Protein 8WCT (pdb70)

Secondary structure (DSSP, 8-state):
--------HHHHHHHHHHHHHHHHHHHHHHHHHHHHHHHHB-HHHHHHHSSS--HIIIIIT-SSSTHHHHTT--SEEEEEETTEEEEEEETTEE----HHHHBSS-HHHHHHHHHHHGGGT--EEEEEEETTEEEEEEEEE-B--TTSPP--GGG--EEEEEEE--HHHHHHHHHHTT-EEEEE--SS--TTSEEEE-TTSS-EEEEE---TT-/--------HHHHHHHHHHHHHHHHHHHHHHHHHHHHHHHHB-HHHHHHHSSS--HIIIIIT-SSSTHHHHTT--SEEEEEETTEEEEEEETTEE----HHHHBSS-HHHHHHHHHHHGGGT--EEEEEEETTEEEEEEEEE-B--TTSPP--GGG--EEEEEEE--HHHHHHHHHHTT-EEEEE--SS--TTSEEEE-TTSS-EEEEE---S--

Foldseek 3Di:
DPDDDDDDVLVVLLVVQVVLVVVLVVVVLVVVFVVQLVLQQAVVCCVQVWPAHDCCVQDVVVSVFQCCCVPVNQQWKFKAFPVFTRWIAGNRHTDPQTQVNQWPDDVVVQLVVQLVCVVVVTKDWAWIRGNNFIWIKIKHFRHYHPVDDDDRSVGTIMMMTIHTCDQVNQVVSCVVRQFARWDWDDDDDQVQWDWDDRPPYPIIIIGHRDRGPD/DPDDDDDDPLVVLLVVQVVLVVVLVVVVLVVVFVVQLVLQQAAVCCVQPFPQHDCCVQDVVVSVFQCCCVPVNFQWKFKAFPVFTRWIAGNGHTDPDTQCNQWPDDVVCQLQVQLVVVVVPTKDWAWTQGNNFIWIKIKHFRDYHPVDDDDRSNGTIMIMTIHTCDQVNQVVSCVVRQFARKDKDDDDDQVQWDWDDRPPYPIIIIGHRDRGPD

InterPro domains:
  IPR000014 PAS domain [PS50112] (301-355)
  IPR000014 PAS domain [SM00091] (303-371)
  IPR000014 PAS domain [TIGR00229] (300-420)
  IPR000014 PAS domain [cd00130] (312-411)
  IPR000160 GGDEF domain [PF00990] (426-580)
  IPR000160 GGDEF domain [PS50887] (454-587)
  IPR000160 GGDEF domain [SM00267] (414-585)
  IPR000160 GGDEF domain [TIGR00254] (421-582)
  IPR000160 GGDEF domain [cd01949] (426-583)
  IPR001633 EAL domain [PF00563] (602-832)
  IPR001633 EAL domain [PS50883] (596-846)
  IPR001633 EAL domain [SM00052] (595-837)
  IPR001633 EAL domain [cd01948] (601-837)
  IPR007892 CHASE4 [PF05228] (59-219)
  IPR029787 Nucleotide cyclase [SSF55073] (430-585)
  IPR035919 EAL domain superfamily [G3DSA:3.20.20.450] (600-858)
  IPR035919 EAL domain superfamily [SSF141868] (600-844)
  IPR035965 PAS domain superfamily [SSF55785] (291-412)
  IPR043128 Reverse transcriptase/Diguanylate cyclase domain [G3DSA:3.30.70.270] (419-599)
  IPR052155 Bacterial biofilm regulation/maintenance [PTHR44757] (50-850)

Organism: Pseudomonas aeruginosa (strain ATCC 15692 / DSM 22644 / CIP 104116 / JCM 14847 / LMG 12228 / 1C / PRS 101 / PAO1) (NCBI:txid208964)

Structure (mmCIF, N/CA/C/O backbone):
data_8WCT
#
_entry.id   8WCT
#
_cell.length_a   64.431
_cell.length_b   75.205
_cell.length_c   104.080
_cell.angle_alpha   90.000
_cell.angle_beta   90.000
_cell.angle_gamma   90.000
#
_symmetry.space_group_name_H-M   'P 2 21 21'
#
loop_
_entity.id
_entity.type
_entity.pdbx_description
1 polymer 'Bifunctional diguanylate cyclase/phosphodiesterase'
2 non-polymer GLYCEROL
3 water water
#
loop_
_atom_site.group_PDB
_atom_site.id
_atom_site.type_symbol
_atom_site.label_atom_id
_atom_site.label_alt_id
_atom_site.label_comp_id
_atom_site.label_asym_id
_atom_site.label_entity_id
_atom_site.label_seq_id
_atom_site.pdbx_PDB_ins_code
_atom_site.Cartn_x
_atom_site.Cartn_y
_atom_site.Cartn_z
_atom_site.occupancy
_atom_site.B_iso_or_equiv
_atom_site.auth_seq_id
_atom_site.auth_comp_id
_atom_site.auth_asym_id
_atom_site.auth_atom_id
_atom_site.pdbx_PDB_model_num
ATOM 1 N N . GLY A 1 31 ? 31.85100 -33.45000 41.98900 1.000 69.66625 36 GLY A N 1
ATOM 2 C CA . GLY A 1 31 ? 31.22500 -32.82000 40.84000 1.000 70.03734 36 GLY A CA 1
ATOM 3 C C . GLY A 1 31 ? 31.43100 -33.60800 39.56100 1.000 73.26931 36 GLY A C 1
ATOM 4 O O . GLY A 1 31 ? 32.54300 -34.06500 39.28400 1.000 73.76937 36 GLY A O 1
ATOM 5 N N . ARG A 1 32 ? 30.36600 -33.77100 38.77200 1.000 66.18162 37 ARG A N 1
ATOM 6 C CA . ARG A 1 32 ? 30.52900 -34.45400 37.49500 1.000 64.99990 37 ARG A CA 1
ATOM 7 C C . ARG A 1 32 ? 31.25000 -33.57600 36.48000 1.000 57.88852 37 ARG A C 1
ATOM 8 O O . ARG A 1 32 ? 31.88700 -34.09600 35.55500 1.000 39.81793 37 ARG A O 1
ATOM 16 N N . GLY A 1 33 ? 31.17100 -32.26600 36.64300 1.000 53.05636 38 GLY A N 1
ATOM 17 C CA . GLY A 1 33 ? 31.68100 -31.31500 35.68000 1.000 38.84676 38 GLY A CA 1
ATOM 18 C C . GLY A 1 33 ? 30.56500 -30.74200 34.83000 1.000 32.95658 38 GLY A C 1
ATOM 19 O O . GLY A 1 33 ? 29.53800 -31.38400 34.57700 1.000 38.00192 38 GLY A O 1
ATOM 20 N N . SER A 1 34 ? 30.75900 -29.50800 34.39000 1.000 31.49588 39 SER A N 1
ATOM 21 C CA . SER A 1 34 ? 29.75400 -28.81200 33.60500 1.000 34.22779 39 SER A CA 1
ATOM 22 C C . SER A 1 34 ? 29.84100 -29.24600 32.14400 1.000 32.37493 39 SER A C 1
ATOM 23 O O . SER A 1 34 ? 30.80200 -29.89500 31.71400 1.000 29.84305 39 SER A O 1
ATOM 26 N N . ILE A 1 35 ? 28.81000 -28.89500 31.37900 1.000 29.08507 40 ILE A N 1
ATOM 27 C CA . ILE A 1 35 ? 28.82700 -29.04800 29.92900 1.000 30.47207 40 ILE A CA 1
ATOM 28 C C . ILE A 1 35 ? 28.64600 -27.65500 29.33700 1.000 31.69327 40 ILE A C 1
ATOM 29 O O . ILE A 1 35 ? 27.58000 -27.04100 29.47500 1.000 34.58309 40 ILE A O 1
ATOM 34 N N . ALA A 1 36 ? 29.70100 -27.13400 28.72900 1.000 26.92165 41 ALA A N 1
ATOM 35 C CA . ALA A 1 36 ? 29.64900 -25.82200 28.10300 1.000 25.87152 41 ALA A CA 1
ATOM 36 C C . ALA A 1 36 ? 29.06800 -25.93800 26.69900 1.000 29.41668 41 ALA A C 1
ATOM 37 O O . ALA A 1 36 ? 29.34500 -26.90000 25.97700 1.000 28.37182 41 ALA A O 1
ATOM 39 N N . ARG A 1 37 ? 28.26700 -24.94000 26.30300 1.000 31.55642 42 ARG A N 1
ATOM 40 C CA . ARG A 1 37 ? 27.53200 -24.98900 25.04600 1.000 33.18556 42 ARG A CA 1
ATOM 41 C C . ARG A 1 37 ? 27.79100 -23.75000 24.19800 1.000 24.88983 42 ARG A C 1
ATOM 42 O O . ARG A 1 37 ? 28.05800 -22.66300 24.71900 1.000 24.30555 42 ARG A O 1
ATOM 50 N N . HIS A 1 38 ? 27.72000 -23.94300 22.87900 1.000 25.88468 43 HIS A N 1
ATOM 51 C CA . HIS A 1 38 ? 27.79100 -22.84800 21.91500 1.000 32.46705 43 HIS A CA 1
ATOM 52 C C . HIS A 1 38 ? 26.59900 -21.91900 22.11200 1.000 34.74101 43 HIS A C 1
ATOM 53 O O . HIS A 1 38 ? 25.45800 -22.38400 22.20200 1.000 29.08770 43 HIS A O 1
ATOM 60 N N . GLN A 1 39 ? 26.84800 -20.60200 22.16000 1.000 31.64327 44 GLN A N 1
ATOM 61 C CA . GLN A 1 39 ? 25.74200 -19.67500 22.43200 1.000 37.68083 44 GLN A CA 1
ATOM 62 C C . GLN A 1 39 ? 24.66300 -19.75400 21.35500 1.000 37.88086 44 GLN A C 1
ATOM 63 O O . GLN A 1 39 ? 23.47700 -19.54700 21.64600 1.000 35.78324 44 GLN A O 1
ATOM 69 N N . ASP A 1 40 ? 25.04500 -20.05000 20.10900 1.000 34.69890 45 ASP A N 1
ATOM 70 C CA . ASP A 1 40 ? 24.05000 -20.19000 19.04900 1.000 40.67330 45 ASP A CA 1
ATOM 71 C C . ASP A 1 40 ? 23.16800 -21.41300 19.27400 1.000 40.10218 45 ASP A C 1
ATOM 72 O O . ASP A 1 40 ? 21.96700 -21.38900 18.96800 1.000 35.40951 45 ASP A O 1
ATOM 77 N N . ASP A 1 41 ? 23.74500 -22.50000 19.79100 1.000 34.45150 46 ASP A N 1
ATOM 78 C CA . ASP A 1 41 ? 22.93700 -23.67300 20.10800 1.000 32.62760 46 ASP A CA 1
ATOM 79 C C . ASP A 1 41 ? 21.91800 -23.35400 21.19100 1.000 34.31990 46 ASP A C 1
ATOM 80 O O . ASP A 1 41 ? 20.75500 -23.77400 21.11400 1.000 27.02956 46 ASP A O 1
ATOM 85 N N . ILE A 1 42 ? 22.34100 -22.61100 22.21300 1.000 33.23820 47 ILE A N 1
ATOM 86 C CA . ILE A 1 42 ? 21.41500 -22.20500 23.26000 1.000 36.36225 47 ILE A CA 1
ATOM 87 C C . ILE A 1 42 ? 20.30900 -21.32700 22.68600 1.000 35.59901 47 ILE A C 1
ATOM 88 O O . ILE A 1 42 ? 19.13500 -21.50300 23.02000 1.000 25.14775 47 ILE A O 1
ATOM 93 N N . ALA A 1 43 ? 20.66200 -20.37900 21.80600 1.000 31.59326 48 ALA A N 1
ATOM 94 C CA . ALA A 1 43 ? 19.64600 -19.50500 21.21000 1.000 36.35699 48 ALA A CA 1
ATOM 95 C C . ALA A 1 43 ? 18.64300 -20.29500 20.37400 1.000 31.07741 48 ALA A C 1
ATOM 96 O O . ALA A 1 43 ? 17.43300 -20.03800 20.43200 1.000 24.77665 48 ALA A O 1
ATOM 98 N N . ILE A 1 44 ? 19.13000 -21.25400 19.58400 1.000 22.93170 49 ILE A N 1
ATOM 99 C CA . ILE A 1 44 ? 18.25300 -22.07600 18.75000 1.000 30.75895 49 ILE A CA 1
ATOM 100 C C . ILE A 1 44 ? 17.31200 -22.91000 19.61600 1.000 27.06114 49 ILE A C 1
ATOM 101 O O . ILE A 1 44 ? 16.10700 -23.02600 19.32700 1.000 25.71361 49 ILE A O 1
ATOM 106 N N . GLU A 1 45 ? 17.84800 -23.50700 20.68800 1.000 28.49289 50 GLU A N 1
ATOM 107 C CA . GLU A 1 45 ? 17.01600 -24.28500 21.60200 1.000 32.89342 50 GLU A CA 1
ATOM 108 C C . GLU A 1 45 ? 15.94600 -23.42400 22.26600 1.000 27.89282 50 GLU A C 1
ATOM 109 O O . GLU A 1 45 ? 14.78000 -23.82900 22.36000 1.000 20.91567 50 GLU A O 1
ATOM 115 N N . GLN A 1 46 ? 16.31500 -22.22600 22.72000 1.000 28.38235 51 GLN A N 1
ATOM 116 C CA . GLN A 1 46 ? 15.31000 -21.34200 23.30200 1.000 19.26284 51 GLN A CA 1
ATOM 117 C C . GLN A 1 46 ? 14.26200 -20.95800 22.27600 1.000 20.65248 51 GLN A C 1
ATOM 118 O O . GLN A 1 46 ? 13.08200 -20.84900 22.60300 1.000 21.26571 51 GLN A O 1
ATOM 124 N N . SER A 1 47 ? 14.67400 -20.71300 21.03600 1.000 26.29526 52 SER A N 1
ATOM 125 C CA . SER A 1 47 ? 13.70800 -20.29600 20.02600 1.000 23.40281 52 SER A CA 1
ATOM 126 C C . SER A 1 47 ? 12.69300 -21.40300 19.73400 1.000 25.52674 52 SER A C 1
ATOM 127 O O . SER A 1 47 ? 11.49000 -21.12700 19.61200 1.000 19.61025 52 SER A O 1
ATOM 130 N N . HIS A 1 48 ? 13.15200 -22.66000 19.62700 1.000 21.10779 53 HIS A N 1
ATOM 131 C CA . HIS A 1 48 ? 12.20900 -23.77400 19.46400 1.000 19.31021 53 HIS A CA 1
ATOM 132 C C . HIS A 1 48 ? 11.29700 -23.89800 20.67500 1.000 26.07944 53 HIS A C 1
ATOM 133 O O . HIS A 1 48 ? 10.08600 -24.12400 20.53000 1.000 22.20529 53 HIS A O 1
ATOM 140 N N . PHE A 1 49 ? 11.85500 -23.75500 21.88100 1.000 22.15266 54 PHE A N 1
ATOM 141 C CA . PHE A 1 49 ? 11.02000 -23.80100 23.08300 1.000 23.53177 54 PHE A CA 1
ATOM 142 C C . PHE A 1 49 ? 9.89400 -22.76400 23.01400 1.000 23.03171 54 PHE A C 1
ATOM 143 O O . PHE A 1 49 ? 8.72000 -23.08100 23.26300 1.000 17.86530 54 PHE A O 1
ATOM 151 N N . TYR A 1 50 ? 10.22600 -21.51800 22.64000 1.000 21.36835 55 TYR A N 1
ATOM 152 C CA . TYR A 1 50 ? 9.21200 -20.46200 22.67800 1.000 22.28425 55 TYR A CA 1
ATOM 153 C C . TYR A 1 50 ? 8.24700 -20.51200 21.50000 1.000 23.93182 55 TYR A C 1
ATOM 154 O O . TYR A 1 50 ? 7.08200 -20.14100 21.66200 1.000 18.04690 55 TYR A O 1
ATOM 163 N N . VAL A 1 51 ? 8.67000 -20.98000 20.32500 1.000 20.04977 56 VAL A N 1
ATOM 164 C CA . VAL A 1 51 ? 7.67700 -21.21500 19.27300 1.000 19.37074 56 VAL A CA 1
ATOM 165 C C . VAL A 1 51 ? 6.69700 -22.30700 19.70600 1.000 21.37888 56 VAL A C 1
ATOM 166 O O . VAL A 1 51 ? 5.46600 -22.18100 19.52900 1.000 21.75524 56 VAL A O 1
ATOM 170 N N . GLU A 1 52 ? 7.21600 -23.38800 20.30400 1.000 24.46346 57 GLU A N 1
ATOM 171 C CA . GLU A 1 52 ? 6.33400 -24.45300 20.77200 1.000 26.56108 57 GLU A CA 1
ATOM 172 C C . GLU A 1 52 ? 5.36800 -23.94000 21.84200 1.000 19.56550 57 GLU A C 1
ATOM 173 O O . GLU A 1 52 ? 4.18500 -24.30800 21.85200 1.000 18.42326 57 GLU A O 1
ATOM 179 N N . LYS A 1 53 ? 5.85800 -23.11100 22.76900 1.000 19.85764 58 LYS A N 1
ATOM 180 C CA . LYS A 1 53 ? 4.98300 -22.58300 23.81700 1.000 21.97895 58 LYS A CA 1
ATOM 181 C C . LYS A 1 53 ? 3.96400 -21.59600 23.25900 1.000 21.49205 58 LYS A C 1
ATOM 182 O O . LYS A 1 53 ? 2.81100 -21.56600 23.70900 1.000 22.73167 58 LYS A O 1
ATOM 188 N N . ALA A 1 54 ? 4.36700 -20.76200 22.29900 1.000 16.60199 59 ALA A N 1
ATOM 189 C CA . ALA A 1 54 ? 3.41400 -19.86800 21.65100 1.000 19.84975 59 ALA A CA 1
ATOM 190 C C . ALA A 1 54 ? 2.23800 -20.65500 21.08000 1.000 17.27049 59 ALA A C 1
ATOM 191 O O . ALA A 1 54 ? 1.06300 -20.29900 21.29600 1.000 21.14201 59 ALA A O 1
ATOM 193 N N . LEU A 1 55 ? 2.54200 -21.74600 20.36200 1.000 17.61527 60 LEU A N 1
ATOM 194 C CA . LEU A 1 55 ? 1.48400 -22.57300 19.77100 1.000 18.40747 60 LEU A CA 1
ATOM 195 C C . LEU A 1 55 ? 0.65800 -23.28700 20.84000 1.000 23.84233 60 LEU A C 1
ATOM 196 O O . LEU A 1 55 ? -0.57600 -23.34300 20.74400 1.000 17.61001 60 LEU A O 1
ATOM 201 N N . GLN A 1 56 ? 1.31600 -23.86600 21.84900 1.000 18.95754 61 GLN A N 1
ATOM 202 C CA . GLN A 1 56 ? 0.58500 -24.57500 22.89500 1.000 24.09236 61 GLN A CA 1
ATOM 203 C C . GLN A 1 56 ? -0.33600 -23.64000 23.66700 1.000 22.92380 61 GLN A C 1
ATOM 204 O O . GLN A 1 56 ? -1.47500 -23.99800 23.99000 1.000 21.42362 61 GLN A O 1
ATOM 210 N N . ASN A 1 57 ? 0.15500 -22.45100 24.00900 1.000 16.17299 62 ASN A N 1
ATOM 211 C CA . ASN A 1 57 ? -0.65200 -21.48500 24.74200 1.000 18.62329 62 ASN A CA 1
ATOM 212 C C . ASN A 1 57 ? -1.82100 -20.98500 23.89600 1.000 19.39969 62 ASN A C 1
ATOM 213 O O . ASN A 1 57 ? -2.94400 -20.84200 24.40000 1.000 26.33737 62 ASN A O 1
ATOM 218 N N . ARG A 1 58 ? -1.58400 -20.73900 22.60200 1.000 17.44156 63 ARG A N 1
ATOM 219 C CA . ARG A 1 58 ? -2.66900 -20.35600 21.70600 1.000 16.18615 63 ARG A CA 1
ATOM 220 C C . ARG A 1 58 ? -3.74700 -21.44300 21.65000 1.000 18.54170 63 ARG A C 1
ATOM 221 O O . ARG A 1 58 ? -4.95500 -21.14600 21.71300 1.000 17.37577 63 ARG A O 1
ATOM 229 N N . ARG A 1 59 ? -3.32300 -22.71400 21.55700 1.000 18.25219 64 ARG A N 1
ATOM 230 C CA . ARG A 1 59 ? -4.27500 -23.82400 21.49000 1.000 16.57041 64 ARG A CA 1
ATOM 231 C C . ARG A 1 59 ? -5.07400 -23.96600 22.77800 1.000 20.60247 64 ARG A C 1
ATOM 232 O O . ARG A 1 59 ? -6.28500 -24.21700 22.74000 1.000 19.33916 64 ARG A O 1
ATOM 240 N N . GLU A 1 60 ? -4.42600 -23.79800 23.92700 1.000 16.59409 65 GLU A N 1
ATOM 241 C CA . GLU A 1 60 ? -5.11900 -23.97200 25.23100 1.000 21.52627 65 GLU A CA 1
ATOM 242 C C . GLU A 1 60 ? -6.13100 -22.83500 25.42700 1.000 20.57878 65 GLU A C 1
ATOM 243 O O . GLU A 1 60 ? -7.20500 -23.08900 25.96900 1.000 20.92619 65 GLU A O 1
ATOM 249 N N . ASN A 1 61 ? -5.78400 -21.63800 24.97300 1.000 17.07310 66 ASN A N 1
ATOM 250 C CA . ASN A 1 61 ? -6.70900 -20.48300 25.05900 1.000 21.45257 66 ASN A CA 1
ATOM 251 C C . ASN A 1 61 ? -7.92000 -20.76800 24.17100 1.000 22.19213 66 ASN A C 1
ATOM 252 O O . ASN A 1 61 ? -9.04600 -20.49900 24.59900 1.000 22.98433 66 ASN A O 1
ATOM 257 N N . SER A 1 62 ? -7.66300 -21.28900 22.97600 1.000 14.88863 67 SER A N 1
ATOM 258 C CA . SER A 1 62 ? -8.77300 -21.57200 22.08100 1.000 18.02058 67 SER A CA 1
ATOM 259 C C . SER A 1 62 ? -9.63900 -22.73100 22.57200 1.000 17.05468 67 SER A C 1
ATOM 260 O O . SER A 1 62 ? -10.85400 -22.71200 22.35900 1.000 14.81493 67 SER A O 1
ATOM 263 N N . GLU A 1 63 ? -9.05200 -23.73800 23.22900 1.000 18.36536 68 GLU A N 1
ATOM 264 C CA . GLU A 1 63 ? -9.87500 -24.80600 23.79800 1.000 17.43893 68 GLU A CA 1
ATOM 265 C C . GLU A 1 63 ? -10.81600 -24.24600 24.85300 1.000 17.41525 68 GLU A C 1
ATOM 266 O O . GLU A 1 63 ? -12.00100 -24.61900 24.91500 1.000 18.51275 68 GLU A O 1
ATOM 272 N N . GLN A 1 64 ? -10.30000 -23.34800 25.70400 1.000 17.20206 69 GLN A N 1
ATOM 273 C CA . GLN A 1 64 ? -11.16600 -22.70500 26.69300 1.000 21.08148 69 GLN A CA 1
ATOM 274 C C . GLN A 1 64 ? -12.26200 -21.86600 26.02600 1.000 21.86578 69 GLN A C 1
ATOM 275 O O . GLN A 1 64 ? -13.42700 -21.86700 26.47000 1.000 21.14201 69 GLN A O 1
ATOM 281 N N . PHE A 1 65 ? -11.90900 -21.12800 24.96900 1.000 17.19680 70 PHE A N 1
ATOM 282 C CA . PHE A 1 65 ? -12.90500 -20.34700 24.23000 1.000 24.13974 70 PHE A CA 1
ATOM 283 C C . PHE A 1 65 ? -14.02000 -21.24800 23.68200 1.000 18.83910 70 PHE A C 1
ATOM 284 O O . PHE A 1 65 ? -15.22800 -20.93800 23.78000 1.000 16.84939 70 PHE A O 1
ATOM 292 N N . SER A 1 66 ? -13.62200 -22.38300 23.10500 1.000 17.48631 71 SER A N 1
ATOM 293 C CA . SER A 1 66 ? -14.58600 -23.31300 22.52900 1.000 13.56215 71 SER A CA 1
ATOM 294 C C . SER A 1 66 ? -15.53800 -23.85200 23.59200 1.000 17.28628 71 SER A C 1
ATOM 295 O O . SER A 1 66 ? -16.74800 -23.91000 23.36200 1.000 16.55725 71 SER A O 1
ATOM 298 N N . THR A 1 67 ? -15.01800 -24.24900 24.76200 1.000 18.67856 72 THR A N 1
ATOM 299 C CA . THR A 1 67 ? -15.93400 -24.77200 25.78700 1.000 17.45736 72 THR A CA 1
ATOM 300 C C . THR A 1 67 ? -16.79600 -23.66200 26.38500 1.000 16.19668 72 THR A C 1
ATOM 301 O O . THR A 1 67 ? -17.89800 -23.92700 26.88700 1.000 19.28915 72 THR A O 1
ATOM 305 N N . THR A 1 68 ? -16.31200 -22.42000 26.36400 1.000 15.91507 73 THR A N 1
ATOM 306 C CA . THR A 1 68 ? -17.15300 -21.29400 26.76300 1.000 24.48715 73 THR A CA 1
ATOM 307 C C . THR A 1 68 ? -18.37100 -21.17500 25.86900 1.000 17.18890 73 THR A C 1
ATOM 308 O O . THR A 1 68 ? -19.48400 -20.90900 26.34100 1.000 21.82630 73 THR A O 1
ATOM 312 N N . TYR A 1 69 ? -18.17700 -21.35500 24.57000 1.000 16.89413 74 TYR A N 1
ATOM 313 C CA . TYR A 1 69 ? -19.30500 -21.22300 23.65900 1.000 18.41273 74 TYR A CA 1
ATOM 314 C C . TYR A 1 69 ? -20.14100 -22.49200 23.54100 1.000 18.05216 74 TYR A C 1
ATOM 315 O O . TYR A 1 69 ? -21.35400 -22.40800 23.28100 1.000 19.46812 74 TYR A O 1
ATOM 324 N N . SER A 1 70 ? -19.56300 -23.66300 23.78800 1.000 14.52279 75 SER A N 1
ATOM 325 C CA . SER A 1 70 ? -20.29900 -24.90900 23.53400 1.000 17.94689 75 SER A CA 1
ATOM 326 C C . SER A 1 70 ? -20.91500 -25.54300 24.78500 1.000 15.70978 75 SER A C 1
ATOM 327 O O . SER A 1 70 ? -21.91400 -26.27100 24.66900 1.000 22.06317 75 SER A O 1
ATOM 330 N N . PHE A 1 71 ? -20.36000 -25.30900 25.97600 1.000 15.08076 76 PHE A N 1
ATOM 331 C CA . PHE A 1 71 ? -20.95900 -25.78400 27.22700 1.000 16.81781 76 PHE A CA 1
ATOM 332 C C . PHE A 1 71 ? -21.90400 -24.68700 27.71700 1.000 17.47315 76 PHE A C 1
ATOM 333 O O . PHE A 1 71 ? -21.61000 -23.91400 28.63500 1.000 18.74698 76 PHE A O 1
ATOM 341 N N . TRP A 1 72 ? -23.07700 -24.63800 27.10200 1.000 17.77318 77 TRP A N 1
ATOM 342 C CA . TRP A 1 72 ? -23.94300 -23.47000 27.21800 1.000 16.17826 77 TRP A CA 1
ATOM 343 C C . TRP A 1 72 ? -25.35700 -23.91100 26.85900 1.000 16.78886 77 TRP A C 1
ATOM 344 O O . TRP A 1 72 ? -25.59600 -24.36600 25.73700 1.000 18.00479 77 TRP A O 1
ATOM 355 N N . THR A 1 73 ? -26.28800 -23.80100 27.80400 1.000 16.68884 78 THR A N 1
ATOM 356 C CA . THR A 1 73 ? -27.62400 -24.35700 27.55500 1.000 18.07585 78 THR A CA 1
ATOM 357 C C . THR A 1 73 ? -28.28700 -23.68700 26.35300 1.000 21.38941 78 THR A C 1
ATOM 358 O O . THR A 1 73 ? -28.89300 -24.36500 25.51700 1.000 19.36548 78 THR A O 1
ATOM 362 N N . ASP A 1 74 ? -28.15300 -22.36000 26.22800 1.000 18.68382 79 ASP A N 1
ATOM 363 C CA . ASP A 1 74 ? -28.70000 -21.65700 25.06300 1.000 23.96340 79 ASP A CA 1
ATOM 364 C C . ASP A 1 74 ? -28.15100 -22.22600 23.76000 1.000 20.16294 79 ASP A C 1
ATOM 365 O O . ASP A 1 74 ? -28.89300 -22.39300 22.78800 1.000 21.81577 79 ASP A O 1
ATOM 370 N N . ALA A 1 75 ? -26.84500 -22.50200 23.70400 1.000 22.71588 80 ALA A N 1
ATOM 371 C CA . ALA A 1 75 ? -26.28900 -23.09200 22.48800 1.000 20.77354 80 ALA A CA 1
ATOM 372 C C . ALA A 1 75 ? -26.89000 -24.46900 22.23100 1.000 19.67604 80 ALA A C 1
ATOM 373 O O . ALA A 1 75 ? -27.17700 -24.83100 21.08500 1.000 19.82343 80 ALA A O 1
ATOM 375 N N . TYR A 1 76 ? -27.06300 -25.25700 23.28700 1.000 16.12562 81 TYR A N 1
ATOM 376 C CA . TYR A 1 76 ? -27.63900 -26.58000 23.12300 1.000 19.74974 81 TYR A CA 1
ATOM 377 C C . TYR A 1 76 ? -29.06400 -26.48300 22.57900 1.000 19.87607 81 TYR A C 1
ATOM 378 O O . TYR A 1 76 ? -29.46600 -27.28900 21.73100 1.000 19.97345 81 TYR A O 1
ATOM 387 N N . VAL A 1 77 ? -29.82900 -25.48000 23.03000 1.000 21.87894 82 VAL A N 1
ATOM 388 C CA . VAL A 1 77 ? -31.20400 -25.30300 22.54900 1.000 23.96603 82 VAL A CA 1
ATOM 389 C C . VAL A 1 77 ? -31.20200 -24.85400 21.08800 1.000 21.96842 82 VAL A C 1
ATOM 390 O O . VAL A 1 77 ? -31.90600 -25.42200 20.24500 1.000 25.07143 82 VAL A O 1
ATOM 394 N N . TYR A 1 78 ? -30.39800 -23.83800 20.75700 1.000 19.17072 83 TYR A N 1
ATOM 395 C CA . TYR A 1 78 ? -30.52500 -23.19100 19.45300 1.000 21.98685 83 TYR A CA 1
ATOM 396 C C . TYR A 1 78 ? -29.59300 -23.74800 18.39000 1.000 26.22946 83 TYR A C 1
ATOM 397 O O . TYR A 1 78 ? -29.81500 -23.47600 17.20700 1.000 27.08483 83 TYR A O 1
ATOM 406 N N . LEU A 1 79 ? -28.59800 -24.55500 18.77000 1.000 24.99773 84 LEU A N 1
ATOM 407 C CA . LEU A 1 79 ? -27.67800 -25.15800 17.81500 1.000 19.49444 84 LEU A CA 1
ATOM 408 C C . LEU A 1 79 ? -27.61900 -26.66500 17.91900 1.000 35.76745 84 LEU A C 1
ATOM 409 O O . LEU A 1 79 ? -27.14600 -27.30800 16.97800 1.000 40.62592 84 LEU A O 1
ATOM 414 N N . GLY A 1 80 ? -28.03300 -27.23900 19.04200 1.000 32.92237 85 GLY A N 1
ATOM 415 C CA . GLY A 1 80 ? -28.31600 -28.65000 19.06600 1.000 40.78384 85 GLY A CA 1
ATOM 416 C C . GLY A 1 80 ? -29.50700 -28.93700 18.17000 1.000 43.42889 85 GLY A C 1
ATOM 417 O O . GLY A 1 80 ? -30.40800 -28.10900 18.01300 1.000 51.50354 85 GLY A O 1
ATOM 418 N N . ASN A 1 81 ? -29.49500 -30.11900 17.56200 1.000 51.64303 86 ASN A N 1
ATOM 419 C CA . ASN A 1 81 ? -30.53100 -30.55300 16.62900 1.000 48.06366 86 ASN A CA 1
ATOM 420 C C . ASN A 1 81 ? -30.62200 -29.65600 15.39900 1.000 54.33020 86 ASN A C 1
ATOM 421 O O . ASN A 1 81 ? -29.72200 -29.66500 14.54900 1.000 52.22468 86 ASN A O 1
ATOM 426 N N . ARG A 1 82 ? -31.67300 -28.83600 15.33300 1.000 49.30591 87 ARG A N 1
ATOM 427 C CA . ARG A 1 82 ? -31.86400 -27.88300 14.24700 1.000 40.55486 87 ARG A CA 1
ATOM 428 C C . ARG A 1 82 ? -31.15000 -26.58700 14.59000 1.000 38.18616 87 ARG A C 1
ATOM 429 O O . ARG A 1 82 ? -31.29700 -26.07000 15.70200 1.000 37.22288 87 ARG A O 1
ATOM 437 N N . VAL A 1 83 ? -30.39000 -26.06900 13.63600 1.000 39.32577 88 VAL A N 1
ATOM 438 C CA . VAL A 1 83 ? -29.56900 -24.88500 13.84800 1.000 29.24561 88 VAL A CA 1
ATOM 439 C C . VAL A 1 83 ? -30.39600 -23.64000 13.52700 1.000 32.49600 88 VAL A C 1
ATOM 440 O O . VAL A 1 83 ? -30.90800 -23.48800 12.41300 1.000 28.95347 88 VAL A O 1
ATOM 444 N N . ASP A 1 84 ? -30.54200 -22.75600 14.50700 1.000 25.62939 89 ASP A N 1
ATOM 445 C CA . ASP A 1 84 ? -31.23700 -21.48200 14.32000 1.000 25.84520 89 ASP A CA 1
ATOM 446 C C . ASP A 1 84 ? -30.20500 -20.43600 13.90100 1.000 26.50581 89 ASP A C 1
ATOM 447 O O . ASP A 1 84 ? -29.51700 -19.85200 14.74400 1.000 22.22898 89 ASP A O 1
ATOM 452 N N . ALA A 1 85 ? -30.10200 -20.18200 12.59100 1.000 21.86315 90 ALA A N 1
ATOM 453 C CA . ALA A 1 85 ? -29.13800 -19.19900 12.11100 1.000 24.39240 90 ALA A CA 1
ATOM 454 C C . ALA A 1 85 ? -29.52400 -17.77800 12.50200 1.000 25.48200 90 ALA A C 1
ATOM 455 O O . ALA A 1 85 ? -28.66600 -16.88900 12.51500 1.000 20.87882 90 ALA A O 1
ATOM 457 N N . ASP A 1 86 ? -30.80000 -17.53200 12.79000 1.000 22.81589 91 ASP A N 1
ATOM 458 C CA . ASP A 1 86 ? -31.20300 -16.22100 13.27900 1.000 23.48966 91 ASP A CA 1
ATOM 459 C C . ASP A 1 86 ? -30.62900 -15.95900 14.66500 1.000 23.07645 91 ASP A C 1
ATOM 460 O O . ASP A 1 86 ? -30.12300 -14.87000 14.94200 1.000 22.48954 91 ASP A O 1
ATOM 465 N N . TRP A 1 87 ? -30.73300 -16.94300 15.56200 1.000 19.51023 92 TRP A N 1
ATOM 466 C CA . TRP A 1 87 ? -30.17100 -16.80300 16.90000 1.000 17.47841 92 TRP A CA 1
ATOM 467 C C . TRP A 1 87 ? -28.65100 -16.67100 16.83200 1.000 21.17096 92 TRP A C 1
ATOM 468 O O . TRP A 1 87 ? -28.06500 -15.78600 17.46700 1.000 17.22049 92 TRP A O 1
ATOM 479 N N . ALA A 1 88 ? -28.00600 -17.51600 16.01700 1.000 16.97046 93 ALA A N 1
ATOM 480 C CA . ALA A 1 88 ? -26.54500 -17.56600 15.98900 1.000 18.77594 93 ALA A CA 1
ATOM 481 C C . ALA A 1 88 ? -25.95400 -16.36200 15.26600 1.000 16.90466 93 ALA A C 1
ATOM 482 O O . ALA A 1 88 ? -25.05100 -15.69500 15.78700 1.000 26.30052 93 ALA A O 1
ATOM 484 N N . PHE A 1 89 ? -26.44300 -16.06900 14.06000 1.000 17.12574 94 PHE A N 1
ATOM 485 C CA . PHE A 1 89 ? -25.81600 -15.06600 13.21200 1.000 20.71564 94 PHE A CA 1
ATOM 486 C C . PHE A 1 89 ? -26.48600 -13.69800 13.31400 1.000 20.48140 94 PHE A C 1
ATOM 487 O O . PHE A 1 89 ? -25.81400 -12.70000 13.59200 1.000 23.33438 94 PHE A O 1
ATOM 495 N N . THR A 1 90 ? -27.79500 -13.62700 13.06200 1.000 22.82905 95 THR A N 1
ATOM 496 C CA . THR A 1 90 ? -28.48600 -12.34100 13.08000 1.000 26.77163 95 THR A CA 1
ATOM 497 C C . THR A 1 90 ? -28.47300 -11.71600 14.46900 1.000 25.88205 95 THR A C 1
ATOM 498 O O . THR A 1 90 ? -28.22800 -10.51300 14.62000 1.000 25.47937 95 THR A O 1
ATOM 502 N N . LYS A 1 91 ? -28.73200 -12.51100 15.49200 1.000 24.08183 96 LYS A N 1
ATOM 503 C CA . LYS A 1 91 ? -28.68700 -12.03900 16.86500 1.000 22.03159 96 LYS A CA 1
ATOM 504 C C . LYS A 1 91 ? -27.29400 -12.13000 17.48100 1.000 21.21833 96 LYS A C 1
ATOM 505 O O . LYS A 1 91 ? -27.13500 -11.84000 18.67100 1.000 19.64183 96 LYS A O 1
ATOM 511 N N . ASN A 1 92 ? -26.28800 -12.54100 16.71000 1.000 23.36859 97 ASN A N 1
ATOM 512 C CA . ASN A 1 92 ? -24.89000 -12.40700 17.11900 1.000 24.95826 97 ASN A CA 1
ATOM 513 C C . ASN A 1 92 ? -24.54200 -13.25300 18.34600 1.000 26.90586 97 ASN A C 1
ATOM 514 O O . ASN A 1 92 ? -23.61400 -12.92200 19.09000 1.000 19.61814 97 ASN A O 1
ATOM 519 N N . ASN A 1 93 ? -25.25100 -14.37000 18.56300 1.000 22.97118 98 ASN A N 1
ATOM 520 C CA . ASN A 1 93 ? -24.87800 -15.26900 19.65600 1.000 21.28676 98 ASN A CA 1
ATOM 521 C C . ASN A 1 93 ? -23.68000 -16.14500 19.31300 1.000 20.76828 98 ASN A C 1
ATOM 522 O O . ASN A 1 93 ? -22.90800 -16.51900 20.21200 1.000 18.13112 98 ASN A O 1
ATOM 527 N N . LEU A 1 94 ? -23.52400 -16.49300 18.04100 1.000 17.41525 99 LEU A N 1
ATOM 528 C CA . LEU A 1 94 ? -22.34100 -17.18000 17.51600 1.000 23.18173 99 LEU A CA 1
ATOM 529 C C . LEU A 1 94 ? -22.02300 -16.59600 16.14200 1.000 20.37613 99 LEU A C 1
ATOM 530 O O . LEU A 1 94 ? -21.98400 -17.29600 15.12900 1.000 25.13196 99 LEU A O 1
ATOM 535 N N . GLY A 1 95 ? -21.85500 -15.27400 16.09300 1.000 16.45460 100 GLY A N 1
ATOM 536 C CA . GLY A 1 95 ? -21.86400 -14.56000 14.83400 1.000 20.56562 100 GLY A CA 1
ATOM 537 C C . GLY A 1 95 ? -20.56000 -13.90900 14.43300 1.000 22.84748 100 GLY A C 1
ATOM 538 O O . GLY A 1 95 ? -19.48400 -14.32400 14.86500 1.000 17.43893 100 GLY A O 1
ATOM 539 N N . SER A 1 96 ? -20.65800 -12.85300 13.62200 1.000 19.38390 101 SER A N 1
ATOM 540 C CA . SER A 1 96 ? -19.48800 -12.33300 12.91900 1.000 24.94246 101 SER A CA 1
ATOM 541 C C . SER A 1 96 ? -18.39100 -11.83800 13.85800 1.000 20.42350 101 SER A C 1
ATOM 542 O O . SER A 1 96 ? -17.23100 -11.75000 13.44000 1.000 20.53141 101 SER A O 1
ATOM 545 N N . VAL A 1 97 ? -18.72700 -11.48700 15.10200 1.000 17.25207 102 VAL A N 1
ATOM 546 C CA . VAL A 1 97 ? -17.71400 -10.93900 16.00600 1.000 21.38677 102 VAL A CA 1
ATOM 547 C C . VAL A 1 97 ? -16.61900 -11.96400 16.27700 1.000 18.81805 102 VAL A C 1
ATOM 548 O O . VAL A 1 97 ? -15.43800 -11.60500 16.42100 1.000 19.43654 102 VAL A O 1
ATOM 552 N N . LEU A 1 98 ? -16.98200 -13.25200 16.32100 1.000 18.21008 103 LEU A N 1
ATOM 553 C CA . LEU A 1 98 ? -16.00800 -14.32900 16.49700 1.000 18.50485 103 LEU A CA 1
ATOM 554 C C . LEU A 1 98 ? -14.88400 -14.25700 15.47500 1.000 19.23389 103 LEU A C 1
ATOM 555 O O . LEU A 1 98 ? -13.78200 -14.75900 15.73300 1.000 19.01544 103 LEU A O 1
ATOM 560 N N . TYR A 1 99 ? -15.14300 -13.64100 14.32200 1.000 20.62353 104 TYR A N 1
ATOM 561 C CA . TYR A 1 99 ? -14.09800 -13.36800 13.35200 1.000 18.37062 104 TYR A CA 1
ATOM 562 C C . TYR A 1 99 ? -13.52000 -11.97200 13.53100 1.000 24.00814 104 TYR A C 1
ATOM 563 O O . TYR A 1 99 ? -12.30600 -11.82400 13.66600 1.000 22.28425 104 TYR A O 1
ATOM 572 N N . THR A 1 100 ? -14.37500 -10.94500 13.60200 1.000 24.90035 105 THR A N 1
ATOM 573 C CA . THR A 1 100 ? -13.83400 -9.59400 13.50700 1.000 24.76086 105 THR A CA 1
ATOM 574 C C . THR A 1 100 ? -13.13700 -9.17000 14.79200 1.000 23.97130 105 THR A C 1
ATOM 575 O O . THR A 1 100 ? -12.23000 -8.33200 14.74600 1.000 25.79520 105 THR A O 1
ATOM 579 N N . THR A 1 101 ? -13.50800 -9.75900 15.92400 1.000 20.10767 106 THR A N 1
ATOM 580 C CA . THR A 1 101 ? -12.79300 -9.56300 17.17600 1.000 21.15254 106 THR A CA 1
ATOM 581 C C . THR A 1 101 ? -11.89000 -10.74600 17.50100 1.000 25.98206 106 THR A C 1
ATOM 582 O O . THR A 1 101 ? -10.67300 -10.58800 17.63300 1.000 18.36273 106 THR A O 1
ATOM 586 N N . ASN A 1 102 ? -12.44800 -11.94900 17.55500 1.000 15.11760 107 ASN A N 1
ATOM 587 C CA . ASN A 1 102 ? -11.67800 -13.08700 18.05600 1.000 20.69722 107 ASN A CA 1
ATOM 588 C C . ASN A 1 102 ? -10.81800 -13.77900 16.99900 1.000 21.24202 107 ASN A C 1
ATOM 589 O O . ASN A 1 102 ? -10.01100 -14.65300 17.35300 1.000 23.58441 107 ASN A O 1
ATOM 594 N N . GLY A 1 103 ? -10.96800 -13.42300 15.72700 1.000 19.82343 108 GLY A N 1
ATOM 595 C CA . GLY A 1 103 ? -10.08200 -13.93200 14.70000 1.000 20.67353 108 GLY A CA 1
ATOM 596 C C . GLY A 1 103 ? -10.30500 -15.36300 14.26300 1.000 28.55342 108 GLY A C 1
ATOM 597 O O . GLY A 1 103 ? -9.39300 -15.95700 13.68400 1.000 24.69507 108 GLY A O 1
ATOM 598 N N . TYR A 1 104 ? -11.49100 -15.93900 14.48800 1.000 18.12323 109 TYR A N 1
ATOM 599 C CA . TYR A 1 104 ? -11.74800 -17.31200 14.05300 1.000 17.00467 109 TYR A CA 1
ATOM 600 C C . TYR A 1 104 ? -12.26500 -17.26500 12.62300 1.000 19.65762 109 TYR A C 1
ATOM 601 O O . TYR A 1 104 ? -13.41400 -16.87600 12.36600 1.000 24.04499 109 TYR A O 1
ATOM 610 N N . ASP A 1 105 ? -11.37200 -17.60800 11.68500 1.000 19.17072 110 ASP A N 1
ATOM 611 C CA . ASP A 1 105 ? -11.70400 -17.58300 10.26900 1.000 23.46334 110 ASP A CA 1
ATOM 612 C C . ASP A 1 105 ? -12.81900 -18.54700 9.93800 1.000 20.04714 110 ASP A C 1
ATOM 613 O O . ASP A 1 105 ? -13.52000 -18.35400 8.94100 1.000 20.53141 110 ASP A O 1
ATOM 618 N N . GLY A 1 106 ? -12.93300 -19.63100 10.70100 1.000 19.54971 111 GLY A N 1
ATOM 619 C CA . GLY A 1 106 ? -14.01700 -20.56200 10.49500 1.000 19.57077 111 GLY A CA 1
ATOM 620 C C . GLY A 1 106 ? -14.73100 -20.89300 11.78400 1.000 18.41537 111 GLY A C 1
ATOM 621 O O . GLY A 1 106 ? -14.09100 -21.18400 12.79700 1.000 17.86004 111 GLY A O 1
ATOM 622 N N . VAL A 1 107 ? -16.05600 -20.84700 11.76500 1.000 20.03924 112 VAL A N 1
ATOM 623 C CA . VAL A 1 107 ? -16.87000 -21.28500 12.89000 1.000 18.77857 112 VAL A CA 1
ATOM 624 C C . VAL A 1 107 ? -17.90400 -22.25700 12.34500 1.000 20.29454 112 VAL A C 1
ATOM 625 O O . VAL A 1 107 ? -18.55800 -21.96600 11.34300 1.000 19.68920 112 VAL A O 1
ATOM 629 N N . PHE A 1 108 ? -18.00600 -23.43300 12.95800 1.000 17.30734 113 PHE A N 1
ATOM 630 C CA . PHE A 1 108 ? -18.87000 -24.48000 12.42700 1.000 19.65236 113 PHE A CA 1
ATOM 631 C C . PHE A 1 108 ? -19.63700 -25.17700 13.53700 1.000 19.75500 113 PHE A C 1
ATOM 632 O O . PHE A 1 108 ? -19.14800 -25.33700 14.65600 1.000 17.30997 113 PHE A O 1
ATOM 640 N N . VAL A 1 109 ? -20.82600 -25.65800 13.19000 1.000 18.86805 114 VAL A N 1
ATOM 641 C CA . VAL A 1 109 ? -21.49800 -26.68700 13.97200 1.000 18.98386 114 VAL A CA 1
ATOM 642 C C . VAL A 1 109 ? -21.65900 -27.88800 13.05400 1.000 18.22850 114 VAL A C 1
ATOM 643 O O . VAL A 1 109 ? -22.10900 -27.73500 11.90700 1.000 21.01568 114 VAL A O 1
ATOM 647 N N . ILE A 1 110 ? -21.24300 -29.06400 13.54800 1.000 19.05492 115 ILE A N 1
ATOM 648 C CA . ILE A 1 110 ? -21.30700 -30.31500 12.80200 1.000 21.62891 115 ILE A CA 1
ATOM 649 C C . ILE A 1 110 ? -22.03800 -31.36700 13.63000 1.000 18.87858 115 ILE A C 1
ATOM 650 O O . ILE A 1 110 ? -22.12500 -31.28600 14.86000 1.000 17.39682 115 ILE A O 1
ATOM 655 N N . ASP A 1 111 ? -22.55100 -32.37400 12.93200 1.000 22.18687 116 ASP A N 1
ATOM 656 C CA . ASP A 1 111 ? -23.13900 -33.54100 13.58300 1.000 27.59015 116 ASP A CA 1
ATOM 657 C C . ASP A 1 111 ? -22.93900 -34.75400 12.66800 1.000 25.43989 116 ASP A C 1
ATOM 658 O O . ASP A 1 111 ? -22.11200 -34.72700 11.74900 1.000 24.40819 116 ASP A O 1
ATOM 663 N N . ASP A 1 112 ? -23.69900 -35.82100 12.91700 1.000 33.89880 117 ASP A N 1
ATOM 664 C CA . ASP A 1 112 ? -23.51500 -37.05300 12.15300 1.000 32.39599 117 ASP A CA 1
ATOM 665 C C . ASP A 1 112 ? -23.79700 -36.85600 10.66800 1.000 29.78252 117 ASP A C 1
ATOM 666 O O . ASP A 1 112 ? -23.24200 -37.58100 9.83500 1.000 32.66707 117 ASP A O 1
ATOM 671 N N . ARG A 1 113 ? -24.63100 -35.87900 10.30900 1.000 34.65415 118 ARG A N 1
ATOM 672 C CA . ARG A 1 113 ? -24.91400 -35.67900 8.89500 1.000 34.73838 118 ARG A CA 1
ATOM 673 C C . ARG A 1 113 ? -23.84700 -34.83800 8.20800 1.000 36.72546 118 ARG A C 1
ATOM 674 O O . ARG A 1 113 ? -23.76200 -34.85400 6.97400 1.000 42.52352 118 ARG A O 1
ATOM 682 N N . GLY A 1 114 ? -23.02400 -34.12600 8.97300 1.000 25.96101 119 GLY A N 1
ATOM 683 C CA . GLY A 1 114 ? -22.06100 -33.21000 8.39400 1.000 26.11629 119 GLY A CA 1
ATOM 684 C C . GLY A 1 114 ? -22.14900 -31.81500 8.98300 1.000 22.62903 119 GLY A C 1
ATOM 685 O O . GLY A 1 114 ? -22.41200 -31.66000 10.17800 1.000 22.02369 119 GLY A O 1
ATOM 686 N N . THR A 1 115 ? -21.96800 -30.79100 8.15900 1.000 23.27121 120 THR A N 1
ATOM 687 C CA . THR A 1 115 ? -21.93300 -29.41300 8.63800 1.000 23.65020 120 THR A CA 1
ATOM 688 C C . THR A 1 115 ? -23.35300 -28.85200 8.68200 1.000 25.23724 120 THR A C 1
ATOM 689 O O . THR A 1 115 ? -24.08500 -28.91000 7.68600 1.000 26.66372 120 THR A O 1
ATOM 693 N N . ARG A 1 116 ? -23.76100 -28.36800 9.85600 1.000 20.60247 121 ARG A N 1
ATOM 694 C CA . ARG A 1 116 ? -25.06700 -27.73600 10.01700 1.000 20.81302 121 ARG A CA 1
ATOM 695 C C . ARG A 1 116 ? -24.99900 -26.22000 10.08100 1.000 27.39013 121 ARG A C 1
ATOM 696 O O . ARG A 1 116 ? -26.01800 -25.55800 9.83700 1.000 28.22444 121 ARG A O 1
ATOM 704 N N . TYR A 1 117 ? -23.83800 -25.66200 10.41300 1.000 25.55306 122 TYR A N 1
ATOM 705 C CA . TYR A 1 117 ? -23.67800 -24.21100 10.44000 1.000 27.43487 122 TYR A CA 1
ATOM 706 C C . TYR A 1 117 ? -22.25200 -23.91500 10.02700 1.000 21.52100 122 TYR A C 1
ATOM 707 O O . TYR A 1 117 ? -21.34100 -24.59900 10.49300 1.000 21.94210 122 TYR A O 1
ATOM 716 N N . ALA A 1 118 ? -22.07200 -22.93000 9.14200 1.000 23.64757 123 ALA A N 1
ATOM 717 C CA . ALA A 1 118 ? -20.74800 -22.56200 8.64800 1.000 26.02154 123 ALA A CA 1
ATOM 718 C C . ALA A 1 118 ? -20.66400 -21.04600 8.50800 1.000 24.70296 123 ALA A C 1
ATOM 719 O O . ALA A 1 118 ? -21.50800 -20.42900 7.84400 1.000 26.82427 123 ALA A O 1
ATOM 721 N N . MET A 1 119 ? -19.65900 -20.45600 9.16000 1.000 20.35507 124 MET A N 1
ATOM 722 C CA . MET A 1 119 ? -19.36100 -19.03000 9.08000 1.000 25.79257 124 MET A CA 1
ATOM 723 C C . MET A 1 119 ? -17.89900 -18.88300 8.71800 1.000 23.52914 124 MET A C 1
ATOM 724 O O . MET A 1 119 ? -17.02300 -19.27600 9.49800 1.000 19.24441 124 MET A O 1
ATOM 729 N N . LEU A 1 120 ? -17.64900 -18.32900 7.53800 1.000 28.01915 125 LEU A N 1
ATOM 730 C CA . LEU A 1 120 ? -16.31000 -18.16400 6.99900 1.000 22.43690 125 LEU A CA 1
ATOM 731 C C . LEU A 1 120 ? -16.00800 -16.67400 6.94100 1.000 23.20805 125 LEU A C 1
ATOM 732 O O . LEU A 1 120 ? -16.72500 -15.92300 6.26700 1.000 21.47626 125 LEU A O 1
ATOM 737 N N . GLU A 1 121 ? -14.95300 -16.25100 7.64500 1.000 19.83133 126 GLU A N 1
ATOM 738 C CA . GLU A 1 121 ? -14.56600 -14.84000 7.70600 1.000 23.33701 126 GLU A CA 1
ATOM 739 C C . GLU A 1 121 ? -15.76700 -13.95800 8.05300 1.000 26.31631 126 GLU A C 1
ATOM 740 O O . GLU A 1 121 ? -16.06700 -12.96000 7.39100 1.000 23.90287 126 GLU A O 1
ATOM 746 N N . GLY A 1 122 ? -16.50900 -14.38800 9.06900 1.000 24.37661 127 GLY A N 1
ATOM 747 C CA . GLY A 1 122 ? -17.60500 -13.60400 9.59200 1.000 27.88755 127 GLY A CA 1
ATOM 748 C C . GLY A 1 122 ? -18.85400 -13.55700 8.74500 1.000 28.56921 127 GLY A C 1
ATOM 749 O O . GLY A 1 122 ? -19.74100 -12.74900 9.04400 1.000 25.01616 127 GLY A O 1
ATOM 750 N N . GLU A 1 123 ? -18.95700 -14.36900 7.69200 1.000 27.25590 128 GLU A N 1
ATOM 751 C CA . GLU A 1 123 ? -20.14700 -14.36600 6.85000 1.000 26.78742 128 GLU A CA 1
ATOM 752 C C . GLU A 1 123 ? -20.66000 -15.79000 6.74600 1.000 24.18711 128 GLU A C 1
ATOM 753 O O . GLU A 1 123 ? -19.87500 -16.73900 6.75100 1.000 23.84496 128 GLU A O 1
ATOM 759 N N . LEU A 1 124 ? -21.98100 -15.94100 6.65100 1.000 25.46095 129 LEU A N 1
ATOM 760 C CA . LEU A 1 124 ? -22.54400 -17.27400 6.48300 1.000 22.82116 129 LEU A CA 1
ATOM 761 C C . LEU A 1 124 ? -22.05200 -17.90800 5.18500 1.000 22.84748 129 LEU A C 1
ATOM 762 O O . LEU A 1 124 ? -21.90300 -17.23700 4.16200 1.000 26.11366 129 LEU A O 1
ATOM 767 N N . SER A 1 125 ? -21.78500 -19.21200 5.24000 1.000 20.70248 130 SER A N 1
ATOM 768 C CA . SER A 1 125 ? -21.14700 -19.93100 4.14700 1.000 28.26655 130 SER A CA 1
ATOM 769 C C . SER A 1 125 ? -21.85400 -21.26300 3.92900 1.000 25.95311 130 SER A C 1
ATOM 770 O O . SER A 1 125 ? -22.40000 -21.84900 4.86500 1.000 29.80094 130 SER A O 1
ATOM 773 N N . GLU A 1 126 ? -21.86800 -21.72600 2.68000 1.000 28.72186 131 GLU A N 1
ATOM 774 C CA . GLU A 1 126 ? -22.39800 -23.04900 2.37400 1.000 26.35579 131 GLU A CA 1
ATOM 775 C C . GLU A 1 126 ? -21.30300 -24.10600 2.24100 1.000 32.93816 131 GLU A C 1
ATOM 776 O O . GLU A 1 126 ? -21.61300 -25.27900 2.01500 1.000 32.49074 131 GLU A O 1
ATOM 782 N N . ARG A 1 127 ? -20.03500 -23.72100 2.36600 1.000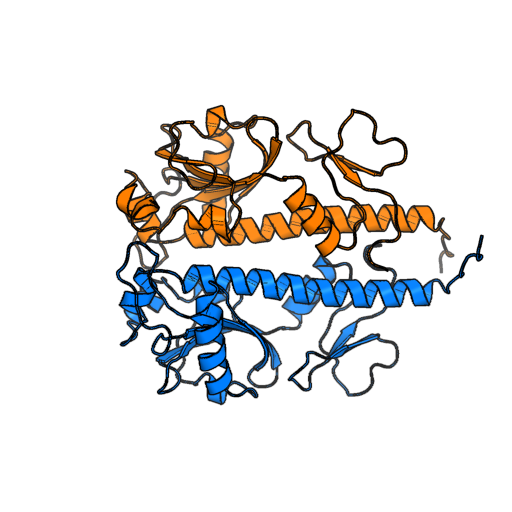 26.72426 132 ARG A N 1
ATOM 783 C CA . ARG A 1 127 ? -18.92700 -24.66000 2.22900 1.000 30.68526 132 ARG A CA 1
ATOM 784 C C . ARG A 1 127 ? -18.77600 -25.45300 3.52100 1.000 29.97991 132 ARG A C 1
ATOM 785 O O . ARG A 1 127 ? -18.56900 -24.87000 4.59300 1.000 28.81924 132 ARG A O 1
ATOM 793 N N . SER A 1 128 ? -18.84800 -26.77800 3.41900 1.000 22.00790 133 SER A N 1
ATOM 794 C CA . SER A 1 128 ? -18.81600 -27.61800 4.60600 1.000 26.56898 133 SER A CA 1
ATOM 795 C C . SER A 1 128 ? -17.42800 -27.63000 5.24300 1.000 29.58776 133 SER A C 1
ATOM 796 O O . SER A 1 128 ? -16.41900 -27.30300 4.61500 1.000 26.88743 133 SER A O 1
ATOM 799 N N . LEU A 1 129 ? -17.39000 -28.02600 6.51400 1.000 19.68920 134 LEU A N 1
ATOM 800 C CA . LEU A 1 129 ? -16.10800 -28.20400 7.18100 1.000 27.97177 134 LEU A CA 1
ATOM 801 C C . LEU A 1 129 ? -15.28300 -29.28300 6.49000 1.000 25.88468 134 LEU A C 1
ATOM 802 O O . LEU A 1 129 ? -14.08100 -29.10600 6.26700 1.000 23.42912 134 LEU A O 1
ATOM 807 N N . ALA A 1 130 ? -15.92200 -30.39000 6.09600 1.000 24.95299 135 ALA A N 1
ATOM 808 C CA . ALA A 1 130 ? -15.17000 -31.48300 5.47500 1.000 29.57723 135 ALA A CA 1
ATOM 809 C C . ALA A 1 130 ? -14.50500 -31.04000 4.17800 1.000 28.92452 135 ALA A C 1
ATOM 810 O O . ALA A 1 130 ? -13.37100 -31.44200 3.87900 1.000 27.50067 135 ALA A O 1
ATOM 812 N N . ASP A 1 131 ? -15.20300 -30.22600 3.38200 1.000 28.59290 136 ASP A N 1
ATOM 813 C CA . ASP A 1 131 ? -14.62300 -29.72400 2.14300 1.000 36.85968 136 ASP A CA 1
ATOM 814 C C . ASP A 1 131 ? -13.46900 -28.76900 2.39600 1.000 38.03351 136 ASP A C 1
ATOM 815 O O . ASP A 1 131 ? -12.59600 -28.61900 1.53100 1.000 34.73574 136 ASP A O 1
ATOM 820 N N . SER A 1 132 ? -13.42600 -28.14500 3.56500 1.000 28.62975 137 SER A N 1
ATOM 821 C CA . SER A 1 132 ? -12.36900 -27.19600 3.85600 1.000 29.47722 137 SER A CA 1
ATOM 822 C C . SER A 1 132 ? -11.12400 -27.83700 4.45300 1.000 28.15074 137 SER A C 1
ATOM 823 O O . SER A 1 132 ? -10.06200 -27.21400 4.41300 1.000 27.54804 137 SER A O 1
ATOM 826 N N . LEU A 1 133 ? -11.21200 -29.05700 4.97700 1.000 26.25315 138 LEU A N 1
ATOM 827 C CA . LEU A 1 133 ? -10.14300 -29.64500 5.78100 1.000 28.02441 138 LEU A CA 1
ATOM 828 C C . LEU A 1 133 ? -9.45600 -30.81300 5.09000 1.000 34.47519 138 LEU A C 1
ATOM 829 O O . LEU A 1 133 ? -10.04300 -31.49700 4.24800 1.000 33.23556 138 LEU A O 1
ATOM 834 N N . ASN A 1 134 ? -8.19600 -31.03700 5.47700 1.000 35.04368 139 ASN A N 1
ATOM 835 C CA . ASN A 1 134 ? -7.50700 -32.28000 5.15200 1.000 38.28617 139 ASN A CA 1
ATOM 836 C C . ASN A 1 134 ? -7.81300 -33.40100 6.14600 1.000 34.05408 139 ASN A C 1
ATOM 837 O O . ASN A 1 134 ? -7.75900 -34.58100 5.77600 1.000 36.84389 139 ASN A O 1
ATOM 842 N N . ALA A 1 135 ? -8.15800 -33.06300 7.38800 1.000 32.70129 140 ALA A N 1
ATOM 843 C CA . ALA A 1 135 ? -8.39600 -34.06600 8.42200 1.000 33.33558 140 ALA A CA 1
ATOM 844 C C . ALA A 1 135 ? -9.82400 -34.61200 8.35800 1.000 37.85980 140 ALA A C 1
ATOM 845 O O . ALA A 1 135 ? -10.74300 -33.97200 7.83700 1.000 34.65942 140 ALA A O 1
ATOM 847 N N . ASP A 1 136 ? -9.99500 -35.81200 8.91200 1.000 37.57819 141 ASP A N 1
ATOM 848 C CA . ASP A 1 136 ? -11.27300 -36.51800 8.90000 1.000 36.11486 141 ASP A CA 1
ATOM 849 C C . ASP A 1 136 ? -12.23200 -35.87800 9.90100 1.000 32.26966 141 ASP A C 1
ATOM 850 O O . ASP A 1 136 ? -11.94700 -35.82900 11.10200 1.000 30.88002 141 ASP A O 1
ATOM 855 N N . THR A 1 137 ? -13.39500 -35.44200 9.42200 1.000 32.68813 142 THR A N 1
ATOM 856 C CA . THR A 1 137 ? -14.31100 -34.73200 10.30900 1.000 31.92488 142 THR A CA 1
ATOM 857 C C . THR A 1 137 ? -15.06800 -35.67500 11.23000 1.000 28.41656 142 THR A C 1
ATOM 858 O O . THR A 1 137 ? -15.50800 -35.25200 12.30400 1.000 28.67712 142 THR A O 1
ATOM 862 N N . GLY A 1 138 ? -15.26400 -36.92900 10.81900 1.000 35.41214 143 GLY A N 1
ATOM 863 C CA . GLY A 1 138 ? -15.83900 -37.90900 11.72600 1.000 29.76673 143 GLY A CA 1
ATOM 864 C C . GLY A 1 138 ? -14.96700 -38.13700 12.94600 1.000 31.89856 143 GLY A C 1
ATOM 865 O O . GLY A 1 138 ? -15.47300 -38.33000 14.05700 1.000 28.60869 143 GLY A O 1
ATOM 866 N N . ASP A 1 139 ? -13.64200 -38.11800 12.75200 1.000 24.49767 144 ASP A N 1
ATOM 867 C CA . ASP A 1 139 ? -12.71100 -38.19600 13.87400 1.000 23.76864 144 ASP A CA 1
ATOM 868 C C . ASP A 1 139 ? -12.85600 -36.99200 14.79400 1.000 26.19788 144 ASP A C 1
ATOM 869 O O . ASP A 1 139 ? -12.81500 -37.13700 16.02000 1.000 25.06616 144 ASP A O 1
ATOM 874 N N . ILE A 1 140 ? -13.02500 -35.79400 14.22400 1.000 30.59314 145 ILE A N 1
ATOM 875 C CA . ILE A 1 140 ? -13.22700 -34.60400 15.04800 1.000 23.38965 145 ILE A CA 1
ATOM 876 C C . ILE A 1 140 ? -14.49300 -34.75600 15.87700 1.000 23.56862 145 ILE A C 1
ATOM 877 O O . ILE A 1 140 ? -14.49200 -34.52500 17.09200 1.000 22.33689 145 ILE A O 1
ATOM 882 N N . LEU A 1 141 ? -15.59200 -35.15400 15.22700 1.000 27.47698 146 LEU A N 1
ATOM 883 C CA . LEU A 1 141 ? -16.86500 -35.33100 15.92500 1.000 26.38211 146 LEU A CA 1
ATOM 884 C C . LEU A 1 141 ? -16.73300 -36.33200 17.06700 1.000 25.58201 146 LEU A C 1
ATOM 885 O O . LEU A 1 141 ? -17.11300 -36.04200 18.21200 1.000 18.53117 146 LEU A O 1
ATOM 890 N N . ARG A 1 142 ? -16.15400 -37.50500 16.78200 1.000 20.98936 147 ARG A N 1
ATOM 891 C CA . ARG A 1 142 ? -16.02800 -38.53800 17.80000 1.000 24.88456 147 ARG A CA 1
ATOM 892 C C . ARG A 1 142 ? -15.12400 -38.08700 18.94100 1.000 20.50772 147 ARG A C 1
ATOM 893 O O . ARG A 1 142 ? -15.47400 -38.24500 20.11700 1.000 22.28162 147 ARG A O 1
ATOM 901 N N . SER A 1 143 ? -13.96200 -37.49900 18.61700 1.000 22.26846 148 SER A N 1
ATOM 902 C CA . SER A 1 143 ? -13.03700 -37.06400 19.66200 1.000 27.78491 148 SER A CA 1
ATOM 903 C C . SER A 1 143 ? -13.64900 -35.97500 20.53700 1.000 20.96041 148 SER A C 1
ATOM 904 O O . SER A 1 143 ? -13.48200 -35.99300 21.76000 1.000 20.62353 148 SER A O 1
ATOM 907 N N . ALA A 1 144 ? -14.34700 -35.01000 19.93800 1.000 17.56526 149 ALA A N 1
ATOM 908 C CA . ALA A 1 144 ? -14.97000 -33.96600 20.75000 1.000 22.46848 149 ALA A CA 1
ATOM 909 C C . ALA A 1 144 ? -16.03100 -34.55400 21.66900 1.000 20.55246 149 ALA A C 1
ATOM 910 O O . ALA A 1 144 ? -16.14300 -34.15800 22.84100 1.000 18.60223 149 ALA A O 1
ATOM 912 N N . ARG A 1 145 ? -16.78800 -35.51200 21.17100 1.000 21.16306 150 ARG A N 1
ATOM 913 C CA . ARG A 1 145 ? -17.81300 -36.16600 22.01100 1.000 25.02405 150 ARG A CA 1
ATOM 914 C C . ARG A 1 145 ? -17.15900 -36.86900 23.20600 1.000 19.02070 150 ARG A C 1
ATOM 915 O O . ARG A 1 145 ? -17.67900 -36.76500 24.30600 1.000 20.56826 150 ARG A O 1
ATOM 923 N N . ARG A 1 146 ? -16.05400 -37.56100 22.96200 1.000 22.98170 151 ARG A N 1
ATOM 924 C CA . ARG A 1 146 ? -15.39100 -38.30800 24.04600 1.000 17.64422 151 ARG A CA 1
ATOM 925 C C . ARG A 1 146 ? -14.80200 -37.33800 25.07000 1.000 22.77378 151 ARG A C 1
ATOM 926 O O . ARG A 1 146 ? -14.99400 -37.55800 26.25000 1.000 22.23688 151 ARG A O 1
ATOM 934 N N . ALA A 1 147 ? -14.12200 -36.29700 24.60100 1.000 23.58177 152 ALA A N 1
ATOM 935 C CA . ALA A 1 147 ? -13.46500 -35.32900 25.49900 1.000 18.20745 152 ALA A CA 1
ATOM 936 C C . ALA A 1 147 ? -14.48800 -34.58500 26.35800 1.000 23.93971 152 ALA A C 1
ATOM 937 O O . ALA A 1 147 ? -14.13200 -34.15700 27.45000 1.000 22.77115 152 ALA A O 1
ATOM 939 N N . ALA A 1 148 ? -15.70000 -34.40500 25.82400 1.000 25.48463 153 ALA A N 1
ATOM 940 C CA . ALA A 1 148 ? -16.72000 -33.73600 26.62600 1.000 21.44994 153 ALA A CA 1
ATOM 941 C C . ALA A 1 148 ? -17.03800 -34.48700 27.91600 1.000 28.61396 153 ALA A C 1
ATOM 942 O O . ALA A 1 148 ? -17.50100 -33.87000 28.88400 1.000 19.39706 153 ALA A O 1
ATOM 944 N N . VAL A 1 149 ? -16.79900 -35.80000 27.95500 1.000 21.96316 154 VAL A N 1
ATOM 945 C CA . VAL A 1 149 ? -17.00600 -36.55400 29.18900 1.000 26.02417 154 VAL A CA 1
ATOM 946 C C . VAL A 1 149 ? -16.13900 -35.98900 30.30700 1.000 24.74507 154 VAL A C 1
ATOM 947 O O . VAL A 1 149 ? -16.56400 -35.92500 31.46700 1.000 27.77438 154 VAL A O 1
ATOM 951 N N . ASP A 1 150 ? -14.92800 -35.53400 29.97000 1.000 24.47399 155 ASP A N 1
ATOM 952 C CA . ASP A 1 150 ? -13.99900 -34.93600 30.92100 1.000 25.43989 155 ASP A CA 1
ATOM 953 C C . ASP A 1 150 ? -14.07000 -33.41500 30.93600 1.000 25.90047 155 ASP A C 1
ATOM 954 O O . ASP A 1 150 ? -13.12900 -32.77300 31.40600 1.000 20.20242 155 ASP A O 1
ATOM 959 N N . GLU A 1 151 ? -15.16700 -32.83000 30.44700 1.000 20.59984 156 GLU A N 1
ATOM 960 C CA . GLU A 1 151 ? -15.31000 -31.37500 30.33600 1.000 23.46334 156 GLU A CA 1
ATOM 961 C C . GLU A 1 151 ? -14.18600 -30.75600 29.50700 1.000 25.74256 156 GLU A C 1
ATOM 962 O O . GLU A 1 151 ? -13.78300 -29.61300 29.73500 1.000 25.49516 156 GLU A O 1
ATOM 968 N N . ALA A 1 152 ? -13.70600 -31.48400 28.50200 1.000 25.77151 157 ALA A N 1
ATOM 969 C CA . ALA A 1 152 ? -12.56800 -31.03000 27.72200 1.000 21.22623 157 ALA A CA 1
ATOM 970 C C . ALA A 1 152 ? -12.96600 -30.80500 26.27200 1.000 20.18663 157 ALA A C 1
ATOM 971 O O . ALA A 1 152 ? -13.92300 -31.39800 25.76200 1.000 20.21821 157 ALA A O 1
ATOM 973 N N . ALA A 1 153 ? -12.21200 -29.93100 25.61900 1.000 13.95167 158 ALA A N 1
ATOM 974 C CA . ALA A 1 153 ? -12.26000 -29.74400 24.18500 1.000 16.04666 158 ALA A CA 1
ATOM 975 C C . ALA A 1 153 ? -11.09900 -30.52800 23.57100 1.000 23.74758 158 ALA A C 1
ATOM 976 O O . ALA A 1 153 ? -10.31600 -31.16800 24.27300 1.000 25.13459 158 ALA A O 1
ATOM 978 N N . ILE A 1 154 ? -11.02000 -30.51700 22.24500 1.000 19.32600 159 ILE A N 1
ATOM 979 C CA . ILE A 1 154 ? -9.90700 -31.09900 21.51200 1.000 22.73957 159 ILE A CA 1
ATOM 980 C C . ILE A 1 154 ? -9.30100 -30.01300 20.63100 1.000 22.82642 159 ILE A C 1
ATOM 981 O O . ILE A 1 154 ? -9.95500 -29.04100 20.25900 1.000 16.15457 159 ILE A O 1
ATOM 986 N N . SER A 1 155 ? -8.03500 -30.19700 20.27400 1.000 15.72294 160 SER A N 1
ATOM 987 C CA . SER A 1 155 ? -7.38700 -29.26100 19.36800 1.000 21.54206 160 SER A CA 1
ATOM 988 C C . SER A 1 155 ? -6.37700 -30.00900 18.52200 1.000 19.83922 160 SER A C 1
ATOM 989 O O . SER A 1 155 ? -5.86600 -31.05500 18.92500 1.000 17.12574 160 SER A O 1
ATOM 992 N N . ARG A 1 156 ? -6.09700 -29.46000 17.34700 1.000 15.14918 161 ARG A N 1
ATOM 993 C CA . ARG A 1 156 ? -5.14200 -30.06900 16.43100 1.000 22.02633 161 ARG A CA 1
ATOM 994 C C . ARG A 1 156 ? -4.74400 -29.03500 15.39100 1.000 23.16330 161 ARG A C 1
ATOM 995 O O . ARG A 1 156 ? -5.27600 -27.92600 15.36100 1.000 18.89963 161 ARG A O 1
ATOM 1003 N N . TYR A 1 157 ? -3.78000 -29.39600 14.55500 1.000 16.62831 162 TYR A N 1
ATOM 1004 C CA . TYR A 1 157 ? -3.41800 -28.57900 13.40900 1.000 19.76290 162 TYR A CA 1
ATOM 1005 C C . TYR A 1 157 ? -4.06700 -29.15600 12.16500 1.000 22.08686 162 TYR A C 1
ATOM 1006 O O . TYR A 1 157 ? -4.15500 -30.37600 12.01500 1.000 21.31045 162 TYR A O 1
ATOM 1015 N N . VAL A 1 158 ? -4.50500 -28.27800 11.26400 1.000 18.10217 163 VAL A N 1
ATOM 1016 C CA . VAL A 1 158 ? -5.14800 -28.70500 10.03300 1.000 19.90239 163 VAL A CA 1
ATOM 1017 C C . VAL A 1 158 ? -4.63800 -27.85000 8.88600 1.000 21.98158 163 VAL A C 1
ATOM 1018 O O . VAL A 1 158 ? -4.11400 -26.75000 9.07200 1.000 18.70751 163 VAL A O 1
ATOM 1022 N N . ASP A 1 159 ? -4.79700 -28.38300 7.68500 1.000 17.99689 164 ASP A N 1
ATOM 1023 C CA . ASP A 1 159 ? -4.77400 -27.57400 6.47900 1.000 23.03960 164 ASP A CA 1
ATOM 1024 C C . ASP A 1 159 ? -6.21100 -27.13200 6.20200 1.000 28.72713 164 ASP A C 1
ATOM 1025 O O . ASP A 1 159 ? -7.07900 -27.95900 5.91300 1.000 29.45353 164 ASP A O 1
ATOM 1030 N N . PHE A 1 160 ? -6.46700 -25.84000 6.37300 1.000 22.60797 165 PHE A N 1
ATOM 1031 C CA . PHE A 1 160 ? -7.77000 -25.22400 6.14600 1.000 23.01592 165 PHE A CA 1
ATOM 1032 C C . PHE A 1 160 ? -7.70700 -24.53300 4.78600 1.000 26.54266 165 PHE A C 1
ATOM 1033 O O . PHE A 1 160 ? -7.08200 -23.47700 4.64400 1.000 26.74794 165 PHE A O 1
ATOM 1041 N N . ASP A 1 161 ? -8.30700 -25.16600 3.77600 1.000 29.44827 166 ASP A N 1
ATOM 1042 C CA . ASP A 1 161 ? -8.31700 -24.65800 2.40400 1.000 35.46215 166 ASP A CA 1
ATOM 1043 C C . ASP A 1 161 ? -6.92600 -24.19700 1.96500 1.000 33.19609 166 ASP A C 1
ATOM 1044 O O . ASP A 1 161 ? -6.74100 -23.09100 1.45100 1.000 32.13017 166 ASP A O 1
ATOM 1049 N N . GLY A 1 162 ? -5.93300 -25.05500 2.19600 1.000 29.05348 167 GLY A N 1
ATOM 1050 C CA . GLY A 1 162 ? -4.58400 -24.79100 1.74400 1.000 29.72988 167 GLY A CA 1
ATOM 1051 C C . GLY A 1 162 ? -3.72400 -23.95300 2.67000 1.000 30.05360 167 GLY A C 1
ATOM 1052 O O . GLY A 1 162 ? -2.56200 -23.69200 2.33400 1.000 33.78300 167 GLY A O 1
ATOM 1053 N N . ALA A 1 163 ? -4.23800 -23.54200 3.83200 1.000 30.13256 168 ALA A N 1
ATOM 1054 C CA . ALA A 1 163 ? -3.47700 -22.71500 4.75600 1.000 25.19513 168 ALA A CA 1
ATOM 1055 C C . ALA A 1 163 ? -3.30500 -23.42000 6.09600 1.000 22.55007 168 ALA A C 1
ATOM 1056 O O . ALA A 1 163 ? -4.14300 -24.22900 6.48400 1.000 22.58692 168 ALA A O 1
ATOM 1058 N N . PRO A 1 164 ? -2.21300 -23.16500 6.81400 1.000 26.32421 169 PRO A N 1
ATOM 1059 C CA . PRO A 1 164 ? -2.08700 -23.73900 8.15700 1.000 25.32146 169 PRO A CA 1
ATOM 1060 C C . PRO A 1 164 ? -3.15600 -23.16100 9.07800 1.000 23.77917 169 PRO A C 1
ATOM 1061 O O . PRO A 1 164 ? -3.50900 -21.98300 8.98600 1.000 20.04714 169 PRO A O 1
ATOM 1065 N N . ALA A 1 165 ? -3.68800 -24.00000 9.96000 1.000 19.70236 170 ALA A N 1
ATOM 1066 C CA . ALA A 1 165 ? -4.65500 -23.51300 10.92500 1.000 17.92057 170 ALA A CA 1
ATOM 1067 C C . ALA A 1 165 ? -4.62700 -24.38100 12.17000 1.000 19.61551 170 ALA A C 1
ATOM 1068 O O . ALA A 1 165 ? -4.26400 -25.55800 12.12400 1.000 17.79161 170 ALA A O 1
ATOM 1070 N N . ILE A 1 166 ? -5.03500 -23.78000 13.28200 1.000 16.04140 171 ILE A N 1
ATOM 1071 C CA . ILE A 1 166 ? -5.32200 -24.49700 14.51500 1.000 14.55438 171 ILE A CA 1
ATOM 1072 C C . ILE A 1 166 ? -6.82500 -24.74000 14.54600 1.000 17.99426 171 ILE A C 1
ATOM 1073 O O . ILE A 1 166 ? -7.62000 -23.81000 14.33500 1.000 19.09176 171 ILE A O 1
ATOM 1078 N N . LEU A 1 167 ? -7.22700 -25.98400 14.76800 1.000 14.55964 172 LEU A N 1
ATOM 1079 C CA . LEU A 1 167 ? -8.63700 -26.31900 14.91000 1.000 17.58369 172 LEU A CA 1
ATOM 1080 C C . LEU A 1 167 ? -8.89000 -26.71900 16.35200 1.000 15.58871 172 LEU A C 1
ATOM 1081 O O . LEU A 1 167 ? -8.12200 -27.49600 16.92600 1.000 17.10468 172 LEU A O 1
ATOM 1086 N N . VAL A 1 168 ? -9.94300 -26.17600 16.94600 1.000 14.91758 173 VAL A N 1
ATOM 1087 C CA . VAL A 1 168 ? -10.40500 -26.65800 18.23800 1.000 11.09080 173 VAL A CA 1
ATOM 1088 C C . VAL A 1 168 ? -11.87600 -27.02300 18.10800 1.000 14.92811 173 VAL A C 1
ATOM 1089 O O . VAL A 1 168 ? -12.60600 -26.49800 17.26100 1.000 14.16486 173 VAL A O 1
ATOM 1093 N N . ALA A 1 169 ? -12.30000 -27.96100 18.93800 1.000 13.82797 174 ALA A N 1
ATOM 1094 C CA . ALA A 1 169 ? -13.67500 -28.41800 18.85200 1.000 9.71695 174 ALA A CA 1
ATOM 1095 C C . ALA A 1 169 ? -14.13200 -28.86100 20.22700 1.000 16.37565 174 ALA A C 1
ATOM 1096 O O . ALA A 1 169 ? -13.33900 -29.35700 21.02000 1.000 19.26547 174 ALA A O 1
ATOM 1098 N N . SER A 1 170 ? -15.41500 -28.65400 20.51800 1.000 16.65726 175 SER A N 1
ATOM 1099 C CA . SER A 1 170 ? -15.96100 -29.14200 21.77600 1.000 12.17514 175 SER A CA 1
ATOM 1100 C C . SER A 1 170 ? -17.44300 -29.44400 21.58700 1.000 16.93098 175 SER A C 1
ATOM 1101 O O . SER A 1 170 ? -18.10300 -28.85300 20.73200 1.000 15.53081 175 SER A O 1
ATOM 1104 N N . ALA A 1 171 ? -17.94000 -30.40800 22.35700 1.000 12.08040 176 ALA A N 1
ATOM 1105 C CA . ALA A 1 171 ? -19.33400 -30.80500 22.23600 1.000 20.17347 176 ALA A CA 1
ATOM 1106 C C . ALA A 1 171 ? -20.26800 -29.70900 22.73600 1.000 16.02561 176 ALA A C 1
ATOM 1107 O O . ALA A 1 171 ? -19.97400 -28.99900 23.69600 1.000 15.01233 176 ALA A O 1
ATOM 1109 N N . ILE A 1 172 ? -21.40800 -29.57200 22.06600 1.000 18.32325 177 ILE A N 1
ATOM 1110 C CA . ILE A 1 172 ? -22.44600 -28.64100 22.47400 1.000 19.49181 177 ILE A CA 1
ATOM 1111 C C . ILE A 1 172 ? -23.33600 -29.35600 23.48400 1.000 16.61778 177 ILE A C 1
ATOM 1112 O O . ILE A 1 172 ? -24.01200 -30.32900 23.13800 1.000 17.73107 177 ILE A O 1
ATOM 1117 N N . LYS A 1 173 ? -23.31800 -28.89200 24.73500 1.000 16.57830 178 LYS A N 1
ATOM 1118 C CA . LYS A 1 173 ? -24.08700 -29.49800 25.81700 1.000 19.10229 178 LYS A CA 1
ATOM 1119 C C . LYS A 1 173 ? -24.58000 -28.43300 26.79400 1.000 18.99965 178 LYS A C 1
ATOM 1120 O O . LYS A 1 173 ? -23.96600 -27.36500 26.92000 1.000 18.67592 178 LYS A O 1
ATOM 1126 N N . PRO A 1 174 ? -25.70400 -28.67300 27.46500 1.000 19.84975 179 PRO A N 1
ATOM 1127 C CA . PRO A 1 174 ? -26.19900 -27.70100 28.44300 1.000 20.95251 179 PRO A CA 1
ATOM 1128 C C . PRO A 1 174 ? -25.39700 -27.78000 29.73700 1.000 23.10014 179 PRO A C 1
ATOM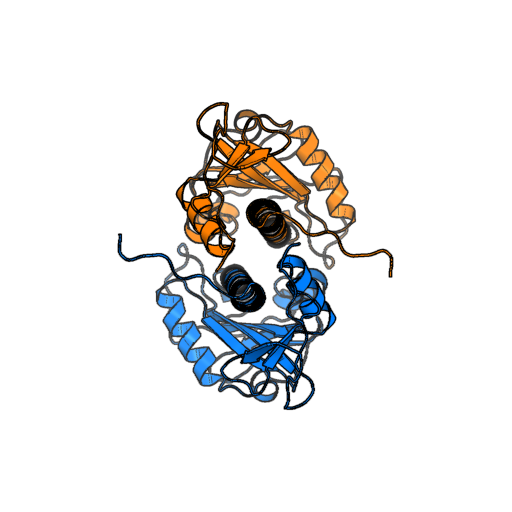 1129 O O . PRO A 1 174 ? -24.62600 -28.71600 29.97100 1.000 20.12610 179 PRO A O 1
ATOM 1133 N N . THR A 1 175 ? -25.61500 -26.79000 30.60400 1.000 21.59469 180 THR A N 1
ATOM 1134 C CA . THR A 1 175 ? -24.90100 -26.77600 31.87300 1.000 22.08423 180 THR A CA 1
ATOM 1135 C C . THR A 1 175 ? -25.60300 -27.70600 32.86900 1.000 22.91064 180 THR A C 1
ATOM 1136 O O . THR A 1 175 ? -26.63900 -28.30600 32.57100 1.000 22.96065 180 THR A O 1
ATOM 1140 N N . SER A 1 176 ? -25.00400 -27.86700 34.05500 1.000 16.30195 181 SER A N 1
ATOM 1141 C CA . SER A 1 176 ? -25.38100 -28.94600 34.98200 1.000 20.57878 181 SER A CA 1
ATOM 1142 C C . SER A 1 176 ? -26.79200 -28.81000 35.55400 1.000 24.06078 181 SER A C 1
ATOM 1143 O O . SER A 1 176 ? -27.33800 -29.79900 36.06200 1.000 28.64028 181 SER A O 1
ATOM 1146 N N . ASP A 1 177 ? -27.38300 -27.61700 35.51800 1.000 24.70559 182 ASP A N 1
ATOM 1147 C CA . ASP A 1 177 ? -28.77900 -27.43700 35.92800 1.000 24.42398 182 ASP A CA 1
ATOM 1148 C C . ASP A 1 177 ? -29.76400 -28.13100 34.99800 1.000 27.94282 182 ASP A C 1
ATOM 1149 O O . ASP A 1 177 ? -30.91000 -28.37700 35.39100 1.000 26.61635 182 ASP A O 1
ATOM 1154 N N . HIS A 1 178 ? -29.36400 -28.39300 33.76300 1.000 22.58955 183 HIS A N 1
ATOM 1155 C CA . HIS A 1 178 ? -30.21200 -29.06200 32.78700 1.000 21.13148 183 HIS A CA 1
ATOM 1156 C C . HIS A 1 178 ? -30.22600 -30.56700 33.03700 1.000 24.66348 183 HIS A C 1
ATOM 1157 O O . HIS A 1 178 ? -29.30800 -31.13000 33.64000 1.000 22.44480 183 HIS A O 1
ATOM 1164 N N . ALA A 1 179 ? -31.27400 -31.22700 32.54400 1.000 27.17431 184 ALA A N 1
ATOM 1165 C CA . ALA A 1 179 ? -31.26800 -32.67700 32.56400 1.000 27.04272 184 ALA A CA 1
ATOM 1166 C C . ALA A 1 179 ? -30.05800 -33.18300 31.77600 1.000 27.07956 184 ALA A C 1
ATOM 1167 O O . ALA A 1 179 ? -29.58600 -32.51100 30.85600 1.000 24.72928 184 ALA A O 1
ATOM 1169 N N . PRO A 1 180 ? -29.50500 -34.33200 32.15700 1.000 26.20577 185 PRO A N 1
ATOM 1170 C CA . PRO A 1 180 ? -28.40400 -34.91700 31.38100 1.000 30.56682 185 PRO A CA 1
ATOM 1171 C C . PRO A 1 180 ? -28.81200 -35.20000 29.94300 1.000 32.17228 185 PRO A C 1
ATOM 1172 O O . PRO A 1 180 ? -29.98200 -35.44500 29.63700 1.000 25.44252 185 PRO A O 1
ATOM 1176 N N . ILE A 1 181 ? -27.81900 -35.17800 29.05800 1.000 26.78216 186 ILE A N 1
ATOM 1177 C CA . ILE A 1 181 ? -27.99500 -35.52800 27.65700 1.000 29.24561 186 ILE A CA 1
ATOM 1178 C C . ILE A 1 181 ? -27.04300 -36.67300 27.33300 1.000 23.72653 186 ILE A C 1
ATOM 1179 O O . ILE A 1 181 ? -26.19000 -37.04300 28.13600 1.000 28.29287 186 ILE A O 1
ATOM 1184 N N . ASP A 1 182 ? -27.23800 -37.27600 26.16400 1.000 26.21104 187 ASP A N 1
ATOM 1185 C CA . ASP A 1 182 ? -26.32700 -38.30200 25.67400 1.000 32.96185 187 ASP A CA 1
ATOM 1186 C C . ASP A 1 182 ? -25.28500 -37.63900 24.78300 1.000 25.26882 187 ASP A C 1
ATOM 1187 O O . ASP A 1 182 ? -25.59500 -37.19100 23.67400 1.000 29.09296 187 ASP A O 1
ATOM 1192 N N . LEU A 1 183 ? -24.04800 -37.58600 25.27300 1.000 30.24836 188 LEU A N 1
ATOM 1193 C CA . LEU A 1 183 ? -22.97100 -36.95400 24.53100 1.000 26.47423 188 LEU A CA 1
ATOM 1194 C C . LEU A 1 183 ? -22.67900 -37.67000 23.22300 1.000 32.57759 188 LEU A C 1
ATOM 1195 O O . LEU A 1 183 ? -22.08700 -37.06500 22.32600 1.000 32.05121 188 LEU A O 1
ATOM 1200 N N . ALA A 1 184 ? -23.06700 -38.94300 23.09300 1.000 33.11976 189 ALA A N 1
ATOM 1201 C CA . ALA A 1 184 ? -22.81400 -39.66000 21.84900 1.000 27.06904 189 ALA A CA 1
ATOM 1202 C C . ALA A 1 184 ? -23.57700 -39.07400 20.67100 1.000 29.20350 189 ALA A C 1
ATOM 1203 O O . ALA A 1 184 ? -23.16900 -39.28900 19.52800 1.000 34.74364 189 ALA A O 1
ATOM 1205 N N . LYS A 1 185 ? -24.67000 -38.34100 20.92000 1.000 27.45856 190 LYS A N 1
ATOM 1206 C CA . LYS A 1 185 ? -25.43600 -37.67800 19.87200 1.000 34.36991 190 LYS A CA 1
ATOM 1207 C C . LYS A 1 185 ? -25.30100 -36.15900 19.89200 1.000 27.41908 190 LYS A C 1
ATOM 1208 O O . LYS A 1 185 ? -25.99700 -35.47600 19.13200 1.000 32.20123 190 LYS A O 1
ATOM 1214 N N . ALA A 1 186 ? -24.41400 -35.61000 20.70800 1.000 26.97429 191 ALA A N 1
ATOM 1215 C CA . ALA A 1 186 ? -24.32000 -34.16100 20.77100 1.000 27.60857 191 ALA A CA 1
ATOM 1216 C C . ALA A 1 186 ? -23.71900 -33.60900 19.48500 1.000 21.38414 191 ALA A C 1
ATOM 1217 O O . ALA A 1 186 ? -22.91400 -34.26100 18.81400 1.000 17.33892 191 ALA A O 1
ATOM 1219 N N . SER A 1 187 ? -24.17000 -32.41800 19.10700 1.000 27.83755 192 SER A N 1
ATOM 1220 C CA . SER A 1 187 ? -23.49200 -31.69100 18.05400 1.000 21.21044 192 SER A CA 1
ATOM 1221 C C . SER A 1 187 ? -22.17400 -31.13800 18.58200 1.000 15.41764 192 SER A C 1
ATOM 1222 O O . SER A 1 187 ? -21.89900 -31.13900 19.78400 1.000 16.79938 192 SER A O 1
ATOM 1225 N N . VAL A 1 188 ? -21.34000 -30.69300 17.65900 1.000 19.12598 193 VAL A N 1
ATOM 1226 C CA . VAL A 1 188 ? -19.98900 -30.27400 18.01300 1.000 16.14930 193 VAL A CA 1
ATOM 1227 C C . VAL A 1 188 ? -19.69900 -28.92700 17.37300 1.000 14.09116 193 VAL A C 1
ATOM 1228 O O . VAL A 1 188 ? -19.91400 -28.73900 16.17000 1.000 18.16534 193 VAL A O 1
ATOM 1232 N N . MET A 1 189 ? -19.24700 -27.98700 18.18900 1.000 19.82343 194 MET A N 1
ATOM 1233 C CA . MET A 1 189 ? -18.78900 -26.68400 17.73200 1.000 17.37314 194 MET A CA 1
ATOM 1234 C C . MET A 1 189 ? -17.30400 -26.76000 17.38200 1.000 18.01005 194 MET A C 1
ATOM 1235 O O . MET A 1 189 ? -16.52200 -27.37700 18.11200 1.000 16.92045 194 MET A O 1
ATOM 1240 N N . VAL A 1 190 ? -16.92800 -26.13000 16.26200 1.000 15.79137 195 VAL A N 1
ATOM 1241 C CA . VAL A 1 190 ? -15.56100 -26.13900 15.72700 1.000 15.49133 195 VAL A CA 1
ATOM 1242 C C . VAL A 1 190 ? -15.11900 -24.70100 15.44400 1.000 16.64147 195 VAL A C 1
ATOM 1243 O O . VAL A 1 190 ? -15.83600 -23.94700 14.77500 1.000 20.80249 195 VAL A O 1
ATOM 1247 N N . PHE A 1 191 ? -13.94400 -24.31900 15.95100 1.000 16.02561 196 PHE A N 1
ATOM 1248 C CA . PHE A 1 191 ? -13.34900 -23.01400 15.67900 1.000 16.76517 196 PHE A CA 1
ATOM 1249 C C . PHE A 1 191 ? -12.03300 -23.23100 14.93900 1.000 17.46262 196 PHE A C 1
ATOM 1250 O O . PHE A 1 191 ? -11.20000 -24.03500 15.37300 1.000 16.87834 196 PHE A O 1
ATOM 1258 N N . VAL A 1 192 ? -11.86700 -22.54800 13.81100 1.000 16.67042 197 VAL A N 1
ATOM 1259 C CA . VAL A 1 192 ? -10.69900 -22.68900 12.95000 1.000 20.28138 197 VAL A CA 1
ATOM 1260 C C . VAL A 1 192 ? -9.99000 -21.34100 12.89500 1.000 20.46035 197 VAL A C 1
ATOM 1261 O O . VAL A 1 192 ? -10.57800 -20.33600 12.46300 1.000 18.11270 197 VAL A O 1
ATOM 1265 N N . ASP A 1 193 ? -8.73000 -21.33600 13.33900 1.000 18.37852 198 ASP A N 1
ATOM 1266 C CA . ASP A 1 193 ? -7.86900 -20.16900 13.50200 1.000 18.61276 198 ASP A CA 1
ATOM 1267 C C . ASP A 1 193 ? -6.76300 -20.29500 12.44800 1.000 18.80489 198 ASP A C 1
ATOM 1268 O O . ASP A 1 193 ? -5.78800 -21.03200 12.63600 1.000 19.32337 198 ASP A O 1
ATOM 1273 N N . ARG A 1 194 ? -6.94200 -19.61400 11.32200 1.000 16.95993 199 ARG A N 1
ATOM 1274 C CA . ARG A 1 194 ? -5.96600 -19.67600 10.23800 1.000 17.76266 199 ARG A CA 1
ATOM 1275 C C . ARG A 1 194 ? -4.71800 -18.88300 10.61500 1.000 22.24214 199 ARG A C 1
ATOM 1276 O O . ARG A 1 194 ? -4.81100 -17.72400 11.02200 1.000 18.87068 199 ARG A O 1
ATOM 1284 N N . LEU A 1 195 ? -3.54300 -19.50200 10.49200 1.000 18.17060 200 LEU A N 1
ATOM 1285 C CA . LEU A 1 195 ? -2.30000 -18.84900 10.91400 1.000 24.93194 200 LEU A CA 1
ATOM 1286 C C . LEU A 1 195 ? -1.77200 -18.04200 9.73400 1.000 24.16342 200 LEU A C 1
ATOM 1287 O O . LEU A 1 195 ? -0.88800 -18.46500 8.98500 1.000 22.58955 200 LEU A O 1
ATOM 1292 N N . THR A 1 196 ? -2.38000 -16.87600 9.55000 1.000 16.17826 201 THR A N 1
ATOM 1293 C CA . THR A 1 196 ? -2.04200 -15.95600 8.48200 1.000 23.10277 201 THR A CA 1
ATOM 1294 C C . THR A 1 196 ? -0.69000 -15.30000 8.74400 1.000 25.16881 201 THR A C 1
ATOM 1295 O O . THR A 1 196 ? -0.16800 -15.35800 9.85900 1.000 20.90251 201 THR A O 1
ATOM 1299 N N . PRO A 1 197 ? -0.10300 -14.65600 7.73000 1.000 29.04559 202 PRO A N 1
ATOM 1300 C CA . PRO A 1 197 ? 1.16500 -13.95600 7.98500 1.000 30.30627 202 PRO A CA 1
ATOM 1301 C C . PRO A 1 197 ? 1.06900 -12.93400 9.10800 1.000 27.70069 202 PRO A C 1
ATOM 1302 O O . PRO A 1 197 ? 1.96300 -12.89400 9.96300 1.000 25.39515 202 PRO A O 1
ATOM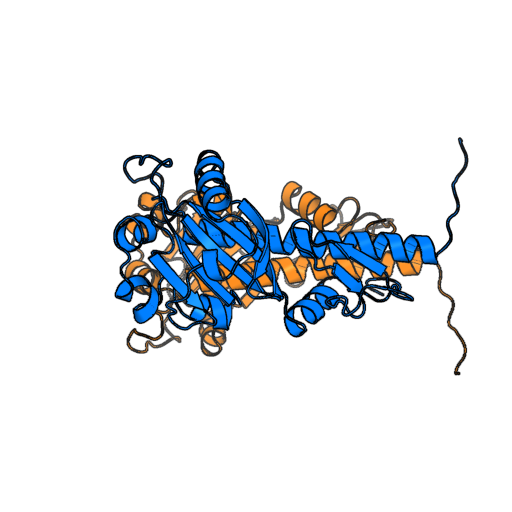 1306 N N . ALA A 1 198 ? -0.02000 -12.15500 9.17100 1.000 26.31895 203 ALA A N 1
ATOM 1307 C CA . ALA A 1 198 ? -0.15600 -11.13900 10.21700 1.000 29.60092 203 ALA A CA 1
ATOM 1308 C C . ALA A 1 198 ? -0.27800 -11.77400 11.59800 1.000 24.85298 203 ALA A C 1
ATOM 1309 O O . ALA A 1 198 ? 0.36500 -11.32400 12.55900 1.000 26.85848 203 ALA A O 1
ATOM 1311 N N . LYS A 1 199 ? -1.09400 -12.82600 11.71700 1.000 21.75524 204 LYS A N 1
ATOM 1312 C CA . LYS A 1 199 ? -1.21400 -13.52900 12.98900 1.000 22.64482 204 LYS A CA 1
ATOM 1313 C C . LYS A 1 199 ? 0.10700 -14.16000 13.40300 1.000 26.00049 204 LYS A C 1
ATOM 1314 O O . LYS A 1 199 ? 0.46700 -14.13700 14.58400 1.000 26.74531 204 LYS A O 1
ATOM 1320 N N . LEU A 1 200 ? 0.83900 -14.74900 12.45200 1.000 23.18173 205 LEU A N 1
ATOM 1321 C CA . LEU A 1 200 ? 2.11500 -15.36800 12.81000 1.000 22.57113 205 LEU A CA 1
ATOM 1322 C C . LEU A 1 200 ? 3.13000 -14.32500 13.26700 1.000 26.47159 205 LEU A C 1
ATOM 1323 O O . LEU A 1 200 ? 3.87900 -14.55800 14.22500 1.000 24.86614 205 LEU A O 1
ATOM 1328 N N . ALA A 1 201 ? 3.17900 -13.17500 12.58800 1.000 27.46119 206 ALA A N 1
ATOM 1329 C CA . ALA A 1 201 ? 4.10500 -12.11900 12.98900 1.000 30.15098 206 ALA A CA 1
ATOM 1330 C C . ALA A 1 201 ? 3.77700 -11.59900 14.38500 1.000 27.77175 206 ALA A C 1
ATOM 1331 O O . ALA A 1 201 ? 4.68200 -11.38200 15.20700 1.000 31.22743 206 ALA A O 1
ATOM 1333 N N . LYS A 1 202 ? 2.48400 -11.41900 14.68500 1.000 34.81996 207 LYS A N 1
ATOM 1334 C CA . LYS A 1 202 ? 2.11400 -10.98000 16.02700 1.000 31.67222 207 LYS A CA 1
ATOM 1335 C C . LYS A 1 202 ? 2.44300 -12.04300 17.06900 1.000 29.46406 207 LYS A C 1
ATOM 1336 O O . LYS A 1 202 ? 2.91600 -11.71800 18.16300 1.000 27.67437 207 LYS A O 1
ATOM 1342 N N . LEU A 1 203 ? 2.17900 -13.31600 16.76300 1.000 28.40604 208 LEU A N 1
ATOM 1343 C CA . LEU A 1 203 ? 2.49300 -14.38600 17.70700 1.000 27.61647 208 LEU A CA 1
ATOM 1344 C C . LEU A 1 203 ? 3.98900 -14.43200 17.99900 1.000 26.34526 208 LEU A C 1
ATOM 1345 O O . LEU A 1 203 ? 4.41900 -14.52500 19.16400 1.000 27.81123 208 LEU A O 1
ATOM 1350 N N . GLY A 1 204 ? 4.80000 -14.33400 16.94400 1.000 25.17144 209 GLY A N 1
ATOM 1351 C CA . GLY A 1 204 ? 6.24000 -14.31900 17.13200 1.000 34.69890 209 GLY A CA 1
ATOM 1352 C C . GLY A 1 204 ? 6.69500 -13.15600 17.99000 1.000 30.85107 209 GLY A C 1
ATOM 1353 O O . GLY A 1 204 ? 7.54400 -13.31800 18.86900 1.000 29.81673 209 GLY A O 1
ATOM 1354 N N . GLY A 1 205 ? 6.12900 -11.96600 17.75500 1.000 30.85370 210 GLY A N 1
ATOM 1355 C CA . GLY A 1 205 ? 6.44900 -10.83500 18.61600 1.000 36.65439 210 GLY A CA 1
ATOM 1356 C C . GLY A 1 205 ? 6.01100 -11.05300 20.05500 1.000 32.93290 210 GLY A C 1
ATOM 1357 O O . GLY A 1 205 ? 6.72100 -10.68100 20.99400 1.000 31.32481 210 GLY A O 1
ATOM 1358 N N . ASP A 1 206 ? 4.83400 -11.66600 20.24300 1.000 28.13758 211 ASP A N 1
ATOM 1359 C CA . ASP A 1 206 ? 4.34900 -12.00800 21.57700 1.000 25.32935 211 ASP A CA 1
ATOM 1360 C C . ASP A 1 206 ? 5.33200 -12.91200 22.31200 1.000 29.40353 211 ASP A C 1
ATOM 1361 O O . ASP A 1 206 ? 5.34700 -12.94100 23.54900 1.000 32.33546 211 ASP A O 1
ATOM 1366 N N . TYR A 1 207 ? 6.11700 -13.70400 21.57900 1.000 27.30327 212 TYR A N 1
ATOM 1367 C CA . TYR A 1 207 ? 7.03300 -14.62900 22.24000 1.000 22.36847 212 TYR A CA 1
ATOM 1368 C C . TYR A 1 207 ? 8.50300 -14.32900 21.93700 1.000 28.86662 212 TYR A C 1
ATOM 1369 O O . TYR A 1 207 ? 9.37000 -15.17500 22.17600 1.000 22.11318 212 TYR A O 1
ATOM 1378 N N . GLY A 1 208 ? 8.80300 -13.13100 21.44200 1.000 28.94031 213 GLY A N 1
ATOM 1379 C CA . GLY A 1 208 ? 10.18800 -12.74900 21.22500 1.000 34.16462 213 GLY A CA 1
ATOM 1380 C C . GLY A 1 208 ? 10.87300 -13.45900 20.08100 1.000 35.40951 213 GLY A C 1
ATOM 1381 O O . GLY A 1 208 ? 12.10600 -13.49900 20.04100 1.000 27.51909 213 GLY A O 1
ATOM 1382 N N . ILE A 1 209 ? 10.10700 -13.99600 19.13000 1.000 33.33821 214 ILE A N 1
ATOM 1383 C CA . ILE A 1 209 ? 10.64400 -14.74700 18.00300 1.000 35.81219 214 ILE A CA 1
ATOM 1384 C C . ILE A 1 209 ? 10.77900 -13.81800 16.81100 1.000 37.85717 214 ILE A C 1
ATOM 1385 O O . ILE A 1 209 ? 9.87600 -13.02300 16.51900 1.000 33.10660 214 ILE A O 1
ATOM 1390 N N . ALA A 1 210 ? 11.90100 -13.93700 16.10400 1.000 28.50342 215 ALA A N 1
ATOM 1391 C CA . ALA A 1 210 ? 12.21300 -13.08200 14.96800 1.000 35.64112 215 ALA A CA 1
ATOM 1392 C C . ALA A 1 210 ? 11.63500 -13.68100 13.69000 1.000 25.45042 215 ALA A C 1
ATOM 1393 O O . ALA A 1 210 ? 12.01300 -14.78900 13.28900 1.000 32.12227 215 ALA A O 1
ATOM 1395 N N . ASN A 1 211 ? 10.70600 -12.95500 13.06900 1.000 26.77163 216 ASN A N 1
ATOM 1396 C CA . ASN A 1 211 ? 10.16600 -13.27800 11.74700 1.000 33.83564 216 ASN A CA 1
ATOM 1397 C C . ASN A 1 211 ? 9.58500 -14.69800 11.70200 1.000 33.65930 216 ASN A C 1
ATOM 1398 O O . ASN A 1 211 ? 10.01500 -15.56200 10.92500 1.000 32.70129 216 ASN A O 1
ATOM 1403 N N . LEU A 1 212 ? 8.59600 -14.93500 12.56100 1.000 23.92655 217 LEU A N 1
ATOM 1404 C CA . LEU A 1 212 ? 7.85400 -16.18600 12.50000 1.000 28.89031 217 LEU A CA 1
ATOM 1405 C C . LEU A 1 212 ? 6.97900 -16.18800 11.25300 1.000 29.77725 217 LEU A C 1
ATOM 1406 O O . LEU A 1 212 ? 6.24000 -15.23100 11.00800 1.000 26.79532 217 LEU A O 1
ATOM 1411 N N . HIS A 1 213 ? 7.07300 -17.24800 10.45100 1.000 22.52902 218 HIS A N 1
ATOM 1412 C CA . HIS A 1 213 ? 6.31500 -17.28000 9.20800 1.000 25.95311 218 HIS A CA 1
ATOM 1413 C C . HIS A 1 213 ? 6.09300 -18.72000 8.77700 1.000 31.92225 218 HIS A C 1
ATOM 1414 O O . HIS A 1 213 ? 6.72700 -19.65200 9.27700 1.000 21.93684 218 HIS A O 1
ATOM 1421 N N . LEU A 1 214 ? 5.15900 -18.88500 7.84200 1.000 25.33198 219 LEU A N 1
ATOM 1422 C CA . LEU A 1 214 ? 4.96200 -20.17200 7.18700 1.000 25.38199 219 LEU A CA 1
ATOM 1423 C C . LEU A 1 214 ? 6.12100 -20.40600 6.22600 1.000 35.19369 219 LEU A C 1
ATOM 1424 O O . LEU A 1 214 ? 6.36300 -19.59000 5.32800 1.000 32.51442 219 LEU A O 1
ATOM 1429 N N . LEU A 1 215 ? 6.85000 -21.50200 6.42200 1.000 26.62161 220 LEU A N 1
ATOM 1430 C CA . LEU A 1 215 ? 7.97300 -21.81600 5.54800 1.000 31.38008 220 LEU A CA 1
ATOM 1431 C C . LEU A 1 215 ? 7.46900 -22.00100 4.12300 1.000 37.56503 220 LEU A C 1
ATOM 1432 O O . LEU A 1 215 ? 6.57400 -22.81500 3.87300 1.000 34.37781 220 LEU A O 1
ATOM 1437 N N . ALA A 1 216 ? 8.02700 -21.22300 3.19400 1.000 55.19609 221 ALA A N 1
ATOM 1438 C CA . ALA A 1 216 ? 7.50200 -21.17700 1.83100 1.000 67.30544 221 ALA A CA 1
ATOM 1439 C C . ALA A 1 216 ? 7.87800 -22.42600 1.04400 1.000 73.48249 221 ALA A C 1
ATOM 1440 O O . ALA A 1 216 ? 7.00600 -23.18400 0.60600 1.000 79.52796 221 ALA A O 1
ATOM 1442 N N . GLY A 1 217 ? 9.17100 -22.64100 0.83500 1.000 63.67869 222 GLY A N 1
ATOM 1443 C CA . GLY A 1 217 ? 9.66300 -23.79600 0.11700 1.000 72.25077 222 GLY A CA 1
ATOM 1444 C C . GLY A 1 217 ? 9.88000 -24.98700 1.02400 1.000 71.53226 222 GLY A C 1
ATOM 1445 O O . GLY A 1 217 ? 9.40100 -25.03700 2.15900 1.000 71.10589 222 GLY A O 1
ATOM 1446 N N . GLY A 1 218 ? 10.62700 -25.96100 0.51000 1.000 79.98854 223 GLY A N 1
ATOM 1447 C CA . GLY A 1 218 ? 10.94400 -27.15600 1.26500 1.000 80.43596 223 GLY A CA 1
ATOM 1448 C C . GLY A 1 218 ? 12.23000 -27.11200 2.04700 1.000 82.74150 223 GLY A C 1
ATOM 1449 O O . GLY A 1 218 ? 12.45600 -27.97400 2.90000 1.000 88.09477 223 GLY A O 1
ATOM 1450 N N . ALA A 1 219 ? 13.07800 -26.11800 1.79600 1.000 87.60787 224 ALA A N 1
ATOM 1451 C CA . ALA A 1 219 ? 14.36300 -25.98200 2.46800 1.000 99.99357 224 ALA A CA 1
ATOM 1452 C C . ALA A 1 219 ? 14.30800 -24.78500 3.40600 1.000 94.94296 224 ALA A C 1
ATOM 1453 O O . ALA A 1 219 ? 13.92000 -23.68500 2.99100 1.000 91.86891 224 ALA A O 1
ATOM 1455 N N . ALA A 1 220 ? 14.67200 -25.00700 4.67500 1.000 87.87369 225 ALA A N 1
ATOM 1456 C CA . ALA A 1 220 ? 14.75200 -23.91200 5.63400 1.000 84.97071 225 ALA A CA 1
ATOM 1457 C C . ALA A 1 220 ? 16.02400 -23.08600 5.45800 1.000 85.67080 225 ALA A C 1
ATOM 1458 O O . ALA A 1 220 ? 16.00500 -21.87200 5.68800 1.000 80.68073 225 ALA A O 1
ATOM 1460 N N . GLY A 1 221 ? 17.12900 -23.71200 5.06500 1.000 84.41012 226 GLY A N 1
ATOM 1461 C CA . GLY A 1 221 ? 18.36600 -22.97000 4.86200 1.000 88.26058 226 GLY A CA 1
ATOM 1462 C C . GLY A 1 221 ? 18.86100 -22.35100 6.15300 1.000 83.40474 226 GLY A C 1
ATOM 1463 O O . GLY A 1 221 ? 19.17000 -23.04600 7.12800 1.000 84.51540 226 GLY A O 1
ATOM 1464 N N . ASP A 1 222 ? 18.92500 -21.01900 6.16800 1.000 84.81806 227 ASP A N 1
ATOM 1465 C CA . ASP A 1 222 ? 19.38400 -20.27800 7.33500 1.000 89.24228 227 ASP A CA 1
ATOM 1466 C C . ASP A 1 222 ? 18.39700 -20.29600 8.49600 1.000 77.00923 227 ASP A C 1
ATOM 1467 O O . ASP A 1 222 ? 18.77900 -19.93300 9.61300 1.000 79.05422 227 ASP A O 1
ATOM 1472 N N . LYS A 1 223 ? 17.15700 -20.70900 8.27400 1.000 66.68431 228 LYS A N 1
ATOM 1473 C CA . LYS A 1 223 ? 16.12700 -20.60300 9.29400 1.000 64.17085 228 LYS A CA 1
ATOM 1474 C C . LYS A 1 223 ? 15.92700 -21.91700 10.04200 1.000 52.17468 228 LYS A C 1
ATOM 1475 O O . LYS A 1 223 ? 16.16700 -23.00100 9.50800 1.000 52.25100 228 LYS A O 1
ATOM 1481 N N . GLU A 1 224 ? 15.47900 -21.80300 11.29100 1.000 35.24107 229 GLU A N 1
ATOM 1482 C CA . GLU A 1 224 ? 14.95400 -22.95600 12.01100 1.000 31.37745 229 GLU A CA 1
ATOM 1483 C C . GLU A 1 224 ? 13.48700 -23.16800 11.63700 1.000 30.70368 229 GLU A C 1
ATOM 1484 O O . GLU A 1 224 ? 12.80900 -22.24700 11.17100 1.000 26.94007 229 GLU A O 1
ATOM 1490 N N . SER A 1 225 ? 13.01000 -24.40700 11.79000 1.000 24.05552 230 SER A N 1
ATOM 1491 C CA . SER A 1 225 ? 11.61600 -24.69600 11.47100 1.000 22.30004 230 SER A CA 1
ATOM 1492 C C . SER A 1 225 ? 11.10400 -25.86700 12.30700 1.000 27.37170 230 SER A C 1
ATOM 1493 O O . SER A 1 225 ? 11.87700 -26.62900 12.89800 1.000 27.81649 230 SER A O 1
ATOM 1496 N N . LEU A 1 226 ? 9.77700 -25.96000 12.39300 1.000 25.00037 231 LEU A N 1
ATOM 1497 C CA . LEU A 1 226 ? 9.09900 -27.11100 12.98100 1.000 26.06102 231 LEU A CA 1
ATOM 1498 C C . LEU A 1 226 ? 7.85200 -27.43600 12.18700 1.000 23.79496 231 LEU A C 1
ATOM 1499 O O . LEU A 1 226 ? 7.34200 -26.61900 11.42000 1.000 27.32696 231 LEU A O 1
ATOM 1504 N N . ALA A 1 227 ? 7.35800 -28.64400 12.41600 1.000 20.04188 232 ALA A N 1
ATOM 1505 C CA . ALA A 1 227 ? 6.16900 -29.15500 11.75200 1.000 24.96615 232 ALA A CA 1
ATOM 1506 C C . ALA A 1 227 ? 4.91800 -28.81500 12.54400 1.000 23.16857 232 ALA A C 1
ATOM 1507 O O . ALA A 1 227 ? 4.92000 -28.87500 13.77500 1.000 19.44970 232 ALA A O 1
ATOM 1509 N N . LEU A 1 228 ? 3.84100 -28.48100 11.82700 1.000 23.30279 233 LEU A N 1
ATOM 1510 C CA . LEU A 1 228 ? 2.49700 -28.45000 12.39800 1.000 23.91603 233 LEU A CA 1
ATOM 1511 C C . LEU A 1 228 ? 1.98400 -29.84500 12.11300 1.000 21.84999 233 LEU A C 1
ATOM 1512 O O . LEU A 1 228 ? 1.53700 -30.13700 11.00000 1.000 21.66576 233 LEU A O 1
ATOM 1517 N N . GLU A 1 229 ? 2.13100 -30.73000 13.09700 1.000 19.59445 234 GLU A N 1
ATOM 1518 C CA . GLU A 1 229 ? 1.89400 -32.14800 12.86600 1.000 18.44695 234 GLU A CA 1
ATOM 1519 C C . GLU A 1 229 ? 0.47300 -32.38100 12.38600 1.000 29.74567 234 GLU A C 1
ATOM 1520 O O . GLU A 1 229 ? -0.46200 -31.69300 12.80700 1.000 23.27121 234 GLU A O 1
ATOM 1526 N N . GLY A 1 230 ? 0.32300 -33.33700 11.47000 1.000 23.45544 235 GLY A N 1
ATOM 1527 C CA . GLY A 1 230 ? -0.94900 -33.61300 10.83700 1.000 33.73299 235 GLY A CA 1
ATOM 1528 C C . GLY A 1 230 ? -1.24400 -32.78000 9.60800 1.000 33.54086 235 GLY A C 1
ATOM 1529 O O . GLY A 1 230 ? -2.34600 -32.89500 9.05300 1.000 24.15290 235 GLY A O 1
ATOM 1530 N N . THR A 1 231 ? -0.31600 -31.92700 9.19400 1.000 23.27384 236 THR A N 1
ATOM 1531 C CA . THR A 1 231 ? -0.41500 -31.07700 8.01800 1.000 31.73275 236 THR A CA 1
ATOM 1532 C C . THR A 1 231 ? 0.93000 -31.14300 7.31500 1.000 25.11617 236 THR A C 1
ATOM 1533 O O . THR A 1 231 ? 1.90700 -31.63200 7.89000 1.000 25.61623 236 THR A O 1
ATOM 1537 N N . PRO A 1 232 ? 0.99900 -30.71500 6.05200 1.000 26.20577 237 PRO A N 1
ATOM 1538 C CA . PRO A 1 232 ? 2.30600 -30.55800 5.39900 1.000 28.94031 237 PRO A CA 1
ATOM 1539 C C . PRO A 1 232 ? 3.00500 -29.24500 5.70400 1.000 29.65619 237 PRO A C 1
ATOM 1540 O O . PRO A 1 232 ? 4.08600 -29.00200 5.15200 1.000 31.74065 237 PRO A O 1
ATOM 1544 N N . HIS A 1 233 ? 2.43300 -28.39900 6.55400 1.000 21.88420 238 HIS A N 1
ATOM 1545 C CA . HIS A 1 233 ? 2.96400 -27.06600 6.77800 1.000 22.25004 238 HIS A CA 1
ATOM 1546 C C . HIS A 1 233 ? 4.04300 -27.06600 7.85000 1.000 26.65846 238 HIS A C 1
ATOM 1547 O O . HIS A 1 233 ? 4.00400 -27.83600 8.81300 1.000 24.71349 238 HIS A O 1
ATOM 1554 N N . ARG A 1 234 ? 4.99900 -26.16700 7.68200 1.000 19.60761 239 ARG A N 1
ATOM 1555 C CA . ARG A 1 234 ? 6.03000 -25.94100 8.67900 1.000 23.43176 239 ARG A CA 1
ATOM 1556 C C . ARG A 1 234 ? 6.08200 -24.45500 8.98500 1.000 22.09739 239 ARG A C 1
ATOM 1557 O O . ARG A 1 234 ? 5.95400 -23.61700 8.08400 1.000 21.78156 239 ARG A O 1
ATOM 1565 N N . LEU A 1 235 ? 6.31200 -24.13300 10.24900 1.000 19.19177 240 LEU A N 1
ATOM 1566 C CA . LEU A 1 235 ? 6.60000 -22.76600 10.64600 1.000 21.14990 240 LEU A CA 1
ATOM 1567 C C . LEU A 1 235 ? 8.11400 -22.60800 10.72500 1.000 27.47698 240 LEU A C 1
ATOM 1568 O O . LEU A 1 235 ? 8.81600 -23.52000 11.17100 1.000 22.81063 240 LEU A O 1
ATOM 1573 N N . ALA A 1 236 ? 8.61700 -21.47000 10.24600 1.000 25.88995 241 ALA A N 1
ATOM 1574 C CA . ALA A 1 236 ? 10.04100 -21.18400 10.24500 1.000 25.96890 241 ALA A CA 1
ATOM 1575 C C . ALA A 1 236 ? 10.27900 -19.81300 10.86300 1.000 31.23006 241 ALA A C 1
ATOM 1576 O O . ALA A 1 236 ? 9.37900 -18.96800 10.92700 1.000 23.80285 241 ALA A O 1
ATOM 1578 N N . TRP A 1 237 ? 11.50100 -19.62200 11.35000 1.000 21.74471 242 TRP A N 1
ATOM 1579 C CA . TRP A 1 237 ? 11.87800 -18.35300 11.95200 1.000 29.35615 242 TRP A CA 1
ATOM 1580 C C . TRP A 1 237 ? 13.38900 -18.19300 11.89300 1.000 37.97824 242 TRP A C 1
ATOM 1581 O O . TRP A 1 237 ? 14.13500 -19.15700 11.67700 1.000 37.20183 242 TRP A O 1
ATOM 1592 N N . VAL A 1 238 ? 13.82300 -16.95300 12.07400 1.000 34.38044 243 VAL A N 1
ATOM 1593 C CA . VAL A 1 238 ? 15.24100 -16.63000 12.10000 1.000 42.05241 243 VAL A CA 1
ATOM 1594 C C . VAL A 1 238 ? 15.71200 -16.77700 13.53700 1.000 39.64949 243 VAL A C 1
ATOM 1595 O O . VAL A 1 238 ? 15.12500 -16.19300 14.45600 1.000 40.78910 243 VAL A O 1
ATOM 1599 N N . SER A 1 239 ? 16.76100 -17.56300 13.73900 1.000 37.59135 244 SER A N 1
ATOM 1600 C CA . SER A 1 239 ? 17.25800 -17.81400 15.08400 1.000 49.48488 244 SER A CA 1
ATOM 1601 C C . SER A 1 239 ? 18.12400 -16.63700 15.51400 1.000 58.85179 244 SER A C 1
ATOM 1602 O O . SER A 1 239 ? 19.24400 -16.46600 15.02300 1.000 62.37590 244 SER A O 1
ATOM 1605 N N . SER A 1 240 ? 17.60500 -15.84100 16.43600 1.000 57.37267 245 SER A N 1
ATOM 1606 C CA . SER A 1 240 ? 18.31500 -14.74900 17.08000 1.000 59.70453 245 SER A CA 1
ATOM 1607 C C . SER A 1 240 ? 18.11700 -14.94500 18.57200 1.000 61.66266 245 SER A C 1
ATOM 1608 O O . SER A 1 240 ? 17.37000 -15.83000 18.99300 1.000 65.86842 245 SER A O 1
ATOM 1611 N N . ARG A 1 241 ? 18.81900 -14.16300 19.38500 1.000 59.50000 246 ARG A N 1
ATOM 1612 C CA . ARG A 1 241 ? 18.58400 -14.31400 20.81700 1.000 61.34000 246 ARG A CA 1
ATOM 1613 C C . ARG A 1 241 ? 17.15800 -13.90400 21.17600 1.000 52.12000 246 ARG A C 1
ATOM 1614 O O . ARG A 1 241 ? 16.81500 -12.71700 21.11800 1.000 48.55000 246 ARG A O 1
ATOM 1622 N N . PRO A 1 242 ? 16.30300 -14.86300 21.54500 1.000 54.10000 247 PRO A N 1
ATOM 1623 C CA . PRO A 1 242 ? 14.87700 -14.56000 21.72300 1.000 39.97000 247 PRO A CA 1
ATOM 1624 C C . PRO A 1 242 ? 14.61200 -13.67000 22.92900 1.000 36.73000 247 PRO A C 1
ATOM 1625 O O . PRO A 1 242 ? 15.18700 -13.85800 24.00500 1.000 30.86000 247 PRO A O 1
ATOM 1629 N N . GLY A 1 243 ? 13.68600 -12.72800 22.75100 1.000 29.88000 248 GLY A N 1
ATOM 1630 C CA . GLY A 1 243 ? 13.36400 -11.78700 23.80700 1.000 31.95000 248 GLY A CA 1
ATOM 1631 C C . GLY A 1 243 ? 14.48200 -10.83400 24.17900 1.000 35.57000 248 GLY A C 1
ATOM 1632 O O . GLY A 1 243 ? 14.51700 -10.35000 25.31500 1.000 41.52000 248 GLY A O 1
ATOM 1633 N N . SER A 1 244 ? 15.39800 -10.54600 23.26000 1.000 44.74000 249 SER A N 1
ATOM 1634 C CA . SER A 1 244 ? 16.49200 -9.62000 23.57300 1.000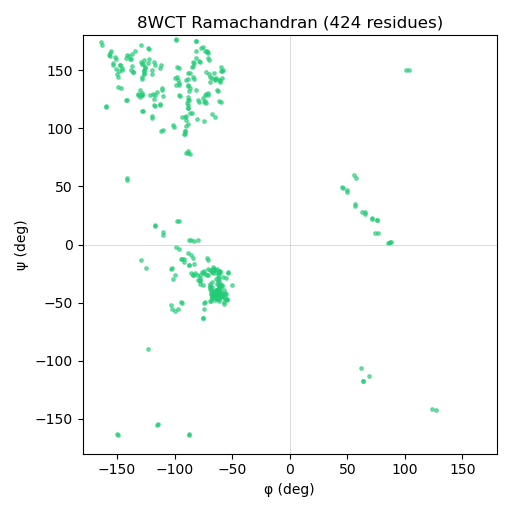 53.13000 249 SER A CA 1
ATOM 1635 C C . SER A 1 244 ? 16.36600 -8.25700 22.88600 1.000 51.01000 249 SER A C 1
ATOM 1636 O O . SER A 1 244 ? 15.73700 -8.12700 21.83800 1.000 66.29000 249 SER A O 1
ATOM 1639 N N . GLY B 1 31 ? 29.99400 -0.35600 9.78900 1.000 66.31848 36 GLY B N 1
ATOM 1640 C CA . GLY B 1 31 ? 29.75900 -0.87400 11.12400 1.000 71.38751 36 GLY B CA 1
ATOM 1641 C C . GLY B 1 31 ? 30.28900 -0.00200 12.25100 1.000 72.75872 36 GLY B C 1
ATOM 1642 O O . GLY B 1 31 ? 31.40200 0.50900 12.18900 1.000 70.08998 36 GLY B O 1
ATOM 1643 N N . ARG B 1 32 ? 29.45800 0.18600 13.27700 1.000 69.95049 37 ARG B N 1
ATOM 1644 C CA . ARG B 1 32 ? 29.85800 0.90100 14.48500 1.000 58.66756 37 ARG B CA 1
ATOM 1645 C C . ARG B 1 32 ? 30.78600 0.08100 15.38000 1.000 63.52604 37 ARG B C 1
ATOM 1646 O O . ARG B 1 32 ? 31.54800 0.66300 16.16200 1.000 53.64854 37 ARG B O 1
ATOM 1654 N N . GLY B 1 33 ? 30.76000 -1.23900 15.26400 1.000 53.35903 38 GLY B N 1
ATOM 1655 C CA . GLY B 1 33 ? 31.46900 -2.13800 16.15500 1.000 43.89210 38 GLY B CA 1
ATOM 1656 C C . GLY B 1 33 ? 30.52300 -2.79600 17.13900 1.000 46.32661 38 GLY B C 1
ATOM 1657 O O . GLY B 1 33 ? 29.49500 -2.23300 17.52800 1.000 36.56228 38 GLY B O 1
ATOM 1658 N N . SER B 1 34 ? 30.87300 -4.00800 17.56000 1.000 28.79556 39 SER B N 1
ATOM 1659 C CA . SER B 1 34 ? 29.95100 -4.77300 18.38600 1.000 32.91974 39 SER B CA 1
ATOM 1660 C C . SER B 1 34 ? 30.01600 -4.35100 19.85300 1.000 27.67174 39 SER B C 1
ATOM 1661 O O . SER B 1 34 ? 31.00400 -3.78200 20.32800 1.000 27.47435 39 SER B O 1
ATOM 1664 N N . ILE B 1 35 ? 28.95900 -4.69400 20.58500 1.000 29.60618 40 ILE B N 1
ATOM 1665 C CA . ILE B 1 35 ? 28.90000 -4.53300 22.03300 1.000 32.68287 40 ILE B CA 1
ATOM 1666 C C . ILE B 1 35 ? 28.70200 -5.92400 22.61600 1.000 37.04128 40 ILE B C 1
ATOM 1667 O O . ILE B 1 35 ? 27.63700 -6.53500 22.45500 1.000 32.68550 40 ILE B O 1
ATOM 1672 N N . ALA B 1 36 ? 29.73100 -6.44300 23.26000 1.000 29.14034 41 ALA B N 1
ATOM 1673 C CA . ALA B 1 36 ? 29.65000 -7.75500 23.87800 1.000 32.26966 41 ALA B CA 1
ATOM 1674 C C . ALA B 1 36 ? 29.03200 -7.62700 25.25900 1.000 30.57209 41 ALA B C 1
ATOM 1675 O O . ALA B 1 36 ? 29.27900 -6.65100 25.97200 1.000 34.38044 41 ALA B O 1
ATOM 1677 N N . ARG B 1 37 ? 28.23300 -8.61600 25.64300 1.000 28.61922 42 ARG B N 1
ATOM 1678 C CA . ARG B 1 37 ? 27.48300 -8.53900 26.88600 1.000 33.91196 42 ARG B CA 1
ATOM 1679 C C . ARG B 1 37 ? 27.74400 -9.75700 27.75600 1.000 27.02166 42 ARG B C 1
ATOM 1680 O O . ARG B 1 37 ? 28.00300 -10.85800 27.26400 1.000 26.89270 42 ARG B O 1
ATOM 1688 N N . HIS B 1 38 ? 27.66900 -9.53000 29.06200 1.000 24.05552 43 HIS B N 1
ATOM 1689 C CA . HIS B 1 38 ? 27.73600 -10.60200 30.04100 1.000 30.67736 43 HIS B CA 1
ATOM 1690 C C . HIS B 1 38 ? 26.56200 -11.56400 29.85900 1.000 40.60487 43 HIS B C 1
ATOM 1691 O O . HIS B 1 38 ? 25.40300 -11.14400 29.76300 1.000 32.45915 43 HIS B O 1
ATOM 1698 N N . GLN B 1 39 ? 26.86600 -12.86300 29.83300 1.000 32.61180 44 GLN B N 1
ATOM 1699 C CA . GLN B 1 39 ? 25.83500 -13.86400 29.57400 1.000 31.79855 44 GLN B CA 1
ATOM 1700 C C . GLN B 1 39 ? 24.74300 -13.86700 30.64600 1.000 36.44648 44 GLN B C 1
ATOM 1701 O O . GLN B 1 39 ? 23.57000 -14.15200 30.34500 1.000 33.93828 44 GLN B O 1
ATOM 1707 N N . ASP B 1 40 ? 25.09500 -13.54200 31.89200 1.000 38.85203 45 ASP B N 1
ATOM 1708 C CA . ASP B 1 40 ? 24.07800 -13.42400 32.93400 1.000 37.18867 45 ASP B CA 1
ATOM 1709 C C . ASP B 1 40 ? 23.17800 -12.21600 32.70000 1.000 33.59877 45 ASP B C 1
ATOM 1710 O O . ASP B 1 40 ? 21.97700 -12.26900 32.99400 1.000 34.03040 45 ASP B O 1
ATOM 1715 N N . ASP B 1 41 ? 23.73800 -11.11500 32.18800 1.000 34.20936 46 ASP B N 1
ATOM 1716 C CA . ASP B 1 41 ? 22.92100 -9.94900 31.86000 1.000 35.89378 46 ASP B CA 1
ATOM 1717 C C . ASP B 1 41 ? 21.91300 -10.27500 30.77100 1.000 34.23305 46 ASP B C 1
ATOM 1718 O O . ASP B 1 41 ? 20.75400 -9.84600 30.83700 1.000 25.67676 46 ASP B O 1
ATOM 1723 N N . ILE B 1 42 ? 22.33800 -11.02000 29.75100 1.000 33.98565 47 ILE B N 1
ATOM 1724 C CA . ILE B 1 42 ? 21.40300 -11.44000 28.71300 1.000 37.25710 47 ILE B CA 1
ATOM 1725 C C . ILE B 1 42 ? 20.30600 -12.30600 29.30900 1.000 32.20123 47 ILE B C 1
ATOM 1726 O O . ILE B 1 42 ? 19.11800 -12.12300 29.00000 1.000 29.28772 47 ILE B O 1
ATOM 1731 N N . ALA B 1 43 ? 20.67900 -13.25100 30.18100 1.000 31.51694 48 ALA B N 1
ATOM 1732 C CA . ALA B 1 43 ? 19.66300 -14.10700 30.78900 1.000 33.61456 48 ALA B CA 1
ATOM 1733 C C . ALA B 1 43 ? 18.66500 -13.29200 31.59900 1.000 34.56993 48 ALA B C 1
ATOM 1734 O O . ALA B 1 43 ? 17.45600 -13.54700 31.54300 1.000 26.39264 48 ALA B O 1
ATOM 1736 N N . ILE B 1 44 ? 19.15300 -12.31700 32.36800 1.000 26.00312 49 ILE B N 1
ATOM 1737 C CA . ILE B 1 44 ? 18.26500 -11.50400 33.19300 1.000 31.69327 49 ILE B CA 1
ATOM 1738 C C . ILE B 1 44 ? 17.32400 -10.68100 32.32500 1.000 29.96412 49 ILE B C 1
ATOM 1739 O O . ILE B 1 44 ? 16.11900 -10.58100 32.61000 1.000 24.48715 49 ILE B O 1
ATOM 1744 N N . GLU B 1 45 ? 17.85300 -10.08700 31.25000 1.000 20.54983 50 GLU B N 1
ATOM 1745 C CA . GLU B 1 45 ? 17.00700 -9.30100 30.35000 1.000 22.59481 50 GLU B CA 1
ATOM 1746 C C . GLU B 1 45 ? 15.92100 -10.16800 29.71300 1.000 25.72677 50 GLU B C 1
ATOM 1747 O O . GLU B 1 45 ? 14.75700 -9.75300 29.60000 1.000 18.90490 50 GLU B O 1
ATOM 1753 N N . GLN B 1 46 ? 16.28900 -11.37300 29.27200 1.000 20.11557 51 GLN B N 1
ATOM 1754 C CA . GLN B 1 46 ? 15.30500 -12.28600 28.69100 1.000 24.29502 51 GLN B CA 1
ATOM 1755 C C . GLN B 1 46 ? 14.24200 -12.68500 29.70800 1.000 22.81589 51 GLN B C 1
ATOM 1756 O O . GLN B 1 46 ? 13.05900 -12.81100 29.36300 1.000 23.42649 51 GLN B O 1
ATOM 1762 N N . SER B 1 47 ? 14.65400 -12.92100 30.95900 1.000 22.15792 52 SER B N 1
ATOM 1763 C CA . SER B 1 47 ? 13.70700 -13.31300 31.99600 1.000 27.55594 52 SER B CA 1
ATOM 1764 C C . SER B 1 47 ? 12.68100 -12.21800 32.24000 1.000 22.01053 52 SER B C 1
ATOM 1765 O O . SER B 1 47 ? 11.47700 -12.49300 32.34000 1.000 20.96830 52 SER B O 1
ATOM 1768 N N . HIS B 1 48 ? 13.13700 -10.96900 32.32300 1.000 23.87392 53 HIS B N 1
ATOM 1769 C CA . HIS B 1 48 ? 12.18600 -9.86800 32.45200 1.000 20.64721 53 HIS B CA 1
ATOM 1770 C C . HIS B 1 48 ? 11.28200 -9.78500 31.23800 1.000 21.82104 53 HIS B C 1
ATOM 1771 O O . HIS B 1 48 ? 10.07400 -9.55300 31.37500 1.000 26.72952 53 HIS B O 1
ATOM 1778 N N . PHE B 1 49 ? 11.85100 -9.95400 30.03900 1.000 18.14691 54 PHE B N 1
ATOM 1779 C CA . PHE B 1 49 ? 11.03400 -9.92200 28.83100 1.000 18.58907 54 PHE B CA 1
ATOM 1780 C C . PHE B 1 49 ? 9.91900 -10.95600 28.89900 1.000 22.76852 54 PHE B C 1
ATOM 1781 O O . PHE B 1 49 ? 8.75200 -10.64700 28.62500 1.000 19.11019 54 PHE B O 1
ATOM 1789 N N . TYR B 1 50 ? 10.24800 -12.18900 29.28400 1.000 19.77869 55 TYR B N 1
ATOM 1790 C CA . TYR B 1 50 ? 9.22300 -13.22700 29.22300 1.000 20.52088 55 TYR B CA 1
ATOM 1791 C C . TYR B 1 50 ? 8.24400 -13.14500 30.38500 1.000 21.43152 55 TYR B C 1
ATOM 1792 O O . TYR B 1 50 ? 7.08300 -13.51300 30.20700 1.000 20.48403 55 TYR B O 1
ATOM 1801 N N . VAL B 1 51 ? 8.64800 -12.65300 31.55900 1.000 19.44707 56 VAL B N 1
ATOM 1802 C CA . VAL B 1 51 ? 7.64400 -12.43000 32.60200 1.000 18.10480 56 VAL B CA 1
ATOM 1803 C C . VAL B 1 51 ? 6.65800 -11.34300 32.17700 1.000 21.55785 56 VAL B C 1
ATOM 1804 O O . VAL B 1 51 ? 5.43800 -11.48400 32.35300 1.000 20.24190 56 VAL B O 1
ATOM 1808 N N . GLU B 1 52 ? 7.16900 -10.24400 31.60500 1.000 20.32612 57 GLU B N 1
ATOM 1809 C CA . GLU B 1 52 ? 6.28800 -9.18200 31.13400 1.000 25.47411 57 GLU B CA 1
ATOM 1810 C C . GLU B 1 52 ? 5.34800 -9.68000 30.04100 1.000 22.84484 57 GLU B C 1
ATOM 1811 O O . GLU B 1 52 ? 4.16700 -9.31700 30.02200 1.000 22.23688 57 GLU B O 1
ATOM 1817 N N . LYS B 1 53 ? 5.85200 -10.51400 29.11800 1.000 20.45245 58 LYS B N 1
ATOM 1818 C CA . LYS B 1 53 ? 4.97300 -11.06200 28.08100 1.000 15.53607 58 LYS B CA 1
ATOM 1819 C C . LYS B 1 53 ? 3.95700 -12.03000 28.67800 1.000 22.87116 58 LYS B C 1
ATOM 1820 O O . LYS B 1 53 ? 2.78900 -12.04200 28.26900 1.000 18.42063 58 LYS B O 1
ATOM 1826 N N . ALA B 1 54 ? 4.37500 -12.84800 29.64700 1.000 21.86315 59 ALA B N 1
ATOM 1827 C CA . ALA B 1 54 ? 3.43000 -13.72900 30.33000 1.000 21.95263 59 ALA B CA 1
ATOM 1828 C C . ALA B 1 54 ? 2.25500 -12.93700 30.90400 1.000 19.18125 59 ALA B C 1
ATOM 1829 O O . ALA B 1 54 ? 1.08100 -13.31300 30.72900 1.000 16.36249 59 ALA B O 1
ATOM 1831 N N . LEU B 1 55 ? 2.55300 -11.82400 31.59100 1.000 18.13112 60 LEU B N 1
ATOM 1832 C CA . LEU B 1 55 ? 1.47500 -11.00900 32.16600 1.000 18.68382 60 LEU B CA 1
ATOM 1833 C C . LEU B 1 55 ? 0.62600 -10.33400 31.09100 1.000 22.06580 60 LEU B C 1
ATOM 1834 O O . LEU B 1 55 ? -0.61400 -10.31900 31.18600 1.000 18.53906 60 LEU B O 1
ATOM 1839 N N . GLN B 1 56 ? 1.26900 -9.75400 30.07200 1.000 19.58919 61 GLN B N 1
ATOM 1840 C CA . GLN B 1 56 ? 0.51800 -9.04400 29.04300 1.000 22.25004 61 GLN B CA 1
ATOM 1841 C C . GLN B 1 56 ? -0.39800 -9.99300 28.27800 1.000 22.11055 61 GLN B C 1
ATOM 1842 O O . GLN B 1 56 ? -1.56100 -9.66500 28.00400 1.000 19.06544 61 GLN B O 1
ATOM 1848 N N . ASN B 1 57 ? 0.10600 -11.17500 27.93100 1.000 19.46286 62 ASN B N 1
ATOM 1849 C CA . ASN B 1 57 ? -0.70300 -12.15500 27.22000 1.000 20.88935 62 ASN B CA 1
ATOM 1850 C C . ASN B 1 57 ? -1.86200 -12.64500 28.08800 1.000 19.24441 62 ASN B C 1
ATOM 1851 O O . ASN B 1 57 ? -2.99400 -12.77200 27.60300 1.000 17.81793 62 ASN B O 1
ATOM 1856 N N . ARG B 1 58 ? -1.61800 -12.88200 29.38500 1.000 18.86805 63 ARG B N 1
ATOM 1857 C CA . ARG B 1 58 ? -2.72900 -13.24200 30.27500 1.000 21.14990 63 ARG B CA 1
ATOM 1858 C C . ARG B 1 58 ? -3.78400 -12.13900 30.34300 1.000 20.91303 63 ARG B C 1
ATOM 1859 O O . ARG B 1 58 ? -4.99500 -12.41600 30.33900 1.000 14.36225 63 ARG B O 1
ATOM 1867 N N . ARG B 1 59 ? -3.34600 -10.88200 30.45000 1.000 18.34430 64 ARG B N 1
ATOM 1868 C CA . ARG B 1 59 ? -4.28800 -9.77200 30.51400 1.000 19.05492 64 ARG B CA 1
ATOM 1869 C C . ARG B 1 59 ? -5.09300 -9.65300 29.22800 1.000 19.51287 64 ARG B C 1
ATOM 1870 O O . ARG B 1 59 ? -6.30500 -9.44600 29.27300 1.000 18.75488 64 ARG B O 1
ATOM 1878 N N . GLU B 1 60 ? -4.44200 -9.80200 28.07300 1.000 19.71026 65 GLU B N 1
ATOM 1879 C CA . GLU B 1 60 ? -5.14300 -9.66800 26.79900 1.000 22.75799 65 GLU B CA 1
ATOM 1880 C C . GLU B 1 60 ? -6.14600 -10.78600 26.62700 1.000 22.46322 65 GLU B C 1
ATOM 1881 O O . GLU B 1 60 ? -7.28100 -10.56700 26.15500 1.000 23.02908 65 GLU B O 1
ATOM 1887 N N . ASN B 1 61 ? -5.75400 -11.99500 27.03900 1.000 19.92871 66 ASN B N 1
ATOM 1888 C CA . ASN B 1 61 ? -6.72000 -13.07600 26.98800 1.000 19.03386 66 ASN B CA 1
ATOM 1889 C C . ASN B 1 61 ? -7.91800 -12.80700 27.88300 1.000 21.12622 66 ASN B C 1
ATOM 1890 O O . ASN B 1 61 ? -9.05700 -13.04800 27.47500 1.000 22.06054 66 ASN B O 1
ATOM 1895 N N . SER B 1 62 ? -7.69600 -12.31500 29.10700 1.000 15.21235 67 SER B N 1
ATOM 1896 C CA . SER B 1 62 ? -8.85000 -12.04700 29.98100 1.000 12.75679 67 SER B CA 1
ATOM 1897 C C . SER B 1 62 ? -9.69600 -10.89700 29.45700 1.000 14.26750 67 SER B C 1
ATOM 1898 O O . SER B 1 62 ? -10.91700 -10.90200 29.65100 1.000 14.46752 67 SER B O 1
ATOM 1901 N N . GLU B 1 63 ? -9.08600 -9.90900 28.79500 1.000 13.51215 68 GLU B N 1
ATOM 1902 C CA . GLU B 1 63 ? -9.86800 -8.83300 28.17800 1.000 17.83109 68 GLU B CA 1
ATOM 1903 C C . GLU B 1 63 ? -10.81600 -9.38600 27.10900 1.000 19.40759 68 GLU B C 1
ATOM 1904 O O . GLU B 1 63 ? -12.01600 -9.04200 27.06400 1.000 16.73095 68 GLU B O 1
ATOM 1910 N N . GLN B 1 64 ? -10.29800 -10.28200 26.26200 1.000 20.50246 69 GLN B N 1
ATOM 1911 C CA . GLN B 1 64 ? -11.16200 -10.96400 25.29600 1.000 20.46561 69 GLN B CA 1
ATOM 1912 C C . GLN B 1 64 ? -12.27700 -11.74200 25.98100 1.000 24.22922 69 GLN B C 1
ATOM 1913 O O . GLN B 1 64 ? -13.43700 -11.69200 25.55100 1.000 17.89688 69 GLN B O 1
ATOM 1919 N N . PHE B 1 65 ? -11.94000 -12.47000 27.04300 1.000 19.10492 70 PHE B N 1
ATOM 1920 C CA . PHE B 1 65 ? -12.93800 -13.23400 27.79300 1.000 19.68657 70 PHE B CA 1
ATOM 1921 C C . PHE B 1 65 ? -14.04100 -12.33300 28.34200 1.000 19.88923 70 PHE B C 1
ATOM 1922 O O . PHE B 1 65 ? -15.24300 -12.64700 28.24300 1.000 21.24202 70 PHE B O 1
ATOM 1930 N N . SER B 1 66 ? -13.64000 -11.19400 28.90500 1.000 14.33067 71 SER B N 1
ATOM 1931 C CA . SER B 1 66 ? -14.59100 -10.25600 29.48800 1.000 13.76218 71 SER B CA 1
ATOM 1932 C C . SER B 1 66 ? -15.56400 -9.74900 28.43300 1.000 15.59134 71 SER B C 1
ATOM 1933 O O . SER B 1 66 ? -16.77400 -9.74700 28.65700 1.000 18.75225 71 SER B O 1
ATOM 1936 N N . THR B 1 67 ? -15.06200 -9.34000 27.26100 1.000 15.48344 72 THR B N 1
ATOM 1937 C CA . THR B 1 67 ? -16.00500 -8.84900 26.24700 1.000 16.49671 72 THR B CA 1
ATOM 1938 C C . THR B 1 67 ? -16.82400 -9.98700 25.64600 1.000 18.23640 72 THR B C 1
ATOM 1939 O O . THR B 1 67 ? -17.93900 -9.75200 25.16500 1.000 18.40747 72 THR B O 1
ATOM 1943 N N . THR B 1 68 ? -16.29600 -11.21500 25.65600 1.000 18.74172 73 THR B N 1
ATOM 1944 C CA . THR B 1 68 ? -17.08900 -12.36200 25.22700 1.000 19.67868 73 THR B CA 1
ATOM 1945 C C . THR B 1 68 ? -18.34100 -12.49300 26.08800 1.000 18.53380 73 THR B C 1
ATOM 1946 O O . THR B 1 68 ? -19.44100 -12.73200 25.57500 1.000 18.66013 73 THR B O 1
ATOM 1950 N N . TYR B 1 69 ? -18.19100 -12.29300 27.39400 1.000 21.39204 74 TYR B N 1
ATOM 1951 C CA . TYR B 1 69 ? -19.31700 -12.38900 28.31900 1.000 13.49372 74 TYR B CA 1
ATOM 1952 C C . TYR B 1 69 ? -20.13100 -11.11200 28.46700 1.000 19.52603 74 TYR B C 1
ATOM 1953 O O . TYR B 1 69 ? -21.29300 -11.18200 28.88700 1.000 22.66324 74 TYR B O 1
ATOM 1962 N N . SER B 1 70 ? -19.55700 -9.94600 28.19600 1.000 19.22862 75 SER B N 1
ATOM 1963 C CA . SER B 1 70 ? -20.28100 -8.71500 28.47500 1.000 17.02573 75 SER B CA 1
ATOM 1964 C C . SER B 1 70 ? -20.89900 -8.09800 27.23500 1.000 19.86291 75 SER B C 1
ATOM 1965 O O . SER B 1 70 ? -21.95900 -7.47500 27.34200 1.000 16.19931 75 SER B O 1
ATOM 1968 N N . PHE B 1 71 ? -20.30600 -8.29800 26.05700 1.000 19.24441 76 PHE B N 1
ATOM 1969 C CA . PHE B 1 71 ? -20.90900 -7.81300 24.81100 1.000 23.14225 76 PHE B CA 1
ATOM 1970 C C . PHE B 1 71 ? -21.82800 -8.93400 24.32300 1.000 20.26559 76 PHE B C 1
ATOM 1971 O O . PHE B 1 71 ? -21.49200 -9.73000 23.44600 1.000 17.61001 76 PHE B O 1
ATOM 1979 N N . TRP B 1 72 ? -23.01800 -8.98800 24.92500 1.000 16.83886 77 TRP B N 1
ATOM 1980 C CA . TRP B 1 72 ? -23.90000 -10.15000 24.83400 1.000 16.49671 77 TRP B CA 1
ATOM 1981 C C . TRP B 1 72 ? -25.30900 -9.70000 25.18300 1.000 21.52627 77 TRP B C 1
ATOM 1982 O O . TRP B 1 72 ? -25.55400 -9.23700 26.29900 1.000 19.54445 77 TRP B O 1
ATOM 1993 N N . THR B 1 73 ? -26.23900 -9.83700 24.24500 1.000 18.43642 78 THR B N 1
ATOM 1994 C CA . THR B 1 73 ? -27.57000 -9.27000 24.47300 1.000 20.55773 78 THR B CA 1
ATOM 1995 C C . THR B 1 73 ? -28.27000 -9.90200 25.67700 1.000 17.23891 78 THR B C 1
ATOM 1996 O O . THR B 1 73 ? -28.87200 -9.18900 26.49100 1.000 21.13411 78 THR B O 1
ATOM 2000 N N . ASP B 1 74 ? -28.19500 -11.22700 25.81400 1.000 17.10468 79 ASP B N 1
ATOM 2001 C CA . ASP B 1 74 ? -28.74100 -11.88200 27.00300 1.000 19.44707 79 ASP B CA 1
ATOM 2002 C C . ASP B 1 74 ? -28.14100 -11.29800 28.27700 1.000 20.67880 79 ASP B C 1
ATOM 2003 O O . ASP B 1 74 ? -28.84400 -11.11000 29.27700 1.000 16.67832 79 ASP B O 1
ATOM 2008 N N . ALA B 1 75 ? -26.82400 -11.06200 28.28200 1.000 19.12071 80 ALA B N 1
ATOM 2009 C CA . ALA B 1 75 ? -26.20500 -10.48300 29.46600 1.000 16.88360 80 ALA B CA 1
ATOM 2010 C C . ALA B 1 75 ? -26.77000 -9.09600 29.75300 1.000 18.15218 80 ALA B C 1
ATOM 2011 O O . ALA B 1 75 ? -27.00500 -8.74100 30.91500 1.000 19.47602 80 ALA B O 1
ATOM 2013 N N . TYR B 1 76 ? -26.98400 -8.29500 28.71000 1.000 16.99677 81 TYR B N 1
ATOM 2014 C CA . TYR B 1 76 ? -27.59900 -6.98400 28.90100 1.000 18.11796 81 TYR B CA 1
ATOM 2015 C C . TYR B 1 76 ? -29.01700 -7.10600 29.46700 1.000 18.54170 81 TYR B C 1
ATOM 2016 O O . TYR B 1 76 ? -29.43200 -6.29700 30.31000 1.000 17.45209 81 TYR B O 1
ATOM 2025 N N . VAL B 1 77 ? -29.76700 -8.11200 29.01800 1.000 17.37050 82 VAL B N 1
ATOM 2026 C CA . VAL B 1 77 ? -31.14900 -8.27700 29.46900 1.000 25.26882 82 VAL B CA 1
ATOM 2027 C C . VAL B 1 77 ? -31.19000 -8.67500 30.93700 1.000 25.48990 82 VAL B C 1
ATOM 2028 O O . VAL B 1 77 ? -31.93800 -8.09700 31.73400 1.000 25.27671 82 VAL B O 1
ATOM 2032 N N . TYR B 1 78 ? -30.39700 -9.67100 31.31500 1.000 19.01281 83 TYR B N 1
ATOM 2033 C CA . TYR B 1 78 ? -30.54100 -10.28300 32.62700 1.000 19.45760 83 TYR B CA 1
ATOM 2034 C C . TYR B 1 78 ? -29.63700 -9.67400 33.68300 1.000 25.73203 83 TYR B C 1
ATOM 2035 O O . TYR B 1 78 ? -29.86200 -9.93000 34.87100 1.000 27.77175 83 TYR B O 1
ATOM 2044 N N . LEU B 1 79 ? -28.65200 -8.85400 33.27800 1.000 20.71301 84 LEU B N 1
ATOM 2045 C CA . LEU B 1 79 ? -27.71000 -8.18900 34.17400 1.000 27.66648 84 LEU B CA 1
ATOM 2046 C C . LEU B 1 79 ? -27.56700 -6.68500 33.95400 1.000 34.30411 84 LEU B C 1
ATOM 2047 O O . LEU B 1 79 ? -26.93800 -6.02300 34.79000 1.000 35.69902 84 LEU B O 1
ATOM 2052 N N . GLY B 1 80 ? -28.06000 -6.13900 32.83500 1.000 37.53345 85 GLY B N 1
ATOM 2053 C CA . GLY B 1 80 ? -27.83600 -4.72800 32.53300 1.000 29.76936 85 GLY B CA 1
ATOM 2054 C C . GLY B 1 80 ? -28.41900 -3.77200 33.55800 1.000 41.39180 85 GLY B C 1
ATOM 2055 O O . GLY B 1 80 ? -27.85000 -2.71100 33.82700 1.000 50.74029 85 GLY B O 1
ATOM 2056 N N . ASN B 1 81 ? -29.56000 -4.11700 34.13400 1.000 42.23664 86 ASN B N 1
ATOM 2057 C CA . ASN B 1 81 ? -30.15100 -3.22900 35.12300 1.000 53.74065 86 ASN B CA 1
ATOM 2058 C C . ASN B 1 81 ? -30.31800 -4.05600 36.39000 1.000 55.03291 86 ASN B C 1
ATOM 2059 O O . ASN B 1 81 ? -29.39500 -4.11700 37.21400 1.000 51.19035 86 ASN B O 1
ATOM 2064 N N . ARG B 1 82 ? -31.46100 -4.72100 36.54400 1.000 45.93445 87 ARG B N 1
ATOM 2065 C CA . ARG B 1 82 ? -31.64500 -5.61500 37.68000 1.000 51.96413 87 ARG B CA 1
ATOM 2066 C C . ARG B 1 82 ? -30.98500 -6.95800 37.38200 1.000 40.96807 87 ARG B C 1
ATOM 2067 O O . ARG B 1 82 ? -31.15700 -7.51900 36.29400 1.000 46.57664 87 ARG B O 1
ATOM 2075 N N . VAL B 1 83 ? -30.22000 -7.46200 38.34300 1.000 35.05420 88 VAL B N 1
ATOM 2076 C CA . VAL B 1 83 ? -29.43900 -8.67800 38.15300 1.000 38.31512 88 VAL B CA 1
ATOM 2077 C C . VAL B 1 83 ? -30.29400 -9.88600 38.51300 1.000 33.55929 88 VAL B C 1
ATOM 2078 O O . VAL B 1 83 ? -30.74200 -10.02700 39.65500 1.000 32.13806 88 VAL B O 1
ATOM 2082 N N . ASP B 1 84 ? -30.48700 -10.76800 37.53800 1.000 24.71612 89 ASP B N 1
ATOM 2083 C CA . ASP B 1 84 ? -31.19800 -12.02900 37.71300 1.000 32.13280 89 ASP B CA 1
ATOM 2084 C C . ASP B 1 84 ? -30.16300 -13.08500 38.09100 1.000 25.54517 89 ASP B C 1
ATOM 2085 O O . ASP B 1 84 ? -29.45700 -13.61700 37.23000 1.000 23.69758 89 ASP B O 1
ATOM 2090 N N . ALA B 1 85 ? -30.04000 -13.36500 39.39200 1.000 27.81123 90 ALA B N 1
ATOM 2091 C CA . ALA B 1 85 ? -29.08400 -14.37800 39.83800 1.000 31.63011 90 ALA B CA 1
ATOM 2092 C C . ALA B 1 85 ? -29.51600 -15.79900 39.46800 1.000 33.36189 90 ALA B C 1
ATOM 2093 O O . ALA B 1 85 ? -28.67500 -16.70600 39.46900 1.000 25.16091 90 ALA B O 1
ATOM 2095 N N . ASP B 1 86 ? -30.80300 -16.03600 39.20000 1.000 26.33737 91 ASP B N 1
ATOM 2096 C CA . ASP B 1 86 ? -31.19700 -17.35300 38.70800 1.000 24.70559 91 ASP B CA 1
ATOM 2097 C C . ASP B 1 86 ? -30.59100 -17.61000 37.33800 1.000 26.25315 91 ASP B C 1
ATOM 2098 O O . ASP B 1 86 ? -29.97100 -18.65600 37.10400 1.000 32.50127 91 ASP B O 1
ATOM 2103 N N . TRP B 1 87 ? -30.71100 -16.63400 36.43800 1.000 20.12083 92 TRP B N 1
ATOM 2104 C CA . TRP B 1 87 ? -30.11000 -16.76000 35.11700 1.000 23.07119 92 TRP B CA 1
ATOM 2105 C C . TRP B 1 87 ? -28.58800 -16.85600 35.21800 1.000 22.44480 92 TRP B C 1
ATOM 2106 O O . TRP B 1 87 ? -27.96500 -17.70600 34.57200 1.000 20.08925 92 TRP B O 1
ATOM 2117 N N . ALA B 1 88 ? -27.97600 -16.00800 36.04700 1.000 21.28939 93 ALA B N 1
ATOM 2118 C CA . ALA B 1 88 ? -26.51600 -15.94600 36.09800 1.000 18.50748 93 ALA B CA 1
ATOM 2119 C C . ALA B 1 88 ? -25.93000 -17.16300 36.80500 1.000 23.13435 93 ALA B C 1
ATOM 2120 O O . ALA B 1 88 ? -24.99000 -17.79200 36.30300 1.000 22.85800 93 ALA B O 1
ATOM 2122 N N . PHE B 1 89 ? -26.45400 -17.50200 37.98700 1.000 20.31296 94 PHE B N 1
ATOM 2123 C CA . PHE B 1 89 ? -25.84500 -18.54200 38.81400 1.000 21.92631 94 PHE B CA 1
ATOM 2124 C C . PHE B 1 89 ? -26.55000 -19.89000 38.69000 1.000 21.37362 94 PHE B C 1
ATOM 2125 O O . PHE B 1 89 ? -25.92800 -20.88800 38.32100 1.000 21.26571 94 PHE B O 1
ATOM 2133 N N . THR B 1 90 ? -27.85300 -19.94000 38.97800 1.000 21.71576 95 THR B N 1
ATOM 2134 C CA . THR B 1 90 ? -28.55100 -21.22300 38.95800 1.000 19.77342 95 THR B CA 1
ATOM 2135 C C . THR B 1 90 ? -28.51300 -21.83800 37.56800 1.000 16.91255 95 THR B C 1
ATOM 2136 O O . THR B 1 90 ? -28.23000 -23.03200 37.41400 1.000 22.85011 95 THR B O 1
ATOM 2140 N N . LYS B 1 91 ? -28.78200 -21.02800 36.54300 1.000 18.43116 96 LYS B N 1
ATOM 2141 C CA . LYS B 1 91 ? -28.73300 -21.46900 35.15600 1.000 19.54708 96 LYS B CA 1
ATOM 2142 C C . LYS B 1 91 ? -27.34300 -21.38300 34.54000 1.000 23.74758 96 LYS B C 1
ATOM 2143 O O . LYS B 1 91 ? -27.20100 -21.64500 33.34000 1.000 22.00264 96 LYS B O 1
ATOM 2149 N N . ASN B 1 92 ? -26.33200 -21.00500 35.32400 1.000 14.71755 97 ASN B N 1
ATOM 2150 C CA . ASN B 1 92 ? -24.92000 -21.13000 34.93100 1.000 18.92332 97 ASN B CA 1
ATOM 2151 C C . ASN B 1 92 ? -24.56900 -20.28800 33.71000 1.000 19.23125 97 ASN B C 1
ATOM 2152 O O . ASN B 1 92 ? -23.65100 -20.62900 32.96400 1.000 30.24573 97 ASN B O 1
ATOM 2157 N N . ASN B 1 93 ? -25.27100 -19.18000 33.48300 1.000 16.10719 98 ASN B N 1
ATOM 2158 C CA . ASN B 1 93 ? -24.87600 -18.31300 32.38000 1.000 21.08148 98 ASN B CA 1
ATOM 2159 C C . ASN B 1 93 ? -23.69600 -17.42400 32.75900 1.000 18.93911 98 ASN B C 1
ATOM 2160 O O . ASN B 1 93 ? -22.90300 -17.04900 31.89100 1.000 21.54995 98 ASN B O 1
ATOM 2165 N N . LEU B 1 94 ? -23.58100 -17.06800 34.03500 1.000 19.82869 99 LEU B N 1
ATOM 2166 C CA . LEU B 1 94 ? -22.41600 -16.36600 34.57200 1.000 15.15708 99 LEU B CA 1
ATOM 2167 C C . LEU B 1 94 ? -22.14200 -16.95300 35.95700 1.000 17.45472 99 LEU B C 1
ATOM 2168 O O . LEU B 1 94 ? -22.20600 -16.27700 36.98300 1.000 18.93385 99 LEU B O 1
ATOM 2173 N N . GLY B 1 95 ? -21.93500 -18.27100 35.98700 1.000 20.80513 100 GLY B N 1
ATOM 2174 C CA . GLY B 1 95 ? -21.91100 -19.02000 37.23200 1.000 21.77103 100 GLY B CA 1
ATOM 2175 C C . GLY B 1 95 ? -20.59200 -19.66200 37.61700 1.000 21.78682 100 GLY B C 1
ATOM 2176 O O . GLY B 1 95 ? -19.51700 -19.26900 37.16000 1.000 17.75739 100 GLY B O 1
ATOM 2177 N N . SER B 1 96 ? -20.69800 -20.72100 38.41700 1.000 21.28150 101 SER B N 1
ATOM 2178 C CA . SER B 1 96 ? -19.55300 -21.27800 39.12000 1.000 21.86578 101 SER B CA 1
ATOM 2179 C C . SER B 1 96 ? -18.46500 -21.79800 38.18300 1.000 24.37134 101 SER B C 1
ATOM 2180 O O . SER B 1 96 ? -17.29900 -21.83200 38.58000 1.000 20.27085 101 SER B O 1
ATOM 2183 N N . VAL B 1 97 ? -18.80600 -22.17100 36.94600 1.000 21.16043 102 VAL B N 1
ATOM 2184 C CA . VAL B 1 97 ? -17.78700 -22.70200 36.03800 1.000 22.49743 102 VAL B CA 1
ATOM 2185 C C . VAL B 1 97 ? -16.71100 -21.65100 35.77300 1.000 23.54230 102 VAL B C 1
ATOM 2186 O O . VAL B 1 97 ? -15.51700 -21.97300 35.66000 1.000 24.92930 102 VAL B O 1
ATOM 2190 N N . LEU B 1 98 ? -17.10500 -20.37200 35.72300 1.000 18.40747 103 LEU B N 1
ATOM 2191 C CA . LEU B 1 98 ? -16.11700 -19.29700 35.56300 1.000 16.67568 103 LEU B CA 1
ATOM 2192 C C . LEU B 1 98 ? -15.00800 -19.35500 36.59800 1.000 24.08973 103 LEU B C 1
ATOM 2193 O O . LEU B 1 98 ? -13.92500 -18.80000 36.36700 1.000 14.87810 103 LEU B O 1
ATOM 2198 N N . TYR B 1 99 ? -15.26500 -19.97100 37.74600 1.000 17.57842 104 TYR B N 1
ATOM 2199 C CA . TYR B 1 99 ? -14.19900 -20.22200 38.70700 1.000 16.37565 104 TYR B CA 1
ATOM 2200 C C . TYR B 1 99 ? -13.60100 -21.61600 38.52800 1.000 19.47865 104 TYR B C 1
ATOM 2201 O O . TYR B 1 99 ? -12.37800 -21.76400 38.41900 1.000 25.77941 104 TYR B O 1
ATOM 2210 N N . THR B 1 100 ? -14.44700 -22.64600 38.46100 1.000 23.20015 105 THR B N 1
ATOM 2211 C CA . THR B 1 100 ? -13.92100 -24.00900 38.53800 1.000 22.58429 105 THR B CA 1
ATOM 2212 C C . THR B 1 100 ? -13.26800 -24.45200 37.23700 1.000 23.53966 105 THR B C 1
ATOM 2213 O O . THR B 1 100 ? -12.44000 -25.37400 37.25500 1.000 22.17898 105 THR B O 1
ATOM 2217 N N . THR B 1 101 ? -13.63600 -23.84000 36.11200 1.000 17.83635 106 THR B N 1
ATOM 2218 C CA . THR B 1 101 ? -12.91000 -24.06000 34.86700 1.000 22.40532 106 THR B CA 1
ATOM 2219 C C . THR B 1 101 ? -11.99500 -22.89000 34.51900 1.000 27.59015 106 THR B C 1
ATOM 2220 O O . THR B 1 101 ? -10.81600 -23.09900 34.25600 1.000 20.54983 106 THR B O 1
ATOM 2224 N N . ASN B 1 102 ? -12.50900 -21.66500 34.49200 1.000 22.75010 107 ASN B N 1
ATOM 2225 C CA . ASN B 1 102 ? -11.71600 -20.54300 33.98700 1.000 24.14500 107 ASN B CA 1
ATOM 2226 C C . ASN B 1 102 ? -10.85200 -19.86000 35.04600 1.000 25.01879 107 ASN B C 1
ATOM 2227 O O . ASN B 1 102 ? -10.06000 -18.97000 34.69800 1.000 16.84939 107 ASN B O 1
ATOM 2232 N N . GLY B 1 103 ? -10.99700 -20.22200 36.31800 1.000 21.47363 108 GLY B N 1
ATOM 2233 C CA . GLY B 1 103 ? -10.08700 -19.72300 37.33700 1.000 17.25733 108 GLY B CA 1
ATOM 2234 C C . GLY B 1 103 ? -10.29500 -18.29200 37.78000 1.000 22.25004 108 GLY B C 1
ATOM 2235 O O . GLY B 1 103 ? -9.36400 -17.68900 38.33500 1.000 24.05025 108 GLY B O 1
ATOM 2236 N N . TYR B 1 104 ? -11.48400 -17.71500 37.57000 1.000 18.89963 109 TYR B N 1
ATOM 2237 C CA . TYR B 1 104 ? -11.72600 -16.33600 38.00400 1.000 18.25745 109 TYR B CA 1
ATOM 2238 C C . TYR B 1 104 ? -12.27800 -16.35100 39.42600 1.000 19.14177 109 TYR B C 1
ATOM 2239 O O . TYR B 1 104 ? -13.45900 -16.63500 39.65200 1.000 20.89461 109 TYR B O 1
ATOM 2248 N N . ASP B 1 105 ? -11.40000 -16.04100 40.38200 1.000 16.06772 110 ASP B N 1
ATOM 2249 C CA . ASP B 1 105 ? -11.74700 -16.02600 41.79800 1.000 18.02321 110 ASP B CA 1
ATOM 2250 C C . ASP B 1 105 ? -12.82900 -15.01000 42.11200 1.000 22.92117 110 ASP B C 1
ATOM 2251 O O . ASP B 1 105 ? -13.57900 -15.18600 43.08000 1.000 23.20541 110 ASP B O 1
ATOM 2256 N N . GLY B 1 106 ? -12.90400 -13.92900 41.34200 1.000 22.35005 111 GLY B N 1
ATOM 2257 C CA . GLY B 1 106 ? -13.97600 -12.98100 41.55800 1.000 18.63645 111 GLY B CA 1
ATOM 2258 C C . GLY B 1 106 ? -14.71500 -12.66300 40.28100 1.000 20.77618 111 GLY B C 1
ATOM 2259 O O . GLY B 1 106 ? -14.09700 -12.36700 39.25900 1.000 17.58895 111 GLY B O 1
ATOM 2260 N N . VAL B 1 107 ? -16.04200 -12.73200 40.30200 1.000 15.90191 112 VAL B N 1
ATOM 2261 C CA . VAL B 1 107 ? -16.83300 -12.30200 39.16000 1.000 15.90980 112 VAL B CA 1
ATOM 2262 C C . VAL B 1 107 ? -17.90700 -11.37400 39.69500 1.000 21.29203 112 VAL B C 1
ATOM 2263 O O . VAL B 1 107 ? -18.63600 -11.74000 40.62200 1.000 19.15230 112 VAL B O 1
ATOM 2267 N N . PHE B 1 108 ? -17.99700 -10.17500 39.12700 1.000 18.30219 113 PHE B N 1
ATOM 2268 C CA . PHE B 1 108 ? -18.85600 -9.13500 39.67700 1.000 14.69387 113 PHE B CA 1
ATOM 2269 C C . PHE B 1 108 ? -19.60500 -8.43800 38.56000 1.000 17.27576 113 PHE B C 1
ATOM 2270 O O . PHE B 1 108 ? -19.14500 -8.38300 37.41800 1.000 19.04176 113 PHE B O 1
ATOM 2278 N N . VAL B 1 109 ? -20.76000 -7.89400 38.91300 1.000 16.57304 114 VAL B N 1
ATOM 2279 C CA . VAL B 1 109 ? -21.43700 -6.88400 38.11800 1.000 18.04690 114 VAL B CA 1
ATOM 2280 C C . VAL B 1 109 ? -21.59100 -5.66000 39.00500 1.000 15.88085 114 VAL B C 1
ATOM 2281 O O . VAL B 1 109 ? -22.08800 -5.76800 40.14000 1.000 20.32875 114 VAL B O 1
ATOM 2285 N N . ILE B 1 110 ? -21.15900 -4.50600 38.49000 1.000 17.13363 115 ILE B N 1
ATOM 2286 C CA . ILE B 1 110 ? -21.19500 -3.25400 39.23000 1.000 18.61013 115 ILE B CA 1
ATOM 2287 C C . ILE B 1 110 ? -21.90500 -2.20000 38.39800 1.000 20.36297 115 ILE B C 1
ATOM 2288 O O . ILE B 1 110 ? -21.95000 -2.26900 37.17000 1.000 19.21809 115 ILE B O 1
ATOM 2293 N N . ASP B 1 111 ? -22.46000 -1.20900 39.08600 1.000 22.72641 116 ASP B N 1
ATOM 2294 C CA . ASP B 1 111 ? -23.02000 -0.05200 38.40300 1.000 21.18675 116 ASP B CA 1
ATOM 2295 C C . ASP B 1 111 ? -22.85600 1.14300 39.33700 1.000 27.66384 116 ASP B C 1
ATOM 2296 O O . ASP B 1 111 ? -22.10300 1.08000 40.31400 1.000 23.62389 116 ASP B O 1
ATOM 2301 N N . ASP B 1 112 ? -23.58200 2.23100 39.05600 1.000 30.88528 117 ASP B N 1
ATOM 2302 C CA . ASP B 1 112 ? -23.43300 3.43800 39.86200 1.000 29.34562 117 ASP B CA 1
ATOM 2303 C C . ASP B 1 112 ? -23.80700 3.22900 41.32700 1.000 30.74053 117 ASP B C 1
ATOM 2304 O O . ASP B 1 112 ? -23.34700 3.99100 42.18400 1.000 34.75943 117 ASP B O 1
ATOM 2309 N N . ARG B 1 113 ? -24.63600 2.23200 41.63400 1.000 34.18041 118 ARG B N 1
ATOM 2310 C CA . ARG B 1 113 ? -25.05400 1.93700 43.00700 1.000 32.23808 118 ARG B CA 1
ATOM 2311 C C . ARG B 1 113 ? -24.06700 1.07600 43.79000 1.000 40.40484 118 ARG B C 1
ATOM 2312 O O . ARG B 1 113 ? -24.22300 0.93500 45.00100 1.000 40.63382 118 ARG B O 1
ATOM 2320 N N . GLY B 1 114 ? -23.07200 0.47600 43.13400 1.000 30.48523 119 GLY B N 1
ATOM 2321 C CA . GLY B 1 114 ? -22.11800 -0.40600 43.78500 1.000 19.84448 119 GLY B CA 1
ATOM 2322 C C . GLY B 1 114 ? -22.10900 -1.77300 43.11600 1.000 23.20541 119 GLY B C 1
ATOM 2323 O O . GLY B 1 114 ? -22.26400 -1.88200 41.89900 1.000 23.22121 119 GLY B O 1
ATOM 2324 N N . THR B 1 115 ? -21.98500 -2.80600 43.93200 1.000 21.70787 120 THR B N 1
ATOM 2325 C CA . THR B 1 115 ? -21.95200 -4.17900 43.43900 1.000 22.55534 120 THR B CA 1
ATOM 2326 C C . THR B 1 115 ? -23.37300 -4.71600 43.34400 1.000 27.47698 120 THR B C 1
ATOM 2327 O O . THR B 1 115 ? -24.10800 -4.72300 44.33600 1.000 25.28461 120 THR B O 1
ATOM 2331 N N . ARG B 1 116 ? -23.75000 -5.17900 42.15500 1.000 23.26068 121 ARG B N 1
ATOM 2332 C CA . ARG B 1 116 ? -25.06900 -5.76100 41.95200 1.000 21.62101 121 ARG B CA 1
ATOM 2333 C C . ARG B 1 116 ? -25.02700 -7.27600 41.91800 1.000 31.03530 121 ARG B C 1
ATOM 2334 O O . ARG B 1 116 ? -26.06900 -7.91800 42.07300 1.000 20.04714 121 ARG B O 1
ATOM 2342 N N . TYR B 1 117 ? -23.85600 -7.85000 41.65600 1.000 20.58931 122 TYR B N 1
ATOM 2343 C CA . TYR B 1 117 ? -23.69300 -9.29700 41.62500 1.000 19.26547 122 TYR B CA 1
ATOM 2344 C C . TYR B 1 117 ? -22.27400 -9.63000 42.05500 1.000 26.15314 122 TYR B C 1
ATOM 2345 O O . TYR B 1 117 ? -21.34300 -8.99500 41.57200 1.000 21.07095 122 TYR B O 1
ATOM 2354 N N . ALA B 1 118 ? -22.10500 -10.63100 42.92600 1.000 27.26643 123 ALA B N 1
ATOM 2355 C CA . ALA B 1 118 ? -20.77100 -11.01100 43.39700 1.000 20.56036 123 ALA B CA 1
ATOM 2356 C C . ALA B 1 118 ? -20.67300 -12.52400 43.53700 1.000 27.66121 123 ALA B C 1
ATOM 2357 O O . ALA B 1 118 ? -21.46500 -13.14100 44.25900 1.000 25.62149 123 ALA B O 1
ATOM 2359 N N . MET B 1 119 ? -19.68800 -13.11900 42.87500 1.000 21.12885 124 MET B N 1
ATOM 2360 C CA . MET B 1 119 ? -19.42300 -14.54700 42.98000 1.000 28.77187 124 MET B CA 1
ATOM 2361 C C . MET B 1 119 ? -17.94700 -14.71000 43.31300 1.000 23.16330 124 MET B C 1
ATOM 2362 O O . MET B 1 119 ? -17.08000 -14.34900 42.50900 1.000 25.58201 124 MET B O 1
ATOM 2367 N N . LEU B 1 120 ? -17.67100 -15.24000 44.50000 1.000 21.26834 125 LEU B N 1
ATOM 2368 C CA . LEU B 1 120 ? -16.32300 -15.40700 45.02300 1.000 26.86901 125 LEU B CA 1
ATOM 2369 C C . LEU B 1 120 ? -16.01100 -16.89600 45.10900 1.000 27.84281 125 LEU B C 1
ATOM 2370 O O . LEU B 1 120 ? -16.71300 -17.63700 45.81100 1.000 23.81601 125 LEU B O 1
ATOM 2375 N N . GLU B 1 121 ? -14.95600 -17.32400 44.40500 1.000 24.73191 126 GLU B N 1
ATOM 2376 C CA . GLU B 1 121 ? -14.57600 -18.74200 44.32800 1.000 27.88492 126 GLU B CA 1
ATOM 2377 C C . GLU B 1 121 ? -15.78500 -19.60600 43.97200 1.000 24.36608 126 GLU B C 1
ATOM 2378 O O . GLU B 1 121 ? -16.05100 -20.64000 44.59300 1.000 24.42135 126 GLU B O 1
ATOM 2384 N N . GLY B 1 122 ? -16.54900 -19.15300 42.98100 1.000 22.27372 127 GLY B N 1
ATOM 2385 C CA . GLY B 1 122 ? -17.64400 -19.93900 42.45300 1.000 24.23975 127 GLY B CA 1
ATOM 2386 C C . GLY B 1 122 ? -18.90800 -19.98500 43.28300 1.000 26.89796 127 GLY B C 1
ATOM 2387 O O . GLY B 1 122 ? -19.79300 -20.79900 42.97900 1.000 20.99462 127 GLY B O 1
ATOM 2388 N N . GLU B 1 123 ? -19.02300 -19.16000 44.32300 1.000 25.92153 128 GLU B N 1
ATOM 2389 C CA . GLU B 1 123 ? -20.22400 -19.09000 45.14900 1.000 27.82439 128 GLU B CA 1
ATOM 2390 C C . GLU B 1 123 ? -20.72500 -17.65600 45.25400 1.000 25.38462 128 GLU B C 1
ATOM 2391 O O . GLU B 1 123 ? -19.93200 -16.70900 45.27700 1.000 25.82941 128 GLU B O 1
ATOM 2397 N N . LEU B 1 124 ? -22.05000 -17.51100 45.36100 1.000 19.65499 129 LEU B N 1
ATOM 2398 C CA . LEU B 1 124 ? -22.65000 -16.19800 45.55200 1.000 22.21582 129 LEU B CA 1
ATOM 2399 C C . LEU B 1 124 ? -22.12900 -15.58000 46.84100 1.000 25.87152 129 LEU B C 1
ATOM 2400 O O . LEU B 1 124 ? -21.97400 -16.26000 47.86100 1.000 26.35842 129 LEU B O 1
ATOM 2405 N N . SER B 1 125 ? -21.86100 -14.27800 46.79100 1.000 26.30315 130 SER B N 1
ATOM 2406 C CA . SER B 1 125 ? -21.18700 -13.58000 47.87500 1.000 24.16606 130 SER B CA 1
ATOM 2407 C C . SER B 1 125 ? -21.90500 -12.26500 48.13100 1.000 23.68968 130 SER B C 1
ATOM 2408 O O . SER B 1 125 ? -22.45000 -11.65900 47.20700 1.000 26.52423 130 SER B O 1
ATOM 2411 N N . GLU B 1 126 ? -21.90000 -11.82300 49.39300 1.000 22.79484 131 GLU B N 1
ATOM 2412 C CA . GLU B 1 126 ? -22.43700 -10.51600 49.75500 1.000 31.10899 131 GLU B CA 1
ATOM 2413 C C . GLU B 1 126 ? -21.36700 -9.43900 49.84900 1.000 30.94845 131 GLU B C 1
ATOM 2414 O O . GLU B 1 126 ? -21.69900 -8.27000 50.06800 1.000 35.39109 131 GLU B O 1
ATOM 2420 N N . ARG B 1 127 ? -20.10200 -9.80000 49.67600 1.000 29.92727 132 ARG B N 1
ATOM 2421 C CA . ARG B 1 127 ? -19.00700 -8.84500 49.78400 1.000 28.30603 132 ARG B CA 1
ATOM 2422 C C . ARG B 1 127 ? -18.88700 -8.04000 48.49300 1.000 33.34347 132 ARG B C 1
ATOM 2423 O O . ARG B 1 127 ? -18.75300 -8.61500 47.40700 1.000 33.00659 132 ARG B O 1
ATOM 2431 N N . SER B 1 128 ? -18.93400 -6.71400 48.60900 1.000 25.40041 133 SER B N 1
ATOM 2432 C CA . SER B 1 128 ? -18.88400 -5.86100 47.43000 1.000 24.01604 133 SER B CA 1
ATOM 2433 C C . SER B 1 128 ? -17.49400 -5.89000 46.79200 1.000 26.85059 133 SER B C 1
ATOM 2434 O O . SER B 1 128 ? -16.48800 -6.19900 47.43700 1.000 26.34000 133 SER B O 1
ATOM 2437 N N . LEU B 1 129 ? -17.43900 -5.52200 45.50900 1.000 21.82367 134 LEU B N 1
ATOM 2438 C CA . LEU B 1 129 ? -16.13900 -5.38800 44.85700 1.000 22.73957 134 LEU B CA 1
ATOM 2439 C C . LEU B 1 129 ? -15.30900 -4.29500 45.52200 1.000 25.31883 134 LEU B C 1
ATOM 2440 O O . LEU B 1 129 ? -14.09800 -4.45700 45.71200 1.000 21.69734 134 LEU B O 1
ATOM 2445 N N . ALA B 1 130 ? -15.94800 -3.18800 45.90900 1.000 21.20254 135 ALA B N 1
ATOM 2446 C CA . ALA B 1 130 ? -15.20700 -2.07600 46.50900 1.000 24.95562 135 ALA B CA 1
ATOM 2447 C C . ALA B 1 130 ? -14.51600 -2.48500 47.80700 1.000 29.44827 135 ALA B C 1
ATOM 2448 O O . ALA B 1 130 ? -13.40000 -2.03400 48.08800 1.000 29.01137 135 ALA B O 1
ATOM 2450 N N . ASP B 1 131 ? -15.17900 -3.30200 48.63400 1.000 27.98230 136 ASP B N 1
ATOM 2451 C CA . ASP B 1 131 ? -14.55200 -3.78000 49.86500 1.000 28.80345 136 ASP B CA 1
ATOM 2452 C C . ASP B 1 131 ? -13.39300 -4.72700 49.59300 1.000 33.00396 136 ASP B C 1
ATOM 2453 O O . ASP B 1 131 ? -12.50600 -4.86700 50.44500 1.000 35.85167 136 ASP B O 1
ATOM 2458 N N . SER B 1 132 ? -13.36300 -5.35100 48.41900 1.000 27.49540 137 SER B N 1
ATOM 2459 C CA . SER B 1 132 ? -12.34600 -6.33200 48.07900 1.000 26.70057 137 SER B CA 1
ATOM 2460 C C . SER B 1 132 ? -11.08600 -5.72300 47.47400 1.000 27.46382 137 SER B C 1
ATOM 2461 O O . SER B 1 132 ? -10.03700 -6.37900 47.47800 1.000 29.79305 137 SER B O 1
ATOM 2464 N N . LEU B 1 133 ? -11.14700 -4.48600 46.99100 1.000 29.13244 138 LEU B N 1
ATOM 2465 C CA . LEU B 1 133 ? -10.07100 -3.90500 46.19700 1.000 25.32409 138 LEU B CA 1
ATOM 2466 C C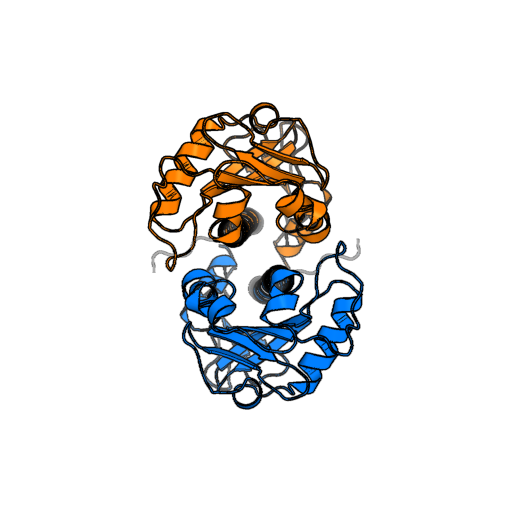 . LEU B 1 133 ? -9.37700 -2.76500 46.92900 1.000 33.69615 138 LEU B C 1
ATOM 2467 O O . LEU B 1 133 ? -9.99500 -2.04800 47.72600 1.000 30.37733 138 LEU B O 1
ATOM 2472 N N . ASN B 1 134 ? -8.09000 -2.57100 46.59900 1.000 27.12957 139 ASN B N 1
ATOM 2473 C CA . ASN B 1 134 ? -7.39700 -1.33600 46.94500 1.000 33.66456 139 ASN B CA 1
ATOM 2474 C C . ASN B 1 134 ? -7.69200 -0.23600 45.93800 1.000 25.29514 139 ASN B C 1
ATOM 2475 O O . ASN B 1 134 ? -7.60200 0.94600 46.28300 1.000 35.16737 139 ASN B O 1
ATOM 2480 N N . ALA B 1 135 ? -8.05100 -0.60400 44.71500 1.000 25.25829 140 ALA B N 1
ATOM 2481 C CA . ALA B 1 135 ? -8.32000 0.36000 43.66500 1.000 29.96149 140 ALA B CA 1
ATOM 2482 C C . ALA B 1 135 ? -9.75100 0.88500 43.72600 1.000 40.79700 140 ALA B C 1
ATOM 2483 O O . ALA B 1 135 ? -10.68600 0.20400 44.17700 1.000 28.57711 140 ALA B O 1
ATOM 2485 N N . ASP B 1 136 ? -9.92000 2.09700 43.20300 1.000 30.14572 141 ASP B N 1
ATOM 2486 C CA . ASP B 1 136 ? -11.20700 2.77100 43.20900 1.000 28.75608 141 ASP B CA 1
ATOM 2487 C C . ASP B 1 136 ? -12.11200 2.15100 42.15400 1.000 34.57257 141 ASP B C 1
ATOM 2488 O O . ASP B 1 136 ? -11.72200 2.03600 40.98800 1.000 31.28270 141 ASP B O 1
ATOM 2493 N N . THR B 1 137 ? -13.31400 1.72600 42.57200 1.000 27.76386 142 THR B N 1
ATOM 2494 C CA . THR B 1 137 ? -14.22900 1.05300 41.65300 1.000 28.08495 142 THR B CA 1
ATOM 2495 C C . THR B 1 137 ? -14.99500 2.02200 40.76500 1.000 29.78515 142 THR B C 1
ATOM 2496 O O . THR B 1 137 ? -15.42800 1.63200 39.67700 1.000 24.88456 142 THR B O 1
ATOM 2500 N N . GLY B 1 138 ? -15.20600 3.26500 41.21300 1.000 30.17730 143 GLY B N 1
ATOM 2501 C CA . GLY B 1 138 ? -15.77500 4.26000 40.32200 1.000 25.29251 143 GLY B CA 1
ATOM 2502 C C . GLY B 1 138 ? -14.89600 4.50000 39.11200 1.000 27.00850 143 GLY B C 1
ATOM 2503 O O . GLY B 1 138 ? -15.39200 4.68200 37.99300 1.000 24.72665 143 GLY B O 1
ATOM 2504 N N . ASP B 1 139 ? -13.57100 4.47500 39.32000 1.000 28.98769 144 ASP B N 1
ATOM 2505 C CA . ASP B 1 139 ? -12.63100 4.57000 38.20600 1.000 28.49815 144 ASP B CA 1
ATOM 2506 C C . ASP B 1 139 ? -12.81200 3.41100 37.24100 1.000 27.39802 144 ASP B C 1
ATOM 2507 O O . ASP B 1 139 ? -12.75800 3.59400 36.02100 1.000 23.56335 144 ASP B O 1
ATOM 2512 N N . ILE B 1 140 ? -12.99600 2.20400 37.77700 1.000 20.84987 145 ILE B N 1
ATOM 2513 C CA . ILE B 1 140 ? -13.19700 1.02400 36.93900 1.000 22.26846 145 ILE B CA 1
ATOM 2514 C C . ILE B 1 140 ? -14.48300 1.15200 36.12800 1.000 23.98182 145 ILE B C 1
ATOM 2515 O O . ILE B 1 140 ? -14.50500 0.89200 34.91500 1.000 20.48140 145 ILE B O 1
ATOM 2520 N N . LEU B 1 141 ? -15.57300 1.55900 36.78600 1.000 21.35782 146 LEU B N 1
ATOM 2521 C CA . LEU B 1 141 ? -16.84200 1.74400 36.08900 1.000 25.56359 146 LEU B CA 1
ATOM 2522 C C . LEU B 1 141 ? -16.69400 2.73800 34.93900 1.000 25.34251 146 LEU B C 1
ATOM 2523 O O . LEU B 1 141 ? -17.05700 2.44100 33.79100 1.000 25.41621 146 LEU B O 1
ATOM 2528 N N . ARG B 1 142 ? -16.12000 3.91200 35.22700 1.000 27.77175 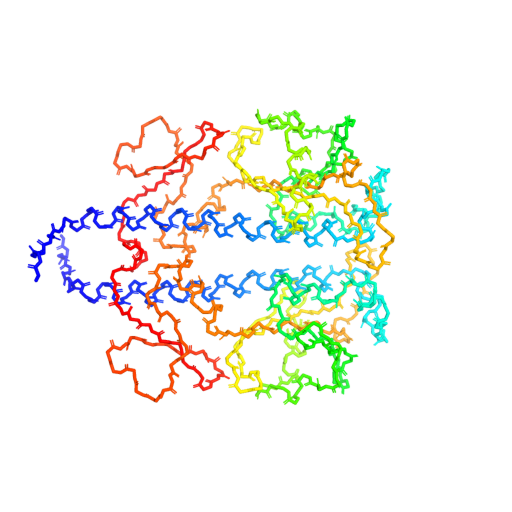147 ARG B N 1
ATOM 2529 C CA . ARG B 1 142 ? -15.96900 4.94700 34.20400 1.000 25.61097 147 ARG B CA 1
ATOM 2530 C C . ARG B 1 142 ? -15.05400 4.49600 33.07500 1.000 25.15038 147 ARG B C 1
ATOM 2531 O O . ARG B 1 142 ? -15.36300 4.70200 31.89300 1.000 23.35543 147 ARG B O 1
ATOM 2539 N N . SER B 1 143 ? -13.92100 3.88300 33.42000 1.000 24.51610 148 SER B N 1
ATOM 2540 C CA . SER B 1 143 ? -12.94600 3.47300 32.41600 1.000 24.48978 148 SER B CA 1
ATOM 2541 C C . SER B 1 143 ? -13.51400 2.41000 31.48300 1.000 28.12969 148 SER B C 1
ATOM 2542 O O . SER B 1 143 ? -13.26800 2.44000 30.26900 1.000 23.67389 148 SER B O 1
ATOM 2545 N N . ALA B 1 144 ? -14.25200 1.44500 32.03800 1.000 23.89497 149 ALA B N 1
ATOM 2546 C CA . ALA B 1 144 ? -14.86900 0.39900 31.22100 1.000 23.28700 149 ALA B CA 1
ATOM 2547 C C . ALA B 1 144 ? -15.98400 0.95800 30.33300 1.000 23.37649 149 ALA B C 1
ATOM 2548 O O . ALA B 1 144 ? -16.12600 0.55300 29.16500 1.000 24.07657 149 ALA B O 1
ATOM 2550 N N . ARG B 1 145 ? -16.81000 1.84100 30.90300 1.000 22.15792 150 ARG B N 1
ATOM 2551 C CA . ARG B 1 145 ? -17.93800 2.43100 30.13100 1.000 25.59254 150 ARG B CA 1
ATOM 2552 C C . ARG B 1 145 ? -17.36600 3.18300 28.92600 1.000 31.39587 150 ARG B C 1
ATOM 2553 O O . ARG B 1 145 ? -18.03000 3.20000 27.87100 1.000 27.24800 150 ARG B O 1
ATOM 2561 N N . ARG B 1 146 ? -16.18300 3.78300 29.07800 1.000 24.95299 151 ARG B N 1
ATOM 2562 C CA . ARG B 1 146 ? -15.54900 4.52300 27.95500 1.000 32.59601 151 ARG B CA 1
ATOM 2563 C C . ARG B 1 146 ? -14.98500 3.51800 26.94800 1.000 29.48248 151 ARG B C 1
ATOM 2564 O O . ARG B 1 146 ? -15.35700 3.60300 25.76300 1.000 25.48200 151 ARG B O 1
ATOM 2572 N N . ALA B 1 147 ? -14.12900 2.60300 27.40600 1.000 26.16366 152 ALA B N 1
ATOM 2573 C CA . ALA B 1 147 ? -13.48100 1.62500 26.50800 1.000 20.05767 152 ALA B CA 1
ATOM 2574 C C . ALA B 1 147 ? -14.54200 0.94400 25.64000 1.000 24.74770 152 ALA B C 1
ATOM 2575 O O . ALA B 1 147 ? -14.22900 0.57100 24.51800 1.000 21.08937 152 ALA B O 1
ATOM 2577 N N . ALA B 1 148 ? -15.72400 0.73600 26.20200 1.000 18.65224 153 ALA B N 1
ATOM 2578 C CA . ALA B 1 148 ? -16.71800 0.05300 25.37700 1.000 22.54481 153 ALA B CA 1
ATOM 2579 C C . ALA B 1 148 ? -17.04700 0.82300 24.10200 1.000 24.01077 153 ALA B C 1
ATOM 2580 O O . ALA B 1 148 ? -17.49700 0.21600 23.12200 1.000 22.09739 153 ALA B O 1
ATOM 2582 N N . VAL B 1 149 ? -16.81700 2.14000 24.08100 1.000 21.72892 154 VAL B N 1
ATOM 2583 C CA . VAL B 1 149 ? -17.02500 2.90500 22.85400 1.000 30.19836 154 VAL B CA 1
ATOM 2584 C C . VAL B 1 149 ? -16.16000 2.36000 21.72200 1.000 25.96101 154 VAL B C 1
ATOM 2585 O O . VAL B 1 149 ? -16.56900 2.36000 20.55500 1.000 26.52686 154 VAL B O 1
ATOM 2589 N N . ASP B 1 150 ? -14.95300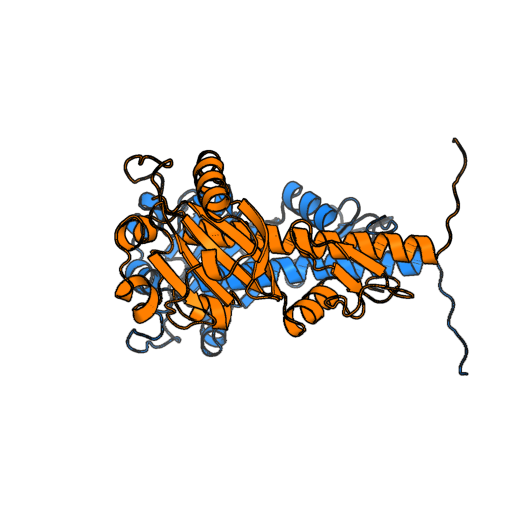 1.88800 22.04400 1.000 27.06904 155 ASP B N 1
ATOM 2590 C CA . ASP B 1 150 ? -14.05700 1.28100 21.06800 1.000 29.67198 155 ASP B CA 1
ATOM 2591 C C . ASP B 1 150 ? -14.10900 -0.24400 21.06500 1.000 27.43224 155 ASP B C 1
ATOM 2592 O O . ASP B 1 150 ? -13.16400 -0.88000 20.59100 1.000 24.18974 155 ASP B O 1
ATOM 2597 N N . GLU B 1 151 ? -15.18500 -0.83800 21.59000 1.000 21.52627 156 GLU B N 1
ATOM 2598 C CA . GLU B 1 151 ? -15.33900 -2.29300 21.70600 1.000 19.30758 156 GLU B CA 1
ATOM 2599 C C . GLU B 1 151 ? -14.19700 -2.93600 22.50000 1.000 18.23113 156 GLU B C 1
ATOM 2600 O O . GLU B 1 151 ? -13.79400 -4.06400 22.21800 1.000 20.59721 156 GLU B O 1
ATOM 2606 N N . ALA B 1 152 ? -13.69100 -2.24000 23.51600 1.000 24.11868 157 ALA B N 1
ATOM 2607 C CA . ALA B 1 152 ? -12.56100 -2.73100 24.29800 1.000 20.34191 157 ALA B CA 1
ATOM 2608 C C . ALA B 1 152 ? -12.94900 -2.93200 25.75700 1.000 21.09200 157 ALA B C 1
ATOM 2609 O O . ALA B 1 152 ? -13.87800 -2.31500 26.27200 1.000 22.54481 157 ALA B O 1
ATOM 2611 N N . ALA B 1 153 ? -12.19400 -3.79500 26.42100 1.000 18.68645 158 ALA B N 1
ATOM 2612 C CA . ALA B 1 153 ? -12.23600 -3.96700 27.86000 1.000 14.74650 158 ALA B CA 1
ATOM 2613 C C . ALA B 1 153 ? -11.08200 -3.16700 28.46200 1.000 22.98170 158 ALA B C 1
ATOM 2614 O O . ALA B 1 153 ? -10.28000 -2.56800 27.74500 1.000 22.95012 158 ALA B O 1
ATOM 2616 N N . ILE B 1 154 ? -11.00200 -3.13700 29.78800 1.000 17.66001 159 ILE B N 1
ATOM 2617 C CA . ILE B 1 154 ? -9.85500 -2.54400 30.46700 1.000 21.16306 159 ILE B CA 1
ATOM 2618 C C . ILE B 1 154 ? -9.24000 -3.61200 31.36100 1.000 19.17862 159 ILE B C 1
ATOM 2619 O O . ILE B 1 154 ? -9.87600 -4.61900 31.70300 1.000 14.55438 159 ILE B O 1
ATOM 2624 N N . SER B 1 155 ? -7.97700 -3.39600 31.72300 1.000 18.58907 160 SER B N 1
ATOM 2625 C CA . SER B 1 155 ? -7.33500 -4.30700 32.65500 1.000 19.39180 160 SER B CA 1
ATOM 2626 C C . SER B 1 155 ? -6.34500 -3.53100 33.51000 1.000 20.34454 160 SER B C 1
ATOM 2627 O O . SER B 1 155 ? -5.84300 -2.47300 33.11200 1.000 20.34454 160 SER B O 1
ATOM 2630 N N . ARG B 1 156 ? -6.09100 -4.06400 34.70000 1.000 18.39694 161 ARG B N 1
ATOM 2631 C CA . ARG B 1 156 ? -5.12000 -3.47500 35.62000 1.000 25.37936 161 ARG B CA 1
ATOM 2632 C C . ARG B 1 156 ? -4.76800 -4.51900 36.66800 1.000 22.88695 161 ARG B C 1
ATOM 2633 O O . ARG B 1 156 ? -5.40400 -5.57800 36.75200 1.000 17.40735 161 ARG B O 1
ATOM 2641 N N . TYR B 1 157 ? -3.75500 -4.20600 37.48400 1.000 17.11521 162 TYR B N 1
ATOM 2642 C CA . TYR B 1 157 ? -3.41100 -5.05200 38.61600 1.000 17.70739 162 TYR B CA 1
ATOM 2643 C C . TYR B 1 157 ? -4.04600 -4.46700 39.86000 1.000 16.65463 162 TYR B C 1
ATOM 2644 O O . TYR B 1 157 ? -4.16200 -3.24700 39.98900 1.000 19.86291 162 TYR B O 1
ATOM 2653 N N . VAL B 1 158 ? -4.48800 -5.34600 40.75800 1.000 20.88935 163 VAL B N 1
ATOM 2654 C CA . VAL B 1 158 ? -5.14500 -4.92800 41.98600 1.000 20.88408 163 VAL B CA 1
ATOM 2655 C C . VAL B 1 158 ? -4.65500 -5.77700 43.14700 1.000 20.72354 163 VAL B C 1
ATOM 2656 O O . VAL B 1 158 ? -4.13300 -6.88500 42.97500 1.000 23.32648 163 VAL B O 1
ATOM 2660 N N . ASP B 1 159 ? -4.84200 -5.23300 44.34700 1.000 19.99977 164 ASP B N 1
ATOM 2661 C CA . ASP B 1 159 ? -4.81900 -6.03300 45.56200 1.000 23.95024 164 ASP B CA 1
ATOM 2662 C C . ASP B 1 159 ? -6.25300 -6.48700 45.84800 1.000 32.59075 164 ASP B C 1
ATOM 2663 O O . ASP B 1 159 ? -7.12900 -5.66500 46.15400 1.000 25.72414 164 ASP B O 1
ATOM 2668 N N . PHE B 1 160 ? -6.50900 -7.78700 45.67500 1.000 27.28748 165 PHE B N 1
ATOM 2669 C CA . PHE B 1 160 ? -7.81300 -8.40800 45.90600 1.000 30.44049 165 PHE B CA 1
ATOM 2670 C C . PHE B 1 160 ? -7.74300 -9.08800 47.26900 1.000 34.41202 165 PHE B C 1
ATOM 2671 O O . PHE B 1 160 ? -7.15300 -10.16300 47.40700 1.000 26.26104 165 PHE B O 1
ATOM 2679 N N . ASP B 1 161 ? -8.31600 -8.42700 48.27900 1.000 32.82499 166 ASP B N 1
ATOM 2680 C CA . ASP B 1 161 ? -8.32900 -8.90500 49.66300 1.000 33.73562 166 ASP B CA 1
ATOM 2681 C C . ASP B 1 161 ? -6.95100 -9.41700 50.09100 1.000 39.84162 166 ASP B C 1
ATOM 2682 O O . ASP B 1 161 ? -6.79900 -10.51800 50.62500 1.000 38.04140 166 ASP B O 1
ATOM 2687 N N . GLY B 1 162 ? -5.93400 -8.59600 49.83300 1.000 28.56132 167 GLY B N 1
ATOM 2688 C CA . GLY B 1 162 ? -4.57500 -8.87200 50.24900 1.000 34.42255 167 GLY B CA 1
ATOM 2689 C C . GLY B 1 162 ? -3.75400 -9.72100 49.30500 1.000 32.31966 167 GLY B C 1
ATOM 2690 O O . GLY B 1 162 ? -2.59300 -10.01300 49.61900 1.000 32.03016 167 GLY B O 1
ATOM 2691 N N . ALA B 1 163 ? -4.30800 -10.12800 48.16200 1.000 25.54780 168 ALA B N 1
ATOM 2692 C CA . ALA B 1 163 ? -3.53700 -10.94400 47.24100 1.000 30.57735 168 ALA B CA 1
ATOM 2693 C C . ALA B 1 163 ? -3.39600 -10.23700 45.90200 1.000 27.30854 168 ALA B C 1
ATOM 2694 O O . ALA B 1 163 ? -4.32200 -9.55300 45.47100 1.000 24.27923 168 ALA B O 1
ATOM 2696 N N . PRO B 1 164 ? -2.27400 -10.41200 45.20600 1.000 21.04989 169 PRO B N 1
ATOM 2697 C CA . PRO B 1 164 ? -2.14800 -9.83100 43.86600 1.000 20.78144 169 PRO B CA 1
ATOM 2698 C C . PRO B 1 164 ? -3.14300 -10.46500 42.91100 1.000 18.15744 169 PRO B C 1
ATOM 2699 O O . PRO B 1 164 ? -3.38700 -11.67000 42.95800 1.000 17.98110 169 PRO B O 1
ATOM 2703 N N . ALA B 1 165 ? -3.70100 -9.64500 42.02600 1.000 21.64996 170 ALA B N 1
ATOM 2704 C CA . ALA B 1 165 ? -4.65200 -10.15900 41.06000 1.000 21.19991 170 ALA B CA 1
ATOM 2705 C C . ALA B 1 165 ? -4.63900 -9.28100 39.82300 1.000 27.21379 170 ALA B C 1
ATOM 2706 O O . ALA B 1 165 ? -4.29200 -8.09400 39.87500 1.000 18.97070 170 ALA B O 1
ATOM 2708 N N . ILE B 1 166 ? -5.05100 -9.89000 38.71500 1.000 19.29705 171 ILE B N 1
ATOM 2709 C CA . ILE B 1 166 ? -5.36100 -9.19300 37.47400 1.000 16.82833 171 ILE B CA 1
ATOM 2710 C C . ILE B 1 166 ? -6.85800 -8.94300 37.45700 1.000 18.34957 171 ILE B C 1
ATOM 2711 O O . ILE B 1 166 ? -7.65200 -9.86700 37.67000 1.000 14.35962 171 ILE B O 1
ATOM 2716 N N . LEU B 1 167 ? -7.25000 -7.70000 37.23000 1.000 14.20170 172 LEU B N 1
ATOM 2717 C CA . LEU B 1 167 ? -8.64700 -7.33300 37.07800 1.000 22.01580 172 LEU B CA 1
ATOM 2718 C C . LEU B 1 167 ? -8.87200 -6.93300 35.63000 1.000 18.08112 172 LEU B C 1
ATOM 2719 O O . LEU B 1 167 ? -8.06400 -6.18800 35.06200 1.000 16.15720 172 LEU B O 1
ATOM 2724 N N . VAL B 1 168 ? -9.95500 -7.43400 35.03000 1.000 17.73371 173 VAL B N 1
ATOM 2725 C CA . VAL B 1 168 ? -10.41800 -6.93600 33.73900 1.000 13.44635 173 VAL B CA 1
ATOM 2726 C C . VAL B 1 168 ? -11.87500 -6.52300 33.88800 1.000 21.89999 173 VAL B C 1
ATOM 2727 O O . VAL B 1 168 ? -12.59500 -7.04300 34.74300 1.000 15.57029 173 VAL B O 1
ATOM 2731 N N . ALA B 1 169 ? -12.30800 -5.56000 33.07400 1.000 15.28078 174 ALA B N 1
ATOM 2732 C CA . ALA B 1 169 ? -13.70200 -5.13100 33.15500 1.000 20.39718 174 ALA B CA 1
ATOM 2733 C C . ALA B 1 169 ? -14.18000 -4.65900 31.79500 1.000 18.07848 174 ALA B C 1
ATOM 2734 O O . ALA B 1 169 ? -13.43300 -4.03800 31.03900 1.000 18.51275 174 ALA B O 1
ATOM 2736 N N . SER B 1 170 ? -15.44100 -4.94200 31.49500 1.000 13.40161 175 SER B N 1
ATOM 2737 C CA . SER B 1 170 ? -16.00400 -4.42500 30.25600 1.000 14.27013 175 SER B CA 1
ATOM 2738 C C . SER B 1 170 ? -17.49200 -4.15300 30.45600 1.000 17.28892 175 SER B C 1
ATOM 2739 O O . SER B 1 170 ? -18.16000 -4.81000 31.25900 1.000 18.95754 175 SER B O 1
ATOM 2742 N N . ALA B 1 171 ? -17.99900 -3.15600 29.73300 1.000 17.73371 176 ALA B N 1
ATOM 2743 C CA . ALA B 1 171 ? -19.40300 -2.78600 29.86000 1.000 15.90980 176 ALA B CA 1
ATOM 2744 C C . ALA B 1 171 ? -20.31800 -3.88400 29.32300 1.000 16.43881 176 ALA B C 1
ATOM 2745 O O . ALA B 1 171 ? -20.03600 -4.53100 28.31600 1.000 17.24944 176 ALA B O 1
ATOM 2747 N N . ILE B 1 172 ? -21.44300 -4.06100 29.99200 1.000 17.41788 177 ILE B N 1
ATOM 2748 C CA . ILE B 1 172 ? -22.48400 -4.97600 29.54500 1.000 17.37840 177 ILE B CA 1
ATOM 2749 C C . ILE B 1 172 ? -23.35200 -4.21100 28.54800 1.000 22.01580 177 ILE B C 1
ATOM 2750 O O . ILE B 1 172 ? -24.00200 -3.22000 28.89800 1.000 20.09188 177 ILE B O 1
ATOM 2755 N N . LYS B 1 173 ? -23.31600 -4.62800 27.28500 1.000 21.20781 178 LYS B N 1
ATOM 2756 C CA . LYS B 1 173 ? -24.10100 -3.97000 26.24400 1.000 16.27564 178 LYS B CA 1
ATOM 2757 C C . LYS B 1 173 ? -24.54300 -5.02900 25.24900 1.000 17.64159 178 LYS B C 1
ATOM 2758 O O . LYS B 1 173 ? -23.83600 -6.02400 25.04800 1.000 17.73634 178 LYS B O 1
ATOM 2764 N N . PRO B 1 174 ? -25.68800 -4.84600 24.60400 1.000 17.15732 179 PRO B N 1
ATOM 2765 C CA . PRO B 1 174 ? -26.15600 -5.83600 23.63800 1.000 16.23353 179 PRO B CA 1
ATOM 2766 C C . PRO B 1 174 ? -25.35800 -5.73300 22.34300 1.000 17.12311 179 PRO B C 1
ATOM 2767 O O . PRO B 1 174 ? -24.54800 -4.81900 22.14400 1.000 21.53416 179 PRO B O 1
ATOM 2771 N N . THR B 1 175 ? -25.55600 -6.72700 21.47900 1.000 18.68908 180 THR B N 1
ATOM 2772 C CA . THR B 1 175 ? -24.85700 -6.70500 20.20400 1.000 19.02597 180 THR B CA 1
ATOM 2773 C C . THR B 1 175 ? -25.58200 -5.79500 19.21100 1.000 28.19022 180 THR B C 1
ATOM 2774 O O . THR B 1 175 ? -26.66300 -5.26100 19.48200 1.000 23.73706 180 THR B O 1
ATOM 2778 N N . SER B 1 176 ? -24.96200 -5.63300 18.03800 1.000 25.20565 181 SER B N 1
ATOM 2779 C CA . SER B 1 176 ? -25.33300 -4.57300 17.10600 1.000 26.36632 181 SER B CA 1
ATOM 2780 C C . SER B 1 176 ? -26.73900 -4.73800 16.53400 1.000 20.40508 181 SER B C 1
ATOM 2781 O O . SER B 1 176 ? -27.31400 -3.75500 16.05600 1.000 26.60845 181 SER B O 1
ATOM 2784 N N . ASP B 1 177 ? -27.30000 -5.94700 16.55700 1.000 25.27145 182 ASP B N 1
ATOM 2785 C CA . ASP B 1 177 ? -28.68100 -6.12800 16.10900 1.000 23.77653 182 ASP B CA 1
ATOM 2786 C C . ASP B 1 177 ? -29.67400 -5.44200 17.04200 1.000 29.51670 182 ASP B C 1
ATOM 2787 O O . ASP B 1 177 ? -30.79900 -5.11700 16.62800 1.000 30.59314 182 ASP B O 1
ATOM 2792 N N . HIS B 1 178 ? -29.28300 -5.22600 18.29000 1.000 21.86052 183 HIS B N 1
ATOM 2793 C CA . HIS B 1 178 ? -30.12000 -4.56400 19.27500 1.000 27.76912 183 HIS B CA 1
ATOM 2794 C C . HIS B 1 178 ? -30.10800 -3.05900 19.03000 1.000 26.93481 183 HIS B C 1
ATOM 2795 O O . HIS B 1 178 ? -29.17500 -2.50800 18.44400 1.000 28.67186 183 HIS B O 1
ATOM 2802 N N . ALA B 1 179 ? -31.14500 -2.39100 19.51300 1.000 26.74268 184 ALA B N 1
ATOM 2803 C CA . ALA B 1 179 ? -31.16100 -0.94000 19.47700 1.000 28.56658 184 ALA B CA 1
ATOM 2804 C C . ALA B 1 179 ? -29.97700 -0.37500 20.26400 1.000 20.51562 184 ALA B C 1
ATOM 2805 O O . ALA B 1 179 ? -29.55100 -0.96000 21.25900 1.000 21.21307 184 ALA B O 1
ATOM 2807 N N . PRO B 1 180 ? -29.45500 0.78200 19.86300 1.000 23.84496 185 PRO B N 1
ATOM 2808 C CA . PRO B 1 180 ? -28.38400 1.41400 20.64500 1.000 27.13746 185 PRO B CA 1
ATOM 2809 C C . PRO B 1 180 ? -28.82200 1.68700 22.07900 1.000 30.81159 185 PRO B C 1
ATOM 2810 O O . PRO B 1 180 ? -29.99500 1.95400 22.35800 1.000 27.60857 185 PRO B O 1
ATOM 2814 N N . ILE B 1 181 ? -27.84800 1.65000 22.98500 1.000 22.25004 186 ILE B N 1
ATOM 2815 C CA . ILE B 1 181 ? -28.03900 1.98200 24.39100 1.000 26.76374 186 ILE B CA 1
ATOM 2816 C C . ILE B 1 181 ? -27.07000 3.10500 24.75400 1.000 33.66193 186 ILE B C 1
ATOM 2817 O O . ILE B 1 181 ? -26.15200 3.43300 24.00100 1.000 26.96113 186 ILE B O 1
ATOM 2822 N N . ASP B 1 182 ? -27.27100 3.67300 25.94000 1.000 31.10110 187 ASP B N 1
ATOM 2823 C CA . ASP B 1 182 ? -26.36000 4.67200 26.48900 1.000 31.64590 187 ASP B CA 1
ATOM 2824 C C . ASP B 1 182 ? -25.29500 3.95600 27.31300 1.000 34.05671 187 ASP B C 1
ATOM 2825 O O . ASP B 1 182 ? -25.57500 3.47500 28.41600 1.000 30.75106 187 ASP B O 1
ATOM 2830 N N . LEU B 1 183 ? -24.07200 3.89200 26.77500 1.000 32.07490 188 LEU B N 1
ATOM 2831 C CA . LEU B 1 183 ? -22.97000 3.21200 27.45700 1.000 28.71923 188 LEU B CA 1
ATOM 2832 C C . LEU B 1 183 ? -22.58000 3.90700 28.74800 1.000 41.70500 188 LEU B C 1
ATOM 2833 O O . LEU B 1 183 ? -22.02500 3.26200 29.64100 1.000 35.84377 188 LEU B O 1
ATOM 2838 N N . ALA B 1 184 ? -22.85600 5.21000 28.86000 1.000 34.36201 189 ALA B N 1
ATOM 2839 C CA . ALA B 1 184 ? -22.49900 5.95400 30.05900 1.000 39.96795 189 ALA B CA 1
ATOM 2840 C C . ALA B 1 184 ? -23.27000 5.47900 31.27600 1.000 35.09105 189 ALA B C 1
ATOM 2841 O O . ALA B 1 184 ? -22.83500 5.73000 32.40500 1.000 38.73359 189 ALA B O 1
ATOM 2843 N N . LYS B 1 185 ? -24.41100 4.82400 31.07600 1.000 34.47255 190 LYS B N 1
ATOM 2844 C CA . LYS B 1 185 ? -25.18800 4.26900 32.17400 1.000 33.18293 190 LYS B CA 1
ATOM 2845 C C . LYS B 1 185 ? -25.16600 2.74500 32.19500 1.000 34.82523 190 LYS B C 1
ATOM 2846 O O . LYS B 1 185 ? -25.95800 2.12900 32.92000 1.000 27.93493 190 LYS B O 1
ATOM 2852 N N . ALA B 1 186 ? -24.31000 2.11900 31.39800 1.000 28.70344 191 ALA B N 1
ATOM 2853 C CA . ALA B 1 186 ? -24.29100 0.66500 31.35500 1.000 26.64530 191 ALA B CA 1
ATOM 2854 C C . ALA B 1 186 ? -23.67000 0.09700 32.62800 1.000 24.98457 191 ALA B C 1
ATOM 2855 O O . ALA B 1 186 ? -22.79100 0.70600 33.24900 1.000 25.21355 191 ALA B O 1
ATOM 2857 N N . SER B 1 187 ? -24.14800 -1.07800 33.02800 1.000 20.87356 192 SER B N 1
ATOM 2858 C CA . SER B 1 187 ? -23.45100 -1.82100 34.06400 1.000 26.51634 192 SER B CA 1
ATOM 2859 C C . SER B 1 187 ? -22.13700 -2.39200 33.51300 1.000 20.18400 192 SER B C 1
ATOM 2860 O O . SER B 1 187 ? -21.89000 -2.42100 32.30200 1.000 19.34442 192 SER B O 1
ATOM 2863 N N . VAL B 1 188 ? -21.27700 -2.84800 34.42000 1.000 19.93660 193 VAL B N 1
ATOM 2864 C CA . VAL B 1 188 ? -19.93400 -3.29200 34.05100 1.000 19.91818 193 VAL B CA 1
ATOM 2865 C C . VAL B 1 188 ? -19.65800 -4.64400 34.68900 1.000 18.54959 193 VAL B C 1
ATOM 2866 O O . VAL B 1 188 ? -19.85000 -4.81600 35.89900 1.000 20.14978 193 VAL B O 1
ATOM 2870 N N . MET B 1 189 ? -19.19500 -5.59400 33.87400 1.000 16.39407 194 MET B N 1
ATOM 2871 C CA . MET B 1 189 ? -18.74900 -6.90200 34.33200 1.000 16.10983 194 MET B CA 1
ATOM 2872 C C . MET B 1 189 ? -17.27300 -6.85200 34.69100 1.000 17.73897 194 MET B C 1
ATOM 2873 O O . MET B 1 189 ? -16.46100 -6.32000 33.93000 1.000 21.69734 194 MET B O 1
ATOM 2878 N N . VAL B 1 190 ? -16.92100 -7.45900 35.82200 1.000 15.16761 195 VAL B N 1
ATOM 2879 C CA . VAL B 1 190 ? -15.55800 -7.42600 36.34000 1.000 18.88647 195 VAL B CA 1
ATOM 2880 C C . VAL B 1 190 ? -15.11000 -8.85300 36.63300 1.000 18.37852 195 VAL B C 1
ATOM 2881 O O . VAL B 1 190 ? -15.81800 -9.59500 37.32600 1.000 18.99701 195 VAL B O 1
ATOM 2885 N N . PHE B 1 191 ? -13.94400 -9.23300 36.10300 1.000 18.27061 196 PHE B N 1
ATOM 2886 C CA . PHE B 1 191 ? -13.34200 -10.54400 36.33900 1.000 13.76218 196 PHE B CA 1
ATOM 2887 C C . PHE B 1 191 ? -12.00600 -10.36900 37.05000 1.000 18.03637 196 PHE B C 1
ATOM 2888 O O . PHE B 1 191 ? -11.11300 -9.68500 36.53700 1.000 14.47542 196 PHE B O 1
ATOM 2896 N N . VAL B 1 192 ? -11.85500 -11.03700 38.19300 1.000 19.24178 197 VAL B N 1
ATOM 2897 C CA . VAL B 1 192 ? -10.68400 -10.91200 39.05200 1.000 18.27588 197 VAL B CA 1
ATOM 2898 C C . VAL B 1 192 ? -9.99000 -12.26300 39.10900 1.000 21.46047 197 VAL B C 1
ATOM 2899 O O . VAL B 1 192 ? -10.57000 -13.25400 39.58200 1.000 21.13148 197 VAL B O 1
ATOM 2903 N N . ASP B 1 193 ? -8.75000 -12.28000 38.65900 1.000 15.96244 198 ASP B N 1
ATOM 2904 C CA . ASP B 1 193 ? -7.90200 -13.45100 38.51500 1.000 19.43654 198 ASP B CA 1
ATOM 2905 C C . ASP B 1 193 ? -6.81200 -13.32300 39.57600 1.000 23.33438 198 ASP B C 1
ATOM 2906 O O . ASP B 1 193 ? -5.85500 -12.56100 39.41000 1.000 17.92320 198 ASP B O 1
ATOM 2911 N N . ARG B 1 194 ? -7.00200 -14.01300 40.69400 1.000 22.99486 199 ARG B N 1
ATOM 2912 C CA . ARG B 1 194 ? -6.03700 -13.96100 41.78500 1.000 22.45796 199 ARG B CA 1
ATOM 2913 C C . ARG B 1 194 ? -4.79200 -14.74100 41.39200 1.000 20.80513 199 ARG B C 1
ATOM 2914 O O . ARG B 1 194 ? -4.89600 -15.86500 40.89900 1.000 19.11545 199 ARG B O 1
ATOM 2922 N N . LEU B 1 195 ? -3.61100 -14.12200 41.55200 1.000 19.34442 200 LEU B N 1
ATOM 2923 C CA . LEU B 1 195 ? -2.36000 -14.75600 41.14500 1.000 19.12071 200 LEU B CA 1
ATOM 2924 C C . LEU B 1 195 ? -1.86600 -15.61500 42.31000 1.000 21.73418 200 LEU B C 1
ATOM 2925 O O . LEU B 1 195 ? -0.98000 -15.24100 43.08100 1.000 19.66552 200 LEU B O 1
ATOM 2930 N N . THR B 1 196 ? -2.49300 -16.78600 42.44900 1.000 24.51347 201 THR B N 1
ATOM 2931 C CA . THR B 1 196 ? -2.14400 -17.74200 43.49400 1.000 22.31583 201 THR B CA 1
ATOM 2932 C C . THR B 1 196 ? -0.78700 -18.38200 43.19500 1.000 21.20254 201 THR B C 1
ATOM 2933 O O . THR B 1 196 ? -0.29100 -18.30800 42.06800 1.000 22.96328 201 THR B O 1
ATOM 2937 N N . PRO B 1 197 ? -0.17000 -19.04200 44.18700 1.000 23.46334 202 PRO B N 1
ATOM 2938 C CA . PRO B 1 197 ? 1.11100 -19.71700 43.90000 1.000 26.57950 202 PRO B CA 1
ATOM 2939 C C . PRO B 1 197 ? 1.01500 -20.73800 42.77700 1.000 27.70859 202 PRO B C 1
ATOM 2940 O O . PRO B 1 197 ? 1.94200 -20.84100 41.96400 1.000 24.27396 202 PRO B O 1
ATOM 2944 N N . ALA B 1 198 ? -0.08200 -21.50600 42.71400 1.000 19.55761 203 ALA B N 1
ATOM 2945 C CA . ALA B 1 198 ? -0.22200 -22.51000 41.66000 1.000 24.16606 203 ALA B CA 1
ATOM 2946 C C . ALA B 1 198 ? -0.35500 -21.86300 40.28400 1.000 24.26344 203 ALA B C 1
ATOM 2947 O O . ALA B 1 198 ? 0.27300 -22.31600 39.31400 1.000 22.50007 203 ALA B O 1
ATOM 2949 N N . LYS B 1 1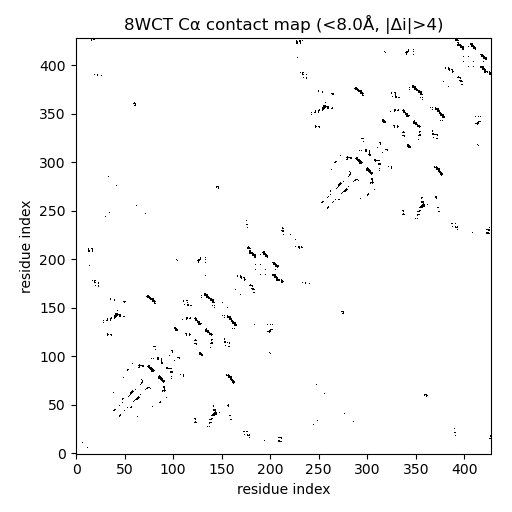99 ? -1.17300 -20.80900 40.17300 1.000 21.54732 204 LYS B N 1
ATOM 2950 C CA . LYS B 1 199 ? -1.28500 -20.09500 38.90300 1.000 18.42589 204 LYS B CA 1
ATOM 2951 C C . LYS B 1 199 ? 0.04800 -19.47500 38.49700 1.000 21.59733 204 LYS B C 1
ATOM 2952 O O . LYS B 1 199 ? 0.40200 -19.47100 37.31500 1.000 20.64195 204 LYS B O 1
ATOM 2958 N N . LEU B 1 200 ? 0.78300 -18.90700 39.45500 1.000 18.86542 205 LEU B N 1
ATOM 2959 C CA . LEU B 1 200 ? 2.07000 -18.29600 39.11300 1.000 26.18735 205 LEU B CA 1
ATOM 2960 C C . LEU B 1 200 ? 3.08200 -19.34100 38.67200 1.000 23.82391 205 LEU B C 1
ATOM 2961 O O . LEU B 1 200 ? 3.81400 -19.12900 37.70300 1.000 25.75835 205 LEU B O 1
ATOM 2966 N N . ALA B 1 201 ? 3.14300 -20.47900 39.36000 1.000 23.91076 206 ALA B N 1
ATOM 2967 C CA . ALA B 1 201 ? 4.07800 -21.51600 38.93500 1.000 31.35902 206 ALA B CA 1
ATOM 2968 C C . ALA B 1 201 ? 3.72000 -22.03300 37.54400 1.000 27.99809 206 ALA B C 1
ATOM 2969 O O . ALA B 1 201 ? 4.60800 -22.26700 36.71100 1.000 27.07430 206 ALA B O 1
ATOM 2971 N N . LYS B 1 202 ? 2.42200 -22.20100 37.25900 1.000 19.88133 207 LYS B N 1
ATOM 2972 C CA . LYS B 1 202 ? 2.05500 -22.66700 35.92300 1.000 24.36082 207 LYS B CA 1
ATOM 2973 C C . LYS B 1 202 ? 2.35700 -21.61600 34.85800 1.000 25.08722 207 LYS B C 1
ATOM 2974 O O . LYS B 1 202 ? 2.82200 -21.95900 33.76500 1.000 25.84520 207 LYS B O 1
ATOM 2980 N N . LEU B 1 203 ? 2.07000 -20.33700 35.14000 1.000 19.04439 208 LEU B N 1
ATOM 2981 C CA . LEU B 1 203 ? 2.39300 -19.27300 34.18700 1.000 22.17634 208 LEU B CA 1
ATOM 2982 C C . LEU B 1 203 ? 3.89400 -19.22700 33.91300 1.000 24.81087 208 LEU B C 1
ATOM 2983 O O . LEU B 1 203 ? 4.33400 -19.08100 32.75500 1.000 20.33665 208 LEU B O 1
ATOM 2988 N N . GLY B 1 204 ? 4.68800 -19.35100 34.97600 1.000 24.79508 209 GLY B N 1
ATOM 2989 C CA . GLY B 1 204 ? 6.13000 -19.35300 34.81900 1.000 26.33474 209 GLY B CA 1
ATOM 2990 C C . GLY B 1 204 ? 6.60500 -20.49500 33.94900 1.000 29.35878 209 GLY B C 1
ATOM 2991 O O . GLY B 1 204 ? 7.46700 -20.31000 33.08300 1.000 32.34335 209 GLY B O 1
ATOM 2992 N N . GLY B 1 205 ? 6.05300 -21.69400 34.16800 1.000 29.09296 210 GLY B N 1
ATOM 2993 C CA . GLY B 1 205 ? 6.39800 -22.81400 33.30800 1.000 28.33234 210 GLY B CA 1
ATOM 2994 C C . GLY B 1 205 ? 5.95800 -22.60500 31.87000 1.000 26.55845 210 GLY B C 1
ATOM 2995 O O . GLY B 1 205 ? 6.68500 -22.94700 30.93500 1.000 29.90622 210 GLY B O 1
ATOM 2996 N N . ASP B 1 206 ? 4.77100 -22.02100 31.67800 1.000 28.51658 211 ASP B N 1
ATOM 2997 C CA . ASP B 1 206 ? 4.28100 -21.69400 30.34200 1.000 26.98218 211 ASP B CA 1
ATOM 2998 C C . ASP B 1 206 ? 5.27200 -20.82200 29.59200 1.000 27.17957 211 ASP B C 1
ATOM 2999 O O . ASP B 1 206 ? 5.30100 -20.82500 28.35300 1.000 24.75823 211 ASP B O 1
ATOM 3004 N N . TYR B 1 207 ? 6.04800 -20.02300 30.31900 1.000 23.46860 212 TYR B N 1
ATOM 3005 C CA . TYR B 1 207 ? 6.94600 -19.07300 29.67200 1.000 22.28951 212 TYR B CA 1
ATOM 3006 C C . TYR B 1 207 ? 8.42100 -19.33400 29.95500 1.000 27.85334 212 TYR B C 1
ATOM 3007 O O . TYR B 1 207 ? 9.24900 -18.46600 29.67800 1.000 25.03984 212 TYR B O 1
ATOM 3016 N N . GLY B 1 208 ? 8.76300 -20.52300 30.45300 1.000 31.94330 213 GLY B N 1
ATOM 3017 C CA . GLY B 1 208 ? 10.15200 -20.89500 30.66900 1.000 24.66612 213 GLY B CA 1
ATOM 3018 C C . GLY B 1 208 ? 10.84300 -20.19900 31.81300 1.000 35.92536 213 GLY B C 1
ATOM 3019 O O . GLY B 1 208 ? 12.07600 -20.08200 31.80600 1.000 29.08507 213 GLY B O 1
ATOM 3020 N N . ILE B 1 209 ? 10.09000 -19.69900 32.78200 1.000 25.24513 214 ILE B N 1
ATOM 3021 C CA . ILE B 1 209 ? 10.64900 -18.96600 33.91500 1.000 30.03518 214 ILE B CA 1
ATOM 3022 C C . ILE B 1 209 ? 10.77200 -19.89900 35.11200 1.000 34.14620 214 ILE B C 1
ATOM 3023 O O . ILE B 1 209 ? 9.87300 -20.70400 35.38300 1.000 36.05959 214 ILE B O 1
ATOM 3028 N N . ALA B 1 210 ? 11.89700 -19.80000 35.82100 1.000 33.29873 215 ALA B N 1
ATOM 3029 C CA . ALA B 1 210 ? 12.18300 -20.67000 36.95200 1.000 38.38618 215 ALA B CA 1
ATOM 3030 C C . ALA B 1 210 ? 11.61200 -20.06600 38.23000 1.000 32.83025 215 ALA B C 1
ATOM 3031 O O . ALA B 1 210 ? 12.01400 -18.97100 38.63900 1.000 38.07825 215 ALA B O 1
ATOM 3033 N N . ASN B 1 211 ? 10.66600 -20.77800 38.84200 1.000 33.60666 216 ASN B N 1
ATOM 3034 C CA . ASN B 1 211 ? 10.13500 -20.45700 40.17200 1.000 42.04451 216 ASN B CA 1
ATOM 3035 C C . ASN B 1 211 ? 9.54900 -19.04100 40.23400 1.000 24.48978 216 ASN B C 1
ATOM 3036 O O . ASN B 1 211 ? 9.92400 -18.21000 41.06400 1.000 27.80860 216 ASN B O 1
ATOM 3041 N N . LEU B 1 212 ? 8.58300 -18.78700 39.36400 1.000 25.06353 217 LEU B N 1
ATOM 3042 C CA . LEU B 1 212 ? 7.85500 -17.52600 39.44000 1.000 22.02633 217 LEU B CA 1
ATOM 3043 C C . LEU B 1 212 ? 6.95500 -17.54900 40.67000 1.000 22.24214 217 LEU B C 1
ATOM 3044 O O . LEU B 1 212 ? 6.24500 -18.53000 40.90700 1.000 26.94797 217 LEU B O 1
ATOM 3049 N N . HIS B 1 213 ? 7.02000 -16.49500 41.48300 1.000 25.84520 218 HIS B N 1
ATOM 3050 C CA . HIS B 1 213 ? 6.27300 -16.45900 42.73500 1.000 21.39467 218 HIS B CA 1
ATOM 3051 C C . HIS B 1 213 ? 6.02200 -15.01800 43.15700 1.000 22.55534 218 HIS B C 1
ATOM 3052 O O . HIS B 1 213 ? 6.58900 -14.06800 42.60700 1.000 23.66600 218 HIS B O 1
ATOM 3059 N N . LEU B 1 214 ? 5.11600 -14.86700 44.11900 1.000 28.41920 219 LEU B N 1
ATOM 3060 C CA . LEU B 1 214 ? 4.91600 -13.57800 44.76400 1.000 32.08806 219 LEU B CA 1
ATOM 3061 C C . LEU B 1 214 ? 6.09400 -13.29900 45.69000 1.000 26.89796 219 LEU B C 1
ATOM 3062 O O . LEU B 1 214 ? 6.37400 -14.09200 46.59400 1.000 20.15768 219 LEU B O 1
ATOM 3067 N N . LEU B 1 215 ? 6.77300 -12.17000 45.47500 1.000 26.31105 220 LEU B N 1
ATOM 3068 C CA . LEU B 1 215 ? 7.93600 -11.82200 46.29300 1.000 30.05624 220 LEU B CA 1
ATOM 3069 C C . LEU B 1 215 ? 7.53100 -11.70200 47.75200 1.000 32.84604 220 LEU B C 1
ATOM 3070 O O . LEU B 1 215 ? 6.65600 -10.89800 48.09600 1.000 29.48248 220 LEU B O 1
ATOM 3075 N N . ALA B 1 216 ? 8.18900 -12.49300 48.60300 1.000 49.44803 221 ALA B N 1
ATOM 3076 C CA . ALA B 1 216 ? 7.75800 -12.64800 49.99000 1.000 49.58752 221 ALA B CA 1
ATOM 3077 C C . ALA B 1 216 ? 8.10800 -11.42400 50.82700 1.000 57.02789 221 ALA B C 1
ATOM 3078 O O . ALA B 1 216 ? 7.22100 -10.73100 51.34200 1.000 63.84450 221 ALA B O 1
ATOM 3080 N N . GLY B 1 217 ? 9.39600 -11.14400 50.97900 1.000 49.97704 222 GLY B N 1
ATOM 3081 C CA . GLY B 1 217 ? 9.85600 -10.00800 51.74800 1.000 59.95456 222 GLY B CA 1
ATOM 3082 C C . GLY B 1 217 ? 9.93600 -8.75500 50.90700 1.000 66.59746 222 GLY B C 1
ATOM 3083 O O . GLY B 1 217 ? 9.35700 -8.66300 49.82200 1.000 67.16068 222 GLY B O 1
ATOM 3084 N N . GLY B 1 218 ? 10.67000 -7.77000 51.42000 1.000 75.49326 223 GLY B N 1
ATOM 3085 C CA . GLY B 1 218 ? 10.83800 -6.53600 50.68300 1.000 87.30784 223 GLY B CA 1
ATOM 3086 C C . GLY B 1 218 ? 12.04400 -6.48100 49.78000 1.000 89.20280 223 GLY B C 1
ATOM 3087 O O . GLY B 1 218 ? 12.12800 -5.59400 48.92600 1.000 96.03520 223 GLY B O 1
ATOM 3088 N N . ALA B 1 219 ? 12.99100 -7.39900 49.94400 1.000 77.65931 224 ALA B N 1
ATOM 3089 C CA . ALA B 1 219 ? 14.19100 -7.44000 49.12100 1.000 83.34420 224 ALA B CA 1
ATOM 3090 C C . ALA B 1 219 ? 14.21300 -8.71200 48.29100 1.000 75.36956 224 ALA B C 1
ATOM 3091 O O . ALA B 1 219 ? 13.99200 -9.81000 48.81500 1.000 67.38176 224 ALA B O 1
ATOM 3093 N N . ALA B 1 220 ? 14.46300 -8.55600 46.99300 1.000 72.69556 225 ALA B N 1
ATOM 3094 C CA . ALA B 1 220 ? 14.64100 -9.71400 46.13200 1.000 65.23677 225 ALA B CA 1
ATOM 3095 C C . ALA B 1 220 ? 16.00200 -10.36400 46.34800 1.000 78.55679 225 ALA B C 1
ATOM 3096 O O . ALA B 1 220 ? 16.11200 -11.59400 46.27700 1.000 78.95420 225 ALA B O 1
ATOM 3098 N N . GLY B 1 221 ? 17.03000 -9.56800 46.63000 1.000 78.83840 226 GLY B N 1
ATOM 3099 C CA . GLY B 1 221 ? 18.36100 -10.11300 46.84700 1.000 75.41431 226 GLY B CA 1
ATOM 3100 C C . GLY B 1 221 ? 18.89100 -10.77500 45.58800 1.000 77.64089 226 GLY B C 1
ATOM 3101 O O . GLY B 1 221 ? 19.08700 -10.12900 44.55000 1.000 78.53310 226 GLY B O 1
ATOM 3102 N N . ASP B 1 222 ? 19.13200 -12.08500 45.67400 1.000 70.59004 227 ASP B N 1
ATOM 3103 C CA . ASP B 1 222 ? 19.63200 -12.85700 44.54200 1.000 73.77463 227 ASP B CA 1
ATOM 3104 C C . ASP B 1 222 ? 18.57800 -13.05400 43.45200 1.000 77.93566 227 ASP B C 1
ATOM 3105 O O . ASP B 1 222 ? 18.92100 -13.51100 42.35600 1.000 79.26477 227 ASP B O 1
ATOM 3110 N N . LYS B 1 223 ? 17.31500 -12.73500 43.72000 1.000 60.48620 228 LYS B N 1
ATOM 3111 C CA . LYS B 1 223 ? 16.23200 -12.95900 42.77400 1.000 59.28079 228 LYS B CA 1
ATOM 3112 C C . LYS B 1 223 ? 15.94200 -11.69700 41.97000 1.000 50.14549 228 LYS B C 1
ATOM 3113 O O . LYS B 1 223 ? 16.18500 -10.57600 42.42200 1.000 52.66947 228 LYS B O 1
ATOM 3119 N N . GLU B 1 224 ? 15.44200 -11.89500 40.75500 1.000 31.64327 229 GLU B N 1
ATOM 3120 C CA . GLU B 1 224 ? 14.91400 -10.79000 39.97300 1.000 29.89569 229 GLU B CA 1
ATOM 3121 C C . GLU B 1 224 ? 13.46100 -10.54000 40.37200 1.000 30.04308 229 GLU B C 1
ATOM 3122 O O . GLU B 1 224 ? 12.76200 -11.45800 40.80900 1.000 25.24776 229 GLU B O 1
ATOM 3128 N N . SER B 1 225 ? 13.00100 -9.29800 40.20400 1.000 24.54768 230 SER B N 1
ATOM 3129 C CA . SER B 1 225 ? 11.61400 -8.96500 40.53100 1.000 25.66887 230 SER B CA 1
ATOM 3130 C C . SER B 1 225 ? 11.13200 -7.82000 39.65000 1.000 23.22910 230 SER B C 1
ATOM 3131 O O . SER B 1 225 ? 11.92500 -7.05900 39.09400 1.000 23.20015 230 SER B O 1
ATOM 3134 N N . LEU B 1 226 ? 9.80900 -7.70100 39.54300 1.000 28.38761 231 LEU B N 1
ATOM 3135 C CA . LEU B 1 226 ? 9.19400 -6.53600 38.92300 1.000 28.22180 231 LEU B CA 1
ATOM 3136 C C . LEU B 1 226 ? 7.92600 -6.16700 39.68100 1.000 22.63956 231 LEU B C 1
ATOM 3137 O O . LEU B 1 226 ? 7.33300 -6.98700 40.38500 1.000 26.81111 231 LEU B O 1
ATOM 3142 N N . ALA B 1 227 ? 7.48100 -4.93200 39.49800 1.000 23.35543 232 ALA B N 1
ATOM 3143 C CA . ALA B 1 227 ? 6.32100 -4.45500 40.23000 1.000 22.29215 232 ALA B CA 1
ATOM 3144 C C . ALA B 1 227 ? 5.03800 -4.77800 39.48300 1.000 25.41621 232 ALA B C 1
ATOM 3145 O O . ALA B 1 227 ? 4.98600 -4.74600 38.25100 1.000 23.88707 232 ALA B O 1
ATOM 3147 N N . LEU B 1 228 ? 4.00500 -5.12000 40.23700 1.000 19.27863 233 LEU B N 1
ATOM 3148 C CA . LEU B 1 228 ? 2.65100 -5.12400 39.69600 1.000 25.41884 233 LEU B CA 1
ATOM 3149 C C . LEU B 1 228 ? 2.10400 -3.73100 39.97200 1.000 19.54445 233 LEU B C 1
ATOM 3150 O O . LEU B 1 228 ? 1.61100 -3.45700 41.07000 1.000 23.98709 233 LEU B O 1
ATOM 3155 N N . GLU B 1 229 ? 2.22100 -2.84200 38.97900 1.000 23.45018 234 GLU B N 1
ATOM 3156 C CA . GLU B 1 229 ? 1.94200 -1.42700 39.20100 1.000 25.90311 234 GLU B CA 1
ATOM 3157 C C . GLU B 1 229 ? 0.49700 -1.23000 39.64500 1.000 25.31883 234 GLU B C 1
ATOM 3158 O O . GLU B 1 229 ? -0.42300 -1.88900 39.15300 1.000 24.96878 234 GLU B O 1
ATOM 3164 N N . GLY B 1 230 ? 0.30000 -0.30600 40.57800 1.000 24.50031 235 GLY B N 1
ATOM 3165 C CA . GLY B 1 230 ? -0.99000 -0.11500 41.19600 1.000 22.18687 235 GLY B CA 1
ATOM 3166 C C . GLY B 1 230 ? -1.24000 -0.98300 42.40600 1.000 31.61958 235 GLY B C 1
ATOM 3167 O O . GLY B 1 230 ? -2.36400 -0.96700 42.94000 1.000 31.03004 235 GLY B O 1
ATOM 3168 N N . THR B 1 231 ? -0.26300 -1.78700 42.81500 1.000 19.62077 236 THR B N 1
ATOM 3169 C CA . THR B 1 231 ? -0.37100 -2.64000 43.98600 1.000 21.27097 236 THR B CA 1
ATOM 3170 C C . THR B 1 231 ? 0.95600 -2.59500 44.72800 1.000 29.07980 236 THR B C 1
ATOM 3171 O O . THR B 1 231 ? 1.98100 -2.23200 44.14600 1.000 25.18197 236 THR B O 1
ATOM 3175 N N . PRO B 1 232 ? 0.96800 -2.99800 45.99900 1.000 30.86423 237 PRO B N 1
ATOM 3176 C CA . PRO B 1 232 ? 2.24300 -3.18100 46.70500 1.000 24.27923 237 PRO B CA 1
ATOM 3177 C C . PRO B 1 232 ? 2.93800 -4.48800 46.38100 1.000 28.17706 237 PRO B C 1
ATOM 3178 O O . PRO B 1 232 ? 3.97800 -4.78000 46.97800 1.000 30.67999 237 PRO B O 1
ATOM 3182 N N . HIS B 1 233 ? 2.39600 -5.28200 45.47100 1.000 23.70284 238 HIS B N 1
ATOM 3183 C CA . HIS B 1 233 ? 2.95100 -6.59400 45.18800 1.000 26.86901 238 HIS B CA 1
ATOM 3184 C C . HIS B 1 233 ? 4.02000 -6.52800 44.10800 1.000 22.88695 238 HIS B C 1
ATOM 3185 O O . HIS B 1 233 ? 3.95400 -5.70900 43.18600 1.000 25.14249 238 HIS B O 1
ATOM 3192 N N . ARG B 1 234 ? 5.00300 -7.41700 44.23100 1.000 22.26583 239 ARG B N 1
ATOM 3193 C CA . ARG B 1 234 ? 6.05300 -7.61900 43.24100 1.000 24.65822 239 ARG B CA 1
ATOM 3194 C C . ARG B 1 234 ? 6.10800 -9.10300 42.91600 1.000 25.24250 239 ARG B C 1
ATOM 3195 O O . ARG B 1 234 ? 5.89400 -9.94200 43.79600 1.000 27.31117 239 ARG B O 1
ATOM 3203 N N . LEU B 1 235 ? 6.38600 -9.43100 41.65900 1.000 21.23939 240 LEU B N 1
ATOM 3204 C CA . LEU B 1 235 ? 6.63900 -10.81600 41.28100 1.000 20.97357 240 LEU B CA 1
ATOM 3205 C C . LEU B 1 235 ? 8.14500 -11.03700 41.24500 1.000 23.48176 240 LEU B C 1
ATOM 3206 O O . LEU B 1 235 ? 8.90600 -10.13800 40.87400 1.000 26.48739 240 LEU B O 1
ATOM 3211 N N . ALA B 1 236 ? 8.57300 -12.20500 41.70400 1.000 19.25757 241 ALA B N 1
ATOM 3212 C CA . ALA B 1 236 ? 9.98800 -12.53900 41.77000 1.000 20.59194 241 ALA B CA 1
ATOM 3213 C C . ALA B 1 236 ? 10.22700 -13.88600 41.10200 1.000 25.93206 241 ALA B C 1
ATOM 3214 O O . ALA B 1 236 ? 9.33000 -14.73200 40.99500 1.000 29.55618 241 ALA B O 1
ATOM 3216 N N . TRP B 1 237 ? 11.46200 -14.06700 40.64800 1.000 31.07215 242 TRP B N 1
ATOM 3217 C CA . TRP B 1 237 ? 11.87100 -15.31800 40.03200 1.000 30.65104 242 TRP B CA 1
ATOM 3218 C C . TRP B 1 237 ? 13.38200 -15.47300 40.15900 1.000 33.99092 242 TRP B C 1
ATOM 3219 O O . TRP B 1 237 ? 14.12100 -14.50300 40.36500 1.000 33.89091 242 TRP B O 1
ATOM 3230 N N . VAL B 1 238 ? 13.81600 -16.70500 39.98500 1.000 40.53118 243 VAL B N 1
ATOM 3231 C CA . VAL B 1 238 ? 15.21500 -17.09800 40.06300 1.000 42.04188 243 VAL B CA 1
ATOM 3232 C C . VAL B 1 238 ? 15.84500 -16.90000 38.69600 1.000 47.93996 243 VAL B C 1
ATOM 3233 O O . VAL B 1 238 ? 15.27100 -17.27700 37.66700 1.000 42.98410 243 VAL B O 1
ATOM 3237 N N . SER B 1 239 ? 17.03000 -16.29700 38.69100 1.000 57.80430 244 SER B N 1
ATOM 3238 C CA . SER B 1 239 ? 17.69900 -15.89600 37.46100 1.000 61.38631 244 SER B CA 1
ATOM 3239 C C . SER B 1 239 ? 18.26500 -17.12300 36.75600 1.000 64.29981 244 SER B C 1
ATOM 3240 O O . SER B 1 239 ? 19.25400 -17.71400 37.20200 1.000 72.17444 244 SER B O 1
ATOM 3243 N N . SER B 1 240 ? 17.61700 -17.51500 35.66300 1.000 54.27756 245 SER B N 1
ATOM 3244 C CA . SER B 1 240 ? 18.06800 -18.60000 34.80800 1.000 50.89294 245 SER B CA 1
ATOM 3245 C C . SER B 1 240 ? 17.97100 -18.16600 33.35300 1.000 51.09560 245 SER B C 1
ATOM 3246 O O . SER B 1 240 ? 17.36600 -17.14300 33.02200 1.000 50.56133 245 SER B O 1
ATOM 3249 N N . ARG B 1 241 ? 18.59600 -18.94500 32.49200 1.000 48.38000 246 ARG B N 1
ATOM 3250 C CA . ARG B 1 241 ? 18.43200 -18.81700 31.05400 1.000 36.71000 246 ARG B CA 1
ATOM 3251 C C . ARG B 1 241 ? 17.00200 -19.22700 30.71200 1.000 41.71000 246 ARG B C 1
ATOM 3252 O O . ARG B 1 241 ? 16.67900 -20.41300 30.86100 1.000 34.01000 246 ARG B O 1
ATOM 3260 N N . PRO B 1 242 ? 16.12100 -18.31900 30.26900 1.000 40.44000 247 PRO B N 1
ATOM 3261 C CA . PRO B 1 242 ? 14.70000 -18.68300 30.12200 1.000 34.16000 247 PRO B CA 1
ATOM 3262 C C . PRO B 1 242 ? 14.50100 -19.75800 29.06400 1.000 33.87000 247 PRO B C 1
ATOM 3263 O O . PRO B 1 242 ? 15.15500 -19.75600 28.02000 1.000 38.48000 247 PRO B O 1
ATOM 3267 N N . GLY B 1 243 ? 13.56000 -20.66400 29.32900 1.000 36.33000 248 GLY B N 1
ATOM 3268 C CA . GLY B 1 243 ? 13.37300 -21.81000 28.46500 1.000 35.64000 248 GLY B CA 1
ATOM 3269 C C . GLY B 1 243 ? 14.55500 -22.75500 28.57800 1.000 52.50000 248 GLY B C 1
ATOM 3270 O O . GLY B 1 243 ? 14.77000 -23.34000 29.64600 1.000 55.19000 248 GLY B O 1
ATOM 3271 N N . SER B 1 244 ? 15.33300 -22.90400 27.50700 1.000 51.78000 249 SER B N 1
ATOM 3272 C CA . SER B 1 244 ? 16.53100 -23.76400 27.51000 1.000 44.41000 249 SER B CA 1
ATOM 3273 C C . SER B 1 244 ? 16.29200 -25.15200 28.09800 1.000 55.39000 249 SER B C 1
ATOM 3274 O O . SER B 1 244 ? 16.67600 -25.41900 29.23700 1.000 51.47000 249 SER B O 1
#

Nearest PDB structures (foldseek):
  8wct-assembly1_B  TM=1.004E+00  e=1.278E-44  Pseudomonas aeruginosa
  5f7l-assembly1_A  TM=2.916E-01  e=2.465E-01  Helicobacter pylori
  8r4p-assembly1_A  TM=3.789E-01  e=7.506E-01  Helicobacter pylori
  5f93-assembly1_A  TM=2.673E-01  e=4.244E+00  Helicobacter pylori
  5f7w-assembly1_A  TM=1.682E-01  e=1.899E+00  Helicobacter pylori

Sequence (428 aa):
GRGSIARHQDDIAIEQSHFYVEKALQNRRENSEQFSTTYSFWTDAYVYLGNRVDADWAFTKNNLGSVLYTTNGYDGVFVIDDRGTRYAMLEGELSERSLADSLNADTGDILRSARRAAVDEAAISRYVDFDGAPAILVASAIKPTSDHAPIDLAKASVMVFVDRLTPAKLAKLGGDYGIANLHLLAGGAAGDKESLALEGTPHRLAWVSSRPGSGRGSIARHQDDIAIEQSHFYVEKALQNRRENSEQFSTTYSFWTDAYVYLGNRVDADWAFTKNNLGSVLYTTNGYDGVFVIDDRGTRYAMLEGELSERSLADSLNADTGDILRSARRAAVDEAAISRYVDFDGAPAILVASAIKPTSDHAPIDLAKASVMVFVDRLTPAKLAKLGGDYGIANLHLLAGGAAGDKESLALEGTPHRLAWVSSRPGS

Solvent-accessible surface area: 19358 Å² total; per-residue (Å²): 120,239,61,109,152,101,117,113,117,74,68,43,14,55,62,1,1,48,59,0,0,96,39,1,3,69,15,47,63,74,66,6,47,52,13,0,15,23,28,0,33,23,28,34,0,64,83,83,0,8,125,182,14,51,42,69,21,0,53,80,104,30,16,1,3,34,68,3,67,103,80,23,17,12,9,0,0,4,0,5,16,106,153,30,27,89,10,8,0,62,75,8,120,88,27,181,111,30,0,54,95,6,19,78,15,86,32,37,63,5,14,121,47,0,12,113,17,1,104,113,104,39,14,34,22,80,21,0,25,7,71,55,10,3,0,1,0,2,0,0,0,0,28,11,18,110,67,68,69,131,45,74,36,48,142,5,8,0,0,0,1,0,6,89,4,34,113,79,42,1,63,119,7,0,41,24,10,19,13,40,95,5,44,65,16,104,51,84,83,25,76,134,55,48,17,15,38,1,129,46,22,113,24,91,0,0,0,54,36,56,84,3,6,81,132,246,61,112,151,101,123,110,130,78,68,17,9,51,60,0,1,42,53,0,0,93,40,1,7,82,25,58,63,63,36,4,46,52,15,0,15,21,27,0,33,24,30,35,0,65,86,81,0,13,116,151,12,53,39,66,20,0,54,79,104,28,14,1,3,34,69,4,68,102,75,21,17,10,8,0,0,4,0,6,8,72,171,34,36,74,9,6,0,63,79,7,120,94,32,180,108,30,0,56,93,5,19,82,13,86,31,35,72,4,15,155,49,0,20,130,10,1,93,92,103,40,15,28,20,74,20,0,25,10,75,54,10,2,0,1,0,1,0,0,0,0,25,12,17,108,68,67,66,136,46,92,38,60,125,6,2,0,0,0,0,0,6,90,5,35,113,79,44,1,62,113,10,1,39,23,8,16,13,38,94,5,43,67,16,101,51,82,82,19,73,141,68,40,20,21,36,0,133,45,23,112,26,90,0,0,0,63,48,47,64,1,19,62

B-factor: mean 29.72, std 12.99, range [9.72, 106.52]

Radius of gyration: 22.86 Å; Cα contacts (8 Å, |Δi|>4): 884; chains: 2; bounding box: 64×46×52 Å